Protein AF-J4X5I7-F1 (afdb_monomer_lite)

Structure (mmCIF, N/CA/C/O backbone):
data_AF-J4X5I7-F1
#
_entry.id   AF-J4X5I7-F1
#
loop_
_atom_site.group_PDB
_atom_site.id
_atom_site.type_symbol
_atom_site.label_atom_id
_atom_site.label_alt_id
_atom_site.label_comp_id
_atom_site.label_asym_id
_atom_site.label_entity_id
_atom_site.label_seq_id
_atom_site.pdbx_PDB_ins_code
_atom_site.Cartn_x
_atom_site.Cartn_y
_atom_site.Cartn_z
_atom_site.occupancy
_atom_site.B_iso_or_equiv
_atom_site.auth_seq_id
_atom_site.auth_comp_id
_atom_site.auth_asym_id
_atom_site.auth_atom_id
_atom_site.pdbx_PDB_model_num
ATOM 1 N N . MET A 1 1 ? -41.092 -34.228 -27.270 1.00 35.38 1 MET A N 1
ATOM 2 C CA . MET A 1 1 ? -39.949 -35.134 -27.502 1.00 35.38 1 MET A CA 1
ATOM 3 C C . MET A 1 1 ? -38.871 -34.301 -28.178 1.00 35.38 1 MET A C 1
ATOM 5 O O . MET A 1 1 ? -39.162 -33.753 -29.222 1.00 35.38 1 MET A O 1
ATOM 9 N N . ASP A 1 2 ? -37.703 -34.023 -27.615 1.00 32.75 2 ASP A N 1
ATOM 10 C CA . ASP A 1 2 ? -37.102 -34.507 -26.379 1.00 32.75 2 ASP A CA 1
ATOM 11 C C . ASP A 1 2 ? -36.245 -33.379 -25.766 1.00 32.75 2 ASP A C 1
ATOM 13 O O . ASP A 1 2 ? -35.415 -32.766 -26.434 1.00 32.75 2 ASP A O 1
ATOM 17 N N . ARG A 1 3 ? -36.526 -33.059 -24.498 1.00 33.31 3 ARG A N 1
ATOM 18 C CA . ARG A 1 3 ? -35.842 -32.066 -23.657 1.00 33.31 3 ARG A CA 1
ATOM 19 C C . ARG A 1 3 ? -34.946 -32.849 -22.704 1.00 33.31 3 ARG A C 1
ATOM 21 O O . ARG A 1 3 ? -35.329 -33.052 -21.555 1.00 33.31 3 ARG A O 1
ATOM 28 N N . ARG A 1 4 ? -33.787 -33.313 -23.170 1.00 36.19 4 ARG A N 1
ATOM 29 C CA . ARG A 1 4 ? -32.731 -33.914 -22.336 1.00 36.19 4 ARG A CA 1
ATOM 30 C C . ARG A 1 4 ? -31.472 -34.086 -23.180 1.00 36.19 4 ARG A C 1
ATOM 32 O O . ARG A 1 4 ? -31.451 -34.950 -24.042 1.00 36.19 4 ARG A O 1
ATOM 39 N N . ASN A 1 5 ? -30.471 -33.238 -22.927 1.00 34.66 5 ASN A N 1
ATOM 40 C CA . ASN A 1 5 ? -29.017 -33.486 -23.052 1.00 34.66 5 ASN A CA 1
ATOM 41 C C . ASN A 1 5 ? -28.229 -32.226 -23.436 1.00 34.66 5 ASN A C 1
ATOM 43 O O . ASN A 1 5 ? -27.452 -32.220 -24.383 1.00 34.66 5 ASN A O 1
ATOM 47 N N . PHE A 1 6 ? -28.379 -31.162 -22.648 1.00 31.30 6 PHE A N 1
ATOM 48 C CA . PHE A 1 6 ? -27.407 -30.070 -22.650 1.00 31.30 6 PHE A CA 1
ATOM 49 C C . PHE A 1 6 ? -27.258 -29.520 -21.233 1.00 31.30 6 PHE A C 1
ATOM 51 O O . PHE A 1 6 ? -27.812 -28.480 -20.914 1.00 31.30 6 PHE A O 1
ATOM 58 N N . LEU A 1 7 ? -26.633 -30.306 -20.346 1.00 30.92 7 LEU A N 1
ATOM 59 C CA . LEU A 1 7 ? -26.176 -29.898 -19.006 1.00 30.92 7 LEU A CA 1
ATOM 60 C C . LEU A 1 7 ? -25.416 -31.062 -18.344 1.00 30.92 7 LEU A C 1
ATOM 62 O O . LEU A 1 7 ? -25.925 -31.741 -17.458 1.00 30.92 7 LEU A O 1
ATOM 66 N N . LYS A 1 8 ? -24.186 -31.313 -18.796 1.00 29.91 8 LYS A N 1
ATOM 67 C CA . LYS A 1 8 ? -23.156 -32.028 -18.028 1.00 29.91 8 LYS A CA 1
ATOM 68 C C . LYS A 1 8 ? -21.800 -31.486 -18.463 1.00 29.91 8 LYS A C 1
ATOM 70 O O . LYS A 1 8 ? -21.301 -31.917 -19.492 1.00 29.91 8 LYS A O 1
ATOM 75 N N . ASN A 1 9 ? -21.297 -30.486 -17.735 1.00 31.42 9 ASN A N 1
ATOM 76 C CA . ASN A 1 9 ? -19.874 -30.230 -17.447 1.00 31.42 9 ASN A CA 1
ATOM 77 C C . ASN A 1 9 ? -19.681 -28.797 -16.928 1.00 31.42 9 ASN A C 1
ATOM 79 O O . ASN A 1 9 ? -19.185 -27.939 -17.644 1.00 31.42 9 ASN A O 1
ATOM 83 N N . SER A 1 10 ? -20.067 -28.546 -15.676 1.00 31.59 10 SER A N 1
ATOM 84 C CA . SER A 1 10 ? -19.528 -27.436 -14.873 1.00 31.59 10 SER A CA 1
ATOM 85 C C . SER A 1 10 ? -20.090 -27.519 -13.454 1.00 31.59 10 SER A C 1
ATOM 87 O O . SER A 1 10 ? -21.097 -26.898 -13.116 1.00 31.59 10 SER A O 1
ATOM 89 N N . THR A 1 11 ? -19.488 -28.349 -12.609 1.00 28.78 11 THR A N 1
ATOM 90 C CA . THR A 1 11 ? -19.721 -28.289 -11.161 1.00 28.78 11 THR A CA 1
ATOM 91 C C . THR A 1 11 ? -18.525 -28.912 -10.468 1.00 28.78 11 THR A C 1
ATOM 93 O O . THR A 1 11 ? -18.386 -30.131 -10.479 1.00 28.78 11 THR A O 1
ATOM 96 N N . LYS A 1 12 ? -17.640 -28.053 -9.947 1.00 29.38 12 LYS A N 1
ATOM 97 C CA . LYS A 1 12 ? -16.777 -28.245 -8.765 1.00 29.38 12 LYS A CA 1
ATOM 98 C C . LYS A 1 12 ? -15.777 -27.083 -8.683 1.00 29.38 12 LYS A C 1
ATOM 100 O O . LYS A 1 12 ? -14.598 -27.237 -8.963 1.00 29.38 12 LYS A O 1
ATOM 105 N N . VAL A 1 13 ? -16.263 -25.916 -8.274 1.00 32.91 13 VAL A N 1
ATOM 106 C CA . VAL A 1 13 ? -15.444 -24.969 -7.507 1.00 32.91 13 VAL A CA 1
ATOM 107 C C . VAL A 1 13 ? -16.197 -24.789 -6.202 1.00 32.91 13 VAL A C 1
ATOM 109 O O . VAL A 1 13 ? -17.289 -24.228 -6.176 1.00 32.91 13 VAL A O 1
ATOM 112 N N . GLY A 1 14 ? -15.680 -25.416 -5.149 1.00 29.75 14 GLY A N 1
ATOM 113 C CA . GLY A 1 14 ? -16.240 -25.309 -3.813 1.00 29.75 14 GLY A CA 1
ATOM 114 C C . GLY A 1 14 ? -16.037 -23.891 -3.300 1.00 29.75 14 GLY A C 1
ATOM 115 O O . GLY A 1 14 ? -14.909 -23.456 -3.095 1.00 29.75 14 GLY A O 1
ATOM 116 N N . THR A 1 15 ? -17.134 -23.177 -3.085 1.00 34.19 15 THR A N 1
ATOM 117 C CA . THR A 1 15 ? -17.182 -21.989 -2.237 1.00 34.19 15 THR A CA 1
ATOM 118 C C . THR A 1 15 ? -16.820 -22.390 -0.810 1.00 34.19 15 THR A C 1
ATOM 120 O O . THR A 1 15 ? -17.644 -22.962 -0.096 1.00 34.19 15 THR A O 1
ATOM 123 N N . ALA A 1 16 ? -15.592 -22.100 -0.385 1.00 31.97 16 ALA A N 1
ATOM 124 C CA . ALA A 1 16 ? -15.234 -22.116 1.025 1.00 31.97 16 ALA A CA 1
ATOM 125 C C . ALA A 1 16 ? -15.834 -20.863 1.685 1.00 31.97 16 ALA A C 1
ATOM 127 O O . ALA A 1 16 ? -15.251 -19.783 1.652 1.00 31.97 16 ALA A O 1
ATOM 128 N N . LEU A 1 17 ? -17.042 -20.999 2.239 1.00 39.03 17 LEU A N 1
ATOM 129 C CA . LEU A 1 17 ? -17.588 -20.036 3.191 1.00 39.03 17 LEU A CA 1
ATOM 130 C C . LEU A 1 17 ? -16.916 -20.261 4.549 1.00 39.03 17 LEU A C 1
ATOM 132 O O . LEU A 1 17 ? -17.149 -21.284 5.188 1.00 39.03 17 LEU A O 1
ATOM 136 N N . MET A 1 18 ? -16.158 -19.280 5.027 1.00 35.56 18 MET A N 1
ATOM 137 C CA . MET A 1 18 ? -15.961 -19.077 6.460 1.00 35.56 18 MET A CA 1
ATOM 138 C C . MET A 1 18 ? -16.393 -17.655 6.797 1.00 35.56 18 MET A C 1
ATOM 140 O O . MET A 1 18 ? -15.742 -16.683 6.430 1.00 35.56 18 MET A O 1
ATOM 144 N N . ALA A 1 19 ? -17.543 -17.549 7.458 1.00 36.16 19 ALA A N 1
ATOM 145 C CA . ALA A 1 19 ? -17.923 -16.352 8.185 1.00 36.16 19 ALA A CA 1
ATOM 146 C C . ALA A 1 19 ? -17.086 -16.298 9.474 1.00 36.16 19 ALA A C 1
ATOM 148 O O . ALA A 1 19 ? -17.009 -17.296 10.194 1.00 36.16 19 ALA A O 1
ATOM 149 N N . LEU A 1 20 ? -16.459 -15.154 9.758 1.00 42.16 20 LEU A N 1
ATOM 150 C CA . LEU A 1 20 ? -15.773 -14.915 11.027 1.00 42.16 20 LEU A CA 1
ATOM 151 C C . LEU A 1 20 ? -16.803 -14.902 12.165 1.00 42.16 20 LEU A C 1
ATOM 153 O O . LEU A 1 20 ? -17.608 -13.979 12.282 1.00 42.16 20 LEU A O 1
ATOM 157 N N . SER A 1 21 ? -16.784 -15.924 13.018 1.00 37.06 21 SER A N 1
ATOM 158 C CA . SER A 1 21 ? -17.515 -15.907 14.284 1.00 37.06 21 SER A CA 1
ATOM 159 C C . SER A 1 21 ? -16.760 -15.058 15.307 1.00 37.06 21 SER A C 1
ATOM 161 O O . SER A 1 21 ? -15.585 -15.304 15.578 1.00 37.06 21 SER A O 1
ATOM 163 N N . LEU A 1 22 ? -17.456 -14.081 15.887 1.00 40.69 22 LEU A N 1
ATOM 164 C CA . LEU A 1 22 ? -16.996 -13.218 16.973 1.00 40.69 22 LEU A CA 1
ATOM 165 C C . LEU A 1 22 ? -16.687 -14.051 18.230 1.00 40.69 22 LEU A C 1
ATOM 167 O O . LEU A 1 22 ? -17.602 -14.496 18.920 1.00 40.69 22 LEU A O 1
ATOM 171 N N . THR A 1 23 ? -15.409 -14.227 18.559 1.00 36.03 23 THR A N 1
ATOM 172 C CA . THR A 1 23 ? -14.971 -14.693 19.885 1.00 36.03 23 THR A CA 1
ATOM 173 C C . THR A 1 23 ? -13.931 -13.727 20.448 1.00 36.03 23 THR A C 1
ATOM 175 O O . THR A 1 23 ? -12.997 -13.385 19.722 1.00 36.03 23 THR A O 1
ATOM 178 N N . PRO A 1 24 ? -14.055 -13.286 21.713 1.00 37.75 24 PRO A N 1
ATOM 179 C CA . PRO A 1 24 ? -13.090 -12.380 22.321 1.00 37.75 24 PRO A CA 1
ATOM 180 C C . PRO A 1 24 ? -11.731 -13.071 22.496 1.00 37.75 24 PRO A C 1
ATOM 182 O O . PRO A 1 24 ? -11.647 -14.214 22.951 1.00 37.75 24 PRO A O 1
ATOM 185 N N . LEU A 1 25 ? -10.669 -12.355 22.127 1.00 44.50 25 LEU A N 1
ATOM 186 C CA . LEU A 1 25 ? -9.280 -12.796 22.208 1.00 44.50 25 LEU A CA 1
ATOM 187 C C . LEU A 1 25 ? -8.842 -12.915 23.673 1.00 44.50 25 LEU A C 1
ATOM 189 O O . LEU A 1 25 ? -8.832 -11.936 24.417 1.00 44.50 25 LEU A O 1
ATOM 193 N N . ARG A 1 26 ? -8.448 -14.121 24.091 1.00 37.72 26 ARG A N 1
ATOM 194 C CA . ARG A 1 26 ? -7.741 -14.347 25.356 1.00 37.72 26 ARG A CA 1
ATOM 195 C C . ARG A 1 26 ? -6.259 -14.486 25.026 1.00 37.72 26 ARG A C 1
ATOM 197 O O . ARG A 1 26 ? -5.859 -15.496 24.453 1.00 37.72 26 ARG A O 1
ATOM 204 N N . ALA A 1 27 ? -5.470 -13.465 25.357 1.00 38.81 27 ALA A N 1
ATOM 205 C CA . ALA A 1 27 ? -4.025 -13.468 25.150 1.00 38.81 27 ALA A CA 1
ATOM 206 C C . ALA A 1 27 ? -3.395 -14.678 25.857 1.00 38.81 27 ALA A C 1
ATOM 208 O O . ALA A 1 27 ? -3.546 -14.850 27.070 1.00 38.81 27 ALA A O 1
ATOM 209 N N . LYS A 1 28 ? -2.720 -15.539 25.091 1.00 37.97 28 LYS A N 1
ATOM 210 C CA . LYS A 1 28 ? -1.928 -16.652 25.611 1.00 37.97 28 LYS A CA 1
ATOM 211 C C . LYS A 1 28 ? -0.463 -16.336 25.323 1.00 37.97 28 LYS A C 1
ATOM 213 O O . LYS A 1 28 ? -0.035 -16.363 24.176 1.00 37.97 28 LYS A O 1
ATOM 218 N N . GLU A 1 29 ? 0.290 -16.004 26.366 1.00 42.59 29 GLU A N 1
ATOM 219 C CA . GLU A 1 29 ? 1.738 -15.808 26.285 1.00 42.59 29 GLU A CA 1
ATOM 220 C C . GLU A 1 29 ? 2.440 -17.132 25.945 1.00 42.59 29 GLU A C 1
ATOM 222 O O . GLU A 1 29 ? 2.465 -18.059 26.759 1.00 42.59 29 GLU A O 1
ATOM 227 N N . LYS A 1 30 ? 2.973 -17.211 24.718 1.00 38.75 30 LYS A N 1
ATOM 228 C CA . LYS A 1 30 ? 4.264 -17.803 24.300 1.00 38.75 30 LYS A CA 1
ATOM 229 C C . LYS A 1 30 ? 4.258 -17.962 22.773 1.00 38.75 30 LYS A C 1
ATOM 231 O O . LYS A 1 30 ? 3.889 -19.013 22.255 1.00 38.75 30 LYS A O 1
ATOM 236 N N . SER A 1 31 ? 4.696 -16.927 22.057 1.00 41.94 31 SER A N 1
ATOM 237 C CA . SER A 1 31 ? 4.972 -16.995 20.618 1.00 41.94 31 SER A CA 1
ATOM 238 C C . SER A 1 31 ? 6.345 -17.640 20.383 1.00 41.94 31 SER A C 1
ATOM 240 O O . SER A 1 31 ? 7.342 -16.963 20.141 1.00 41.94 31 SER A O 1
ATOM 242 N N . ASN A 1 32 ? 6.423 -18.969 20.471 1.00 48.09 32 ASN A N 1
ATOM 243 C CA . ASN A 1 32 ? 7.472 -19.680 19.741 1.00 48.09 32 ASN A CA 1
ATOM 244 C C . ASN A 1 32 ? 6.993 -19.773 18.293 1.00 48.09 32 ASN A C 1
ATOM 246 O O . ASN A 1 32 ? 5.994 -20.445 18.041 1.00 48.09 32 ASN A O 1
ATOM 250 N N . SER A 1 33 ? 7.679 -19.109 17.355 1.00 55.53 33 SER A N 1
ATOM 251 C CA . SER A 1 33 ? 7.409 -19.293 15.924 1.00 55.53 33 SER A CA 1
ATOM 252 C C . SER A 1 33 ? 7.459 -20.787 15.609 1.00 55.53 33 SER A C 1
ATOM 254 O O . SER A 1 33 ? 8.517 -21.410 15.689 1.00 55.53 33 SER A O 1
ATOM 256 N N . LEU A 1 34 ? 6.306 -21.366 15.267 1.00 66.12 34 LEU A N 1
ATOM 257 C CA . LEU A 1 34 ? 6.162 -22.785 14.915 1.00 66.12 34 LEU A CA 1
ATOM 258 C C . LEU A 1 34 ? 6.894 -23.126 13.605 1.00 66.12 34 LEU A C 1
ATOM 260 O O . LEU A 1 34 ? 7.089 -24.293 13.272 1.00 66.12 34 LEU A O 1
ATOM 264 N N . ILE A 1 35 ? 7.321 -22.096 12.872 1.00 79.25 35 ILE A N 1
ATOM 265 C CA . ILE A 1 35 ? 8.016 -22.186 11.598 1.00 79.25 35 ILE A CA 1
ATOM 266 C C . ILE A 1 35 ? 9.495 -21.849 11.814 1.00 79.25 35 ILE A C 1
ATOM 268 O O . ILE A 1 35 ? 9.845 -20.757 12.270 1.00 79.25 35 ILE A O 1
ATOM 272 N N . SER A 1 36 ? 10.367 -22.797 11.465 1.00 87.44 36 SER A N 1
ATOM 273 C CA . SER A 1 36 ? 11.819 -22.612 11.456 1.00 87.44 36 SER A CA 1
ATOM 274 C C . SER A 1 36 ? 12.280 -22.098 10.091 1.00 87.44 36 SER A C 1
ATOM 276 O O . SER A 1 36 ? 11.978 -22.709 9.063 1.00 87.44 36 SER A O 1
ATOM 278 N N . LEU A 1 37 ? 13.025 -20.989 10.086 1.00 93.44 37 LEU A N 1
ATOM 279 C CA . LEU A 1 37 ? 13.606 -20.410 8.876 1.00 93.44 37 LEU A CA 1
ATOM 280 C C . LEU A 1 37 ? 14.993 -21.001 8.610 1.00 93.44 37 LEU A C 1
ATOM 282 O O . LEU A 1 37 ? 15.870 -21.009 9.477 1.00 93.44 37 LEU A O 1
ATOM 286 N N . LYS A 1 38 ? 15.208 -21.476 7.384 1.00 94.44 38 LYS A N 1
ATOM 287 C CA . LYS A 1 38 ? 16.510 -21.937 6.909 1.00 94.44 38 LYS A CA 1
ATOM 288 C C . LYS A 1 38 ? 17.349 -20.731 6.492 1.00 94.44 38 LYS A C 1
ATOM 290 O O . LYS A 1 38 ? 16.860 -19.836 5.808 1.00 94.44 38 LYS A O 1
ATOM 295 N N . LYS A 1 39 ? 18.639 -20.765 6.839 1.00 94.81 39 LYS A N 1
ATOM 296 C CA . LYS A 1 39 ? 19.626 -19.809 6.326 1.00 94.81 39 LYS A CA 1
ATOM 297 C C . LYS A 1 39 ? 19.737 -19.909 4.804 1.00 94.81 39 LYS A C 1
ATOM 299 O O . LYS A 1 39 ? 20.032 -20.985 4.277 1.00 94.81 39 LYS A O 1
ATOM 304 N N . ASP A 1 40 ? 19.537 -18.789 4.127 1.00 95.94 40 ASP A N 1
ATOM 305 C CA . ASP A 1 40 ? 19.694 -18.676 2.682 1.00 95.94 40 ASP A CA 1
ATOM 306 C C . ASP A 1 40 ? 21.184 -18.648 2.293 1.00 95.94 40 ASP A C 1
ATOM 308 O O . ASP A 1 40 ? 21.908 -17.741 2.717 1.00 95.94 40 ASP A O 1
ATOM 312 N N . PRO A 1 41 ? 21.677 -19.602 1.480 1.00 92.94 41 PRO A N 1
ATOM 313 C CA . PRO A 1 41 ? 23.057 -19.579 0.999 1.00 92.94 41 PRO A CA 1
ATOM 314 C C . PRO A 1 41 ? 23.381 -18.341 0.148 1.00 92.94 41 PRO A C 1
ATOM 316 O O . PRO A 1 41 ? 24.531 -17.905 0.144 1.00 92.94 41 PRO A O 1
ATOM 319 N N . ASN A 1 42 ? 22.387 -17.748 -0.523 1.00 92.94 42 ASN A N 1
ATOM 320 C CA . ASN A 1 42 ? 22.560 -16.526 -1.314 1.00 92.94 42 ASN A CA 1
ATOM 321 C C . ASN A 1 42 ? 22.495 -15.248 -0.464 1.00 92.94 42 ASN A C 1
ATOM 323 O O . ASN A 1 42 ? 22.692 -14.158 -0.999 1.00 92.94 42 ASN A O 1
ATOM 327 N N . LYS A 1 43 ? 22.241 -15.380 0.848 1.00 94.62 43 LYS A N 1
ATOM 328 C CA . LYS A 1 43 ? 22.152 -14.281 1.819 1.00 94.62 43 LYS A CA 1
ATOM 329 C C . LYS A 1 43 ? 21.191 -13.164 1.395 1.00 94.62 43 LYS A C 1
ATOM 331 O O . LYS A 1 43 ? 21.497 -11.993 1.591 1.00 94.62 43 LYS A O 1
ATOM 336 N N . LEU A 1 44 ? 20.047 -13.516 0.811 1.00 96.56 44 LEU A N 1
ATOM 337 C CA . LEU A 1 44 ? 19.008 -12.552 0.463 1.00 96.56 44 LEU A CA 1
ATOM 338 C C . LEU A 1 44 ? 17.809 -12.686 1.399 1.00 96.56 44 LEU A C 1
ATOM 340 O O . LEU A 1 44 ? 17.460 -11.730 2.089 1.00 96.56 44 LEU A O 1
ATOM 344 N N . PHE A 1 45 ? 17.192 -13.869 1.438 1.00 98.00 45 PHE A N 1
ATOM 345 C CA . PHE A 1 45 ? 15.924 -14.058 2.137 1.00 98.00 45 PHE A CA 1
ATOM 346 C C . PHE A 1 45 ? 15.785 -15.471 2.710 1.00 98.00 45 PHE A C 1
ATOM 348 O O . PHE A 1 45 ? 15.712 -16.457 1.976 1.00 98.00 45 PHE A O 1
ATOM 355 N N . ASN A 1 46 ? 15.742 -15.572 4.037 1.00 97.88 46 ASN A N 1
ATOM 356 C CA . ASN A 1 46 ? 15.518 -16.828 4.743 1.00 97.88 46 ASN A CA 1
ATOM 357 C C . ASN A 1 46 ? 14.057 -17.262 4.598 1.00 97.88 46 ASN A C 1
ATOM 359 O O . ASN A 1 46 ? 13.146 -16.467 4.825 1.00 97.88 46 ASN A O 1
ATOM 363 N N . LEU A 1 47 ? 13.846 -18.543 4.298 1.00 97.56 47 LEU A N 1
ATOM 364 C CA . LEU A 1 47 ? 12.528 -19.165 4.156 1.00 97.56 47 LEU A CA 1
ATOM 365 C C . LEU A 1 47 ? 12.475 -20.527 4.870 1.00 97.56 47 LEU A C 1
ATOM 367 O O . LEU A 1 47 ? 13.520 -21.125 5.144 1.00 97.56 47 LEU A O 1
ATOM 371 N N . PRO A 1 48 ? 11.279 -21.059 5.167 1.00 95.94 48 PRO A N 1
ATOM 372 C CA . PRO A 1 48 ? 11.089 -22.423 5.633 1.00 95.94 48 PRO A CA 1
ATOM 373 C C . PRO A 1 48 ? 11.531 -23.424 4.566 1.00 95.94 48 PRO A C 1
ATOM 375 O O . PRO A 1 48 ? 11.501 -23.136 3.376 1.00 95.94 48 PRO A O 1
ATOM 378 N N . ASN A 1 49 ? 11.874 -24.645 4.971 1.00 95.00 49 ASN A N 1
ATOM 379 C CA . ASN A 1 49 ? 12.383 -25.677 4.056 1.00 95.00 49 ASN A CA 1
ATOM 380 C C . ASN A 1 49 ? 11.392 -26.152 2.971 1.00 95.00 49 ASN A C 1
ATOM 382 O O . ASN A 1 49 ? 11.789 -26.905 2.086 1.00 95.00 49 ASN A O 1
ATOM 386 N N . PHE A 1 50 ? 10.120 -25.766 3.065 1.00 95.25 50 PHE A N 1
ATOM 387 C CA . PHE A 1 50 ? 9.065 -26.103 2.112 1.00 95.25 50 PHE A CA 1
ATOM 388 C C . PHE A 1 50 ? 8.707 -24.954 1.160 1.00 95.25 50 PHE A C 1
ATOM 390 O O . PHE A 1 50 ? 7.800 -25.118 0.344 1.00 95.25 50 PHE A O 1
ATOM 397 N N . LEU A 1 51 ? 9.399 -23.817 1.277 1.00 97.06 51 LEU A N 1
ATOM 398 C CA . LEU A 1 51 ? 9.319 -22.692 0.355 1.00 97.06 51 LEU A CA 1
ATOM 399 C C . LEU A 1 51 ? 10.701 -22.412 -0.232 1.00 97.06 51 LEU A C 1
ATOM 401 O O . LEU A 1 51 ? 11.736 -22.632 0.399 1.00 97.06 51 LEU A O 1
ATOM 405 N N . GLU A 1 52 ? 10.703 -21.873 -1.436 1.00 97.31 52 GLU A N 1
ATOM 406 C CA . GLU A 1 52 ? 11.885 -21.370 -2.118 1.00 97.31 52 GLU A CA 1
ATOM 407 C C . GLU A 1 52 ? 11.533 -20.081 -2.860 1.00 97.31 52 GLU A C 1
ATOM 409 O O . GLU A 1 52 ? 10.360 -19.711 -2.955 1.00 97.31 52 GLU A O 1
ATOM 414 N N . TYR A 1 53 ? 12.544 -19.370 -3.359 1.00 98.25 53 TYR A N 1
ATOM 415 C CA . TYR A 1 53 ? 12.326 -18.148 -4.121 1.00 98.25 53 TYR A CA 1
ATOM 416 C C . TYR A 1 53 ? 13.166 -18.095 -5.395 1.00 98.25 53 TYR A C 1
ATOM 418 O O . TYR A 1 53 ? 14.238 -18.692 -5.497 1.00 98.25 53 TYR A O 1
ATOM 426 N N . LYS A 1 54 ? 12.699 -17.282 -6.343 1.00 98.12 54 LYS A N 1
ATOM 427 C CA . LYS A 1 54 ? 13.424 -16.874 -7.548 1.00 98.12 54 LYS A CA 1
ATOM 428 C C . LYS A 1 54 ? 13.445 -15.352 -7.646 1.00 98.12 54 LYS A C 1
ATOM 430 O O . LYS A 1 54 ? 12.407 -14.713 -7.502 1.00 98.12 54 LYS A O 1
ATOM 435 N N . VAL A 1 55 ? 14.604 -14.761 -7.935 1.00 98.44 55 VAL A N 1
ATOM 436 C CA . VAL A 1 55 ? 14.690 -13.333 -8.292 1.00 98.44 55 VAL A CA 1
ATOM 437 C C . VAL A 1 55 ? 14.136 -13.156 -9.708 1.00 98.44 55 VAL A C 1
ATOM 439 O O . VAL A 1 55 ? 14.642 -13.772 -10.646 1.00 98.44 55 VAL A O 1
ATOM 442 N N . VAL A 1 56 ? 13.088 -12.343 -9.866 1.00 98.50 56 VAL A N 1
ATOM 443 C CA . VAL A 1 56 ? 12.393 -12.136 -11.155 1.00 98.50 56 VAL A CA 1
ATOM 444 C C . VAL A 1 56 ? 12.676 -10.771 -11.788 1.00 98.50 56 VAL A C 1
ATOM 446 O O . VAL A 1 56 ? 12.506 -10.608 -12.998 1.00 98.50 56 VAL A O 1
ATOM 449 N N . ALA A 1 57 ? 13.158 -9.808 -11.000 1.00 97.88 57 ALA A N 1
ATOM 450 C CA . ALA A 1 57 ? 13.674 -8.535 -11.492 1.00 97.88 57 ALA A CA 1
ATOM 451 C C . ALA A 1 57 ? 14.731 -7.962 -10.547 1.00 97.88 57 ALA A C 1
ATOM 453 O O . ALA A 1 57 ? 14.653 -8.149 -9.329 1.00 97.88 57 ALA A O 1
ATOM 454 N N . LYS A 1 58 ? 15.683 -7.225 -11.124 1.00 97.25 58 LYS A N 1
ATOM 455 C CA . LYS A 1 58 ? 16.715 -6.486 -10.399 1.00 97.25 58 LYS A CA 1
ATOM 456 C C . LYS A 1 58 ? 16.877 -5.085 -10.993 1.00 97.25 58 LYS A C 1
ATOM 458 O O . LYS A 1 58 ? 16.786 -4.913 -12.206 1.00 97.25 58 LYS A O 1
ATOM 463 N N . ASN A 1 59 ? 17.124 -4.090 -10.149 1.00 94.94 59 ASN A N 1
ATOM 464 C CA . ASN A 1 59 ? 17.483 -2.743 -10.585 1.00 94.94 59 ASN A CA 1
ATOM 465 C C . ASN A 1 59 ? 18.709 -2.740 -11.523 1.00 94.94 59 ASN A C 1
ATOM 467 O O . ASN A 1 59 ? 19.575 -3.615 -11.470 1.00 94.94 59 ASN A O 1
ATOM 471 N N . GLY A 1 60 ? 18.766 -1.762 -12.425 1.00 93.00 60 GLY A N 1
ATOM 472 C CA . GLY A 1 60 ? 19.832 -1.614 -13.419 1.00 93.00 60 GLY A CA 1
ATOM 473 C C . GLY A 1 60 ? 19.777 -2.589 -14.602 1.00 93.00 60 GLY A C 1
ATOM 474 O O . GLY A 1 60 ? 20.476 -2.363 -15.589 1.00 93.00 60 GLY A O 1
ATOM 475 N N . GLU A 1 61 ? 18.946 -3.639 -14.560 1.00 94.56 61 GLU A N 1
ATOM 476 C CA . GLU A 1 61 ? 18.712 -4.500 -15.726 1.00 94.56 61 GLU A CA 1
ATOM 477 C C . GLU A 1 61 ? 18.060 -3.707 -16.861 1.00 94.56 61 GLU A C 1
ATOM 479 O O . GLU A 1 61 ? 17.108 -2.959 -16.622 1.00 94.56 61 GLU A O 1
ATOM 484 N N . ILE A 1 62 ? 18.531 -3.917 -18.093 1.00 93.81 62 ILE A N 1
ATOM 485 C CA . ILE A 1 62 ? 17.902 -3.339 -19.283 1.00 93.81 62 ILE A CA 1
ATOM 486 C C . ILE A 1 62 ? 16.531 -3.987 -19.491 1.00 93.81 62 ILE A C 1
ATOM 488 O O . ILE A 1 62 ? 16.401 -5.210 -19.587 1.00 93.81 62 ILE A O 1
ATOM 492 N N . MET A 1 63 ? 15.511 -3.142 -19.522 1.00 94.00 63 MET A N 1
ATOM 493 C CA . MET A 1 63 ? 14.125 -3.465 -19.809 1.00 94.00 63 MET A CA 1
ATOM 494 C C . MET A 1 63 ? 13.901 -3.599 -21.320 1.00 94.00 63 MET A C 1
ATOM 496 O O . MET A 1 63 ? 14.736 -3.221 -22.141 1.00 94.00 63 MET A O 1
ATOM 500 N N . SER A 1 64 ? 12.763 -4.164 -21.707 1.00 94.38 64 SER A N 1
ATOM 501 C CA . SER A 1 64 ? 12.406 -4.411 -23.108 1.00 94.38 64 SER A CA 1
ATOM 502 C C . SER A 1 64 ? 12.171 -3.127 -23.912 1.00 94.38 64 SER A C 1
ATOM 504 O O . SER A 1 64 ? 12.243 -3.160 -25.136 1.00 94.38 64 SER A O 1
ATOM 506 N N . ASP A 1 65 ? 11.922 -2.004 -23.240 1.00 90.81 65 ASP A N 1
ATOM 507 C CA . ASP A 1 65 ? 11.842 -0.662 -23.829 1.00 90.81 65 ASP A CA 1
ATOM 508 C C . ASP A 1 65 ? 13.212 0.042 -23.940 1.00 90.81 65 ASP A C 1
ATOM 510 O O . ASP A 1 65 ? 13.286 1.180 -24.400 1.00 90.81 65 ASP A O 1
ATOM 514 N N . GLY A 1 66 ? 14.303 -0.628 -23.546 1.00 90.81 66 GLY A N 1
ATOM 515 C CA . GLY A 1 66 ? 15.669 -0.102 -23.586 1.00 90.81 66 GLY A CA 1
ATOM 516 C C . GLY A 1 66 ? 16.062 0.760 -22.383 1.00 90.81 66 GLY A C 1
ATOM 517 O O . GLY A 1 66 ? 17.220 1.169 -22.293 1.00 90.81 66 GLY A O 1
ATOM 518 N N . LEU A 1 67 ? 15.142 1.017 -21.448 1.00 89.00 67 LEU A N 1
ATOM 519 C CA . LEU A 1 67 ? 15.430 1.735 -20.206 1.00 89.00 67 LEU A CA 1
ATOM 520 C C . LEU A 1 67 ? 16.028 0.798 -19.155 1.00 89.00 67 LEU A C 1
ATOM 522 O O . LEU A 1 67 ? 15.983 -0.425 -19.277 1.00 89.00 67 LEU A O 1
ATOM 526 N N . GLN A 1 68 ? 16.597 1.359 -18.094 1.00 91.12 68 GLN A N 1
ATOM 527 C CA . GLN A 1 68 ? 17.065 0.564 -16.962 1.00 91.12 68 GLN A CA 1
ATOM 528 C C . GLN A 1 68 ? 15.944 0.379 -15.939 1.00 91.12 68 GLN A C 1
ATOM 530 O O . GLN A 1 68 ? 15.174 1.296 -15.670 1.00 91.12 68 GLN A O 1
ATOM 535 N N . THR A 1 69 ? 15.886 -0.798 -15.318 1.00 93.00 69 THR A N 1
ATOM 536 C CA . THR A 1 69 ? 14.971 -1.055 -14.201 1.00 93.00 69 THR A CA 1
ATOM 537 C C . THR A 1 69 ? 15.318 -0.107 -13.043 1.00 93.00 69 THR A C 1
ATOM 539 O O . THR A 1 69 ? 16.455 -0.164 -12.559 1.00 93.00 69 THR A O 1
ATOM 542 N N . PRO A 1 70 ? 14.389 0.731 -12.558 1.00 92.62 70 PRO A N 1
ATOM 543 C CA . PRO A 1 70 ? 14.702 1.693 -11.507 1.00 92.62 70 PRO A CA 1
ATOM 544 C C . PRO A 1 70 ? 14.966 1.003 -10.153 1.00 92.62 70 PRO A C 1
ATOM 546 O O . PRO A 1 70 ? 14.529 -0.133 -9.927 1.00 92.62 70 PRO A O 1
ATOM 549 N N . PRO A 1 71 ? 15.708 1.649 -9.236 1.00 93.56 71 PRO A N 1
ATOM 550 C CA . PRO A 1 71 ? 15.933 1.151 -7.880 1.00 93.56 71 PRO A CA 1
ATOM 551 C C . PRO A 1 71 ? 14.680 1.304 -7.002 1.00 93.56 71 PRO A C 1
ATOM 553 O O . PRO A 1 71 ? 13.645 1.767 -7.474 1.00 93.56 71 PRO A O 1
ATOM 556 N N . ARG A 1 72 ? 14.792 0.898 -5.730 1.00 95.19 72 ARG A N 1
ATOM 557 C CA . ARG A 1 72 ? 13.744 1.011 -4.697 1.00 95.19 72 ARG A CA 1
ATOM 558 C C . ARG A 1 72 ? 12.364 0.497 -5.138 1.00 95.19 72 ARG A C 1
ATOM 560 O O . ARG A 1 72 ? 11.401 1.253 -5.121 1.00 95.19 72 ARG A O 1
ATOM 567 N N . PRO A 1 73 ? 12.272 -0.753 -5.630 1.00 97.94 73 PRO A N 1
ATOM 568 C CA . PRO A 1 73 ? 10.983 -1.366 -5.906 1.00 97.94 73 PRO A CA 1
ATOM 569 C C . PRO A 1 73 ? 10.140 -1.471 -4.632 1.00 97.94 73 PRO A C 1
ATOM 571 O O . PRO A 1 73 ? 10.620 -2.026 -3.649 1.00 97.94 73 PRO A O 1
ATOM 574 N N . ASP A 1 74 ? 8.890 -1.031 -4.704 1.00 98.44 74 ASP A N 1
ATOM 575 C CA . ASP A 1 74 ? 8.014 -0.869 -3.538 1.00 98.44 74 ASP A CA 1
ATOM 576 C C . ASP A 1 74 ? 6.632 -1.517 -3.774 1.00 98.44 74 ASP A C 1
ATOM 578 O O . ASP A 1 74 ? 6.571 -2.613 -4.336 1.00 98.44 74 ASP A O 1
ATOM 582 N N . GLY A 1 75 ? 5.520 -0.882 -3.399 1.00 98.44 75 GLY A N 1
ATOM 583 C CA . GLY A 1 75 ? 4.157 -1.364 -3.578 1.00 98.44 75 GLY A CA 1
ATOM 584 C C . GLY A 1 75 ? 3.902 -1.988 -4.943 1.00 98.44 75 GLY A C 1
ATOM 585 O O . GLY A 1 75 ? 4.291 -1.457 -5.988 1.00 98.44 75 GLY A O 1
ATOM 586 N N . MET A 1 76 ? 3.231 -3.137 -4.949 1.00 98.62 76 MET A N 1
ATOM 587 C CA . MET A 1 76 ? 3.041 -3.916 -6.164 1.00 98.62 76 MET A CA 1
ATOM 588 C C . MET A 1 76 ? 1.759 -4.740 -6.119 1.00 98.62 76 MET A C 1
ATOM 590 O O . MET A 1 76 ? 1.321 -5.203 -5.068 1.00 98.62 76 MET A O 1
ATOM 594 N N . ALA A 1 77 ? 1.194 -4.994 -7.299 1.00 98.44 77 ALA A N 1
ATOM 595 C CA . ALA A 1 77 ? 0.111 -5.951 -7.479 1.00 98.44 77 ALA A CA 1
ATOM 596 C C . ALA A 1 77 ? 0.343 -6.858 -8.692 1.00 98.44 77 ALA A C 1
ATOM 598 O O . ALA A 1 77 ? 0.951 -6.461 -9.687 1.00 98.44 77 ALA A O 1
ATOM 599 N N . CYS A 1 78 ? -0.206 -8.074 -8.617 1.00 98.56 78 CYS A N 1
ATOM 600 C CA . CYS A 1 78 ? -0.203 -9.050 -9.702 1.00 98.56 78 CYS A CA 1
ATOM 601 C C . CYS A 1 78 ? -1.570 -9.118 -10.402 1.00 98.56 78 CYS A C 1
ATOM 603 O O . CYS A 1 78 ? -2.626 -9.179 -9.756 1.00 98.56 78 CYS A O 1
ATOM 605 N N . PHE A 1 79 ? -1.552 -9.141 -11.733 1.00 98.19 79 PHE A N 1
ATOM 606 C CA . PHE A 1 79 ? -2.728 -9.155 -12.598 1.00 98.19 79 PHE A CA 1
ATOM 607 C C . PHE A 1 79 ? -2.668 -10.330 -13.574 1.00 98.19 79 PHE A C 1
ATOM 609 O O . PHE A 1 79 ? -1.615 -10.618 -14.136 1.00 98.19 79 PHE A O 1
ATOM 616 N N . GLN A 1 80 ? -3.809 -10.988 -13.790 1.00 96.81 80 GLN A N 1
ATOM 617 C CA . GLN A 1 80 ? -3.962 -12.001 -14.833 1.00 96.81 80 GLN A CA 1
ATOM 618 C C . GLN A 1 80 ? -4.223 -11.316 -16.176 1.00 96.81 80 GLN A C 1
ATOM 620 O O . GLN A 1 80 ? -5.183 -10.552 -16.295 1.00 96.81 80 GLN A O 1
ATOM 625 N N . ASN A 1 81 ? -3.434 -11.645 -17.196 1.00 95.75 81 ASN A N 1
ATOM 626 C CA . ASN A 1 81 ? -3.674 -11.205 -18.567 1.00 95.75 81 ASN A CA 1
ATOM 627 C C . ASN A 1 81 ? -4.557 -12.207 -19.322 1.00 95.75 81 ASN A C 1
ATOM 629 O O . ASN A 1 81 ? -4.627 -13.394 -18.984 1.0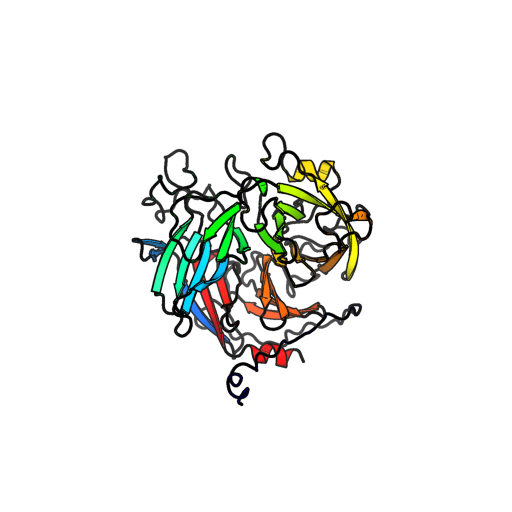0 95.75 81 ASN A O 1
ATOM 633 N N . LYS A 1 82 ? -5.223 -11.726 -20.380 1.00 94.31 82 LYS A N 1
ATOM 634 C CA . LYS A 1 82 ? -6.134 -12.528 -21.222 1.00 94.31 82 LYS A CA 1
ATOM 635 C C . LYS A 1 82 ? -5.434 -13.665 -21.968 1.00 94.31 82 LYS A C 1
ATOM 637 O O . LYS A 1 82 ? -6.078 -14.655 -22.291 1.00 94.31 82 LYS A O 1
ATOM 642 N N . ASP A 1 83 ? -4.145 -13.513 -22.249 1.00 94.62 83 ASP A N 1
ATOM 643 C CA . ASP A 1 83 ? -3.308 -14.504 -22.933 1.00 94.62 83 ASP A CA 1
ATOM 644 C C . ASP A 1 83 ? -2.740 -15.578 -21.986 1.00 94.62 83 ASP A C 1
ATOM 646 O O . ASP A 1 83 ? -1.982 -16.443 -22.416 1.00 94.62 83 ASP A O 1
ATOM 650 N N . GLY A 1 84 ? -3.107 -15.539 -20.701 1.00 95.50 84 GLY A N 1
ATOM 651 C CA . GLY A 1 84 ? -2.636 -16.477 -19.685 1.00 95.50 84 GLY A CA 1
ATOM 652 C C . GLY A 1 84 ? -1.370 -16.030 -18.954 1.00 95.50 84 GLY A C 1
ATOM 653 O O . GLY A 1 84 ? -1.054 -16.614 -17.921 1.00 95.50 84 GLY A O 1
ATOM 654 N N . THR A 1 85 ? -0.681 -14.981 -19.409 1.00 97.56 85 THR A N 1
ATOM 655 C CA . THR A 1 85 ? 0.476 -14.421 -18.690 1.00 97.56 85 THR A CA 1
ATOM 656 C C . THR A 1 85 ? 0.044 -13.651 -17.440 1.00 97.56 85 THR A C 1
ATOM 658 O O . THR A 1 85 ? -1.140 -13.356 -17.250 1.00 97.56 85 THR A O 1
ATOM 661 N N . ILE A 1 86 ? 0.999 -13.313 -16.573 1.00 98.25 86 ILE A N 1
ATOM 662 C CA . ILE A 1 86 ? 0.759 -12.420 -15.434 1.00 98.25 86 ILE A CA 1
ATOM 663 C C . ILE A 1 86 ? 1.594 -11.148 -15.563 1.00 98.25 86 ILE A C 1
ATOM 665 O O . ILE A 1 86 ? 2.736 -11.203 -16.015 1.00 98.25 86 ILE A O 1
ATOM 669 N N . THR A 1 87 ? 1.045 -10.014 -15.132 1.00 98.50 87 THR A N 1
ATOM 670 C CA . THR A 1 87 ? 1.762 -8.735 -15.038 1.00 98.50 87 THR A CA 1
ATOM 671 C C . THR A 1 87 ? 1.901 -8.334 -13.578 1.00 98.50 87 THR A C 1
ATOM 673 O O . THR A 1 87 ? 0.905 -8.268 -12.857 1.00 98.50 87 THR A O 1
ATOM 676 N N . LEU A 1 88 ? 3.122 -8.023 -13.149 1.00 98.69 88 LEU A N 1
ATOM 677 C CA . LEU A 1 88 ? 3.381 -7.279 -11.921 1.00 98.69 88 LEU A CA 1
ATOM 678 C C . LEU A 1 88 ? 3.493 -5.793 -12.263 1.00 98.69 88 LEU A C 1
ATOM 680 O O . LEU A 1 88 ? 4.339 -5.439 -13.081 1.00 98.69 88 LEU A O 1
ATOM 684 N N . ILE A 1 89 ? 2.663 -4.943 -11.656 1.00 98.50 89 ILE A N 1
ATOM 685 C CA . ILE A 1 89 ? 2.837 -3.481 -11.704 1.00 98.50 89 ILE A CA 1
ATOM 686 C C . ILE A 1 89 ? 3.455 -3.058 -10.387 1.00 98.50 89 ILE A C 1
ATOM 688 O O . ILE A 1 89 ? 2.859 -3.309 -9.341 1.00 98.50 89 ILE A O 1
ATOM 692 N N . LYS A 1 90 ? 4.631 -2.442 -10.446 1.00 97.62 90 LYS A N 1
ATOM 693 C CA . LYS A 1 90 ? 5.487 -2.205 -9.288 1.00 97.62 90 LYS A CA 1
ATOM 694 C C . LYS A 1 90 ? 5.904 -0.749 -9.206 1.00 97.62 90 LYS A C 1
ATOM 696 O O . LYS A 1 90 ? 6.401 -0.209 -10.194 1.00 97.62 90 LYS A O 1
ATOM 701 N N . ASN A 1 91 ? 5.725 -0.146 -8.042 1.00 98.44 91 ASN A N 1
ATOM 702 C CA . ASN A 1 91 ? 6.188 1.196 -7.736 1.00 98.44 91 ASN A CA 1
ATOM 703 C C . ASN A 1 91 ? 7.709 1.263 -7.573 1.00 98.44 91 ASN A C 1
ATOM 705 O O . ASN A 1 91 ? 8.372 0.259 -7.308 1.00 98.44 91 ASN A O 1
ATOM 709 N N . HIS A 1 92 ? 8.240 2.472 -7.729 1.00 96.81 92 HIS A N 1
ATOM 710 C CA . HIS A 1 92 ? 9.622 2.814 -7.439 1.00 96.81 92 HIS A CA 1
ATOM 711 C C . HIS A 1 92 ? 9.671 4.047 -6.532 1.00 96.81 92 HIS A C 1
ATOM 713 O O . HIS A 1 92 ? 9.415 5.171 -6.982 1.00 96.81 92 HIS A O 1
ATOM 719 N N . GLU A 1 93 ? 10.021 3.833 -5.266 1.00 95.38 93 GLU A N 1
ATOM 720 C CA . GLU A 1 93 ? 9.956 4.839 -4.207 1.00 95.38 93 GLU A CA 1
ATOM 721 C C . GLU A 1 93 ? 11.214 5.718 -4.207 1.00 95.38 93 GLU A C 1
ATOM 723 O O . GLU A 1 93 ? 12.129 5.616 -3.388 1.00 95.38 93 GLU A O 1
ATOM 728 N N . ILE A 1 94 ? 11.323 6.555 -5.235 1.00 91.44 94 ILE A N 1
ATOM 729 C CA . ILE A 1 94 ? 12.490 7.407 -5.449 1.00 91.44 94 ILE A CA 1
ATOM 730 C C . ILE A 1 94 ? 12.098 8.859 -5.177 1.00 91.44 94 ILE A C 1
ATOM 732 O O . ILE A 1 94 ? 11.366 9.484 -5.947 1.00 91.44 94 ILE A O 1
ATOM 736 N N . GLY A 1 95 ? 12.585 9.395 -4.057 1.00 80.31 95 GLY A N 1
ATOM 737 C CA . GLY A 1 95 ? 12.329 10.775 -3.650 1.00 80.31 95 GLY A CA 1
ATOM 738 C C . GLY A 1 95 ? 13.021 11.833 -4.523 1.00 80.31 95 GLY A C 1
ATOM 739 O O . GLY A 1 95 ? 14.055 11.589 -5.148 1.00 80.31 95 GLY A O 1
ATOM 740 N N . SER A 1 96 ? 12.496 13.062 -4.487 1.00 63.44 96 SER A N 1
ATOM 741 C CA . SER A 1 96 ? 12.903 14.191 -5.348 1.00 63.44 96 SER A CA 1
ATOM 742 C C . SER A 1 96 ? 14.345 14.688 -5.162 1.00 63.44 96 SER A C 1
ATOM 744 O O . SER A 1 96 ? 14.897 15.336 -6.051 1.00 63.44 96 SER A O 1
ATOM 746 N N . ARG A 1 97 ? 14.977 14.397 -4.014 1.00 54.06 97 ARG A N 1
ATOM 747 C CA . ARG A 1 97 ? 16.363 14.807 -3.703 1.00 54.06 97 ARG A CA 1
ATOM 748 C C . ARG A 1 97 ? 17.427 13.898 -4.307 1.00 54.06 97 ARG A C 1
ATOM 750 O O . ARG A 1 97 ? 18.592 14.293 -4.370 1.00 54.06 97 ARG A O 1
ATOM 757 N N . ARG A 1 98 ? 17.065 12.686 -4.734 1.00 54.41 98 ARG A N 1
ATOM 758 C CA . ARG A 1 98 ? 17.975 11.856 -5.521 1.00 54.41 98 ARG A CA 1
ATOM 759 C C . ARG A 1 98 ? 17.978 12.478 -6.919 1.00 54.41 98 ARG A C 1
ATOM 761 O O . ARG A 1 98 ? 17.031 12.279 -7.671 1.00 54.41 98 ARG A O 1
ATOM 768 N N . LEU A 1 99 ? 18.996 13.305 -7.211 1.00 51.00 99 LEU A N 1
ATOM 769 C CA . LEU A 1 99 ? 19.277 13.848 -8.553 1.00 51.00 99 LEU A CA 1
ATOM 770 C C . LEU A 1 99 ? 18.986 12.767 -9.596 1.00 51.00 99 LEU A C 1
ATOM 772 O O . LEU A 1 99 ? 19.302 11.613 -9.292 1.00 51.00 99 LEU A O 1
ATOM 776 N N . PRO A 1 100 ? 18.407 13.104 -10.768 1.00 52.38 100 PRO A N 1
ATOM 777 C CA . PRO A 1 100 ? 17.929 12.110 -11.715 1.00 52.38 100 PRO A CA 1
ATOM 778 C C . PRO A 1 100 ? 19.021 11.079 -11.924 1.00 52.38 100 PRO A C 1
ATOM 780 O O . PRO A 1 100 ? 20.101 11.357 -12.447 1.00 52.38 100 PRO A O 1
ATOM 783 N N . SER A 1 101 ? 18.765 9.897 -11.381 1.00 53.84 101 SER A N 1
ATOM 784 C CA . SER A 1 101 ? 19.658 8.774 -11.527 1.00 53.84 101 SER A CA 1
ATOM 785 C C . SER A 1 101 ? 19.793 8.488 -13.017 1.00 53.84 101 SER A C 1
ATOM 787 O O . SER A 1 101 ? 18.836 8.685 -13.768 1.00 53.84 101 SER A O 1
ATOM 789 N N . SER A 1 102 ? 20.943 7.970 -13.446 1.00 57.06 102 SER A N 1
ATOM 790 C CA . SER A 1 102 ? 21.190 7.572 -14.842 1.00 57.06 102 SER A CA 1
ATOM 791 C C . SER A 1 102 ? 20.109 6.660 -15.441 1.00 57.06 102 SER A C 1
ATOM 793 O O . SER A 1 102 ? 20.049 6.512 -16.654 1.00 57.06 102 SER A O 1
ATOM 795 N N . TYR A 1 103 ? 19.260 6.061 -14.600 1.00 61.12 103 TYR A N 1
ATOM 796 C CA . TYR A 1 103 ? 18.146 5.202 -14.984 1.00 61.12 103 TYR A CA 1
ATOM 797 C C . TYR A 1 103 ? 17.132 5.876 -15.926 1.00 61.12 103 TYR A C 1
ATOM 799 O O . TYR A 1 103 ? 16.528 5.179 -16.736 1.00 61.12 103 TYR A O 1
ATOM 807 N N . ASP A 1 104 ? 16.995 7.208 -15.876 1.00 66.12 104 ASP A N 1
ATOM 808 C CA . ASP A 1 104 ? 15.858 7.919 -16.482 1.00 66.12 104 ASP A CA 1
ATOM 809 C C . ASP A 1 104 ? 16.215 9.135 -17.333 1.00 66.12 104 ASP A C 1
ATOM 811 O O . ASP A 1 104 ? 15.332 9.843 -17.814 1.00 66.12 104 ASP A O 1
ATOM 815 N N . SER A 1 105 ? 17.503 9.356 -17.599 1.00 66.75 105 SER A N 1
ATOM 816 C CA . SER A 1 105 ? 17.956 10.446 -18.475 1.00 66.75 105 SER A CA 1
ATOM 817 C C . SER A 1 105 ? 17.398 10.359 -19.901 1.00 66.75 105 SER A C 1
ATOM 819 O O . SER A 1 105 ? 17.418 11.349 -20.624 1.00 66.75 105 SER A O 1
ATOM 821 N N . ASN A 1 106 ? 16.906 9.183 -20.303 1.00 74.81 106 ASN A N 1
ATOM 822 C CA . ASN A 1 106 ? 16.333 8.915 -21.621 1.00 74.81 106 ASN A CA 1
ATOM 823 C C . ASN A 1 106 ? 14.793 8.858 -21.614 1.00 74.81 106 ASN A C 1
ATOM 825 O O . ASN A 1 106 ? 14.200 8.515 -22.638 1.00 74.81 106 ASN A O 1
ATOM 829 N N . LEU A 1 107 ? 14.131 9.156 -20.487 1.00 79.62 107 LEU A N 1
ATOM 830 C CA . LEU A 1 107 ? 12.670 9.191 -20.437 1.00 79.62 107 LEU A CA 1
ATOM 831 C C . LEU A 1 107 ? 12.124 10.356 -21.277 1.00 79.62 107 LEU A C 1
ATOM 833 O O . LEU A 1 107 ? 12.535 11.501 -21.072 1.00 79.62 107 LEU A O 1
ATOM 837 N N . PRO A 1 108 ? 11.163 10.116 -22.190 1.00 79.75 108 PRO A N 1
ATOM 838 C CA . PRO A 1 108 ? 10.540 11.202 -22.927 1.00 79.75 108 PRO A CA 1
ATOM 839 C C . PRO A 1 108 ? 9.717 12.089 -21.986 1.00 79.75 108 PRO A C 1
ATOM 841 O O . PRO A 1 108 ? 8.813 11.624 -21.285 1.00 79.75 108 PRO A O 1
ATOM 844 N N . GLN A 1 109 ? 9.979 13.395 -22.026 1.00 83.56 109 GLN A N 1
ATOM 845 C CA . GLN A 1 109 ? 9.217 14.379 -21.255 1.00 83.56 109 GLN A CA 1
ATOM 846 C C . GLN A 1 109 ? 7.721 14.359 -21.610 1.00 83.56 109 GLN A C 1
ATOM 848 O O . GLN A 1 109 ? 6.881 14.546 -20.739 1.00 83.56 109 GLN A O 1
ATOM 853 N N . SER A 1 110 ? 7.373 14.062 -22.866 1.00 82.62 110 SER A N 1
ATOM 854 C CA . SER A 1 110 ? 5.988 14.059 -23.363 1.00 82.62 110 SER A CA 1
ATOM 855 C C . SER A 1 110 ? 5.061 13.042 -22.691 1.00 82.62 110 SER A C 1
ATOM 857 O O . SER A 1 110 ? 3.844 13.196 -22.771 1.00 82.62 110 SER A O 1
ATOM 859 N N . ILE A 1 111 ? 5.614 12.009 -22.051 1.00 82.31 111 ILE A N 1
ATOM 860 C CA . ILE A 1 111 ? 4.851 10.971 -21.339 1.00 82.31 111 ILE A CA 1
ATOM 861 C C . ILE A 1 111 ? 5.102 10.985 -19.827 1.00 82.31 111 ILE A C 1
ATOM 863 O O . ILE A 1 111 ? 4.590 10.125 -19.113 1.00 82.31 111 ILE A O 1
ATOM 867 N N . SER A 1 112 ? 5.893 11.945 -19.345 1.00 90.44 112 SER A N 1
ATOM 868 C CA . SER A 1 112 ? 6.235 12.102 -17.932 1.00 90.44 112 SER A CA 1
ATOM 869 C C . SER A 1 112 ? 5.274 13.081 -17.263 1.00 90.44 112 SER A C 1
ATOM 871 O O . SER A 1 112 ? 4.842 14.049 -17.884 1.00 90.44 112 SER A O 1
ATOM 873 N N . TYR A 1 113 ? 4.924 12.824 -16.003 1.00 94.12 113 TYR A N 1
ATOM 874 C CA . TYR A 1 113 ? 4.027 13.694 -15.242 1.00 94.12 113 TYR A CA 1
ATOM 875 C C . TYR A 1 113 ? 4.633 15.079 -14.991 1.00 94.12 113 TYR A C 1
ATOM 877 O O . TYR A 1 113 ? 4.000 16.084 -15.307 1.00 94.12 113 TYR A O 1
ATOM 885 N N . ASP A 1 114 ? 5.851 15.113 -14.452 1.00 92.50 114 ASP A N 1
ATOM 886 C CA . ASP A 1 114 ? 6.584 16.340 -14.167 1.00 92.50 114 ASP A CA 1
ATOM 887 C C . ASP A 1 114 ? 8.104 16.142 -14.320 1.00 92.50 114 ASP A C 1
ATOM 889 O O . ASP A 1 114 ? 8.617 15.018 -14.437 1.00 92.50 114 ASP A O 1
ATOM 893 N N . THR A 1 115 ? 8.830 17.256 -14.334 1.00 89.56 115 THR A N 1
ATOM 894 C CA . THR A 1 115 ? 10.287 17.336 -14.441 1.00 89.56 115 THR A CA 1
ATOM 895 C C . THR A 1 115 ? 10.873 18.198 -13.333 1.00 89.56 115 THR A C 1
ATOM 897 O O . THR A 1 115 ? 10.244 19.133 -12.850 1.00 89.56 115 THR A O 1
ATOM 900 N N . ASN A 1 116 ? 12.130 17.950 -12.978 1.00 84.06 116 ASN A N 1
ATOM 901 C CA . ASN A 1 116 ? 12.872 18.865 -12.116 1.00 84.06 116 ASN A CA 1
ATOM 902 C C . ASN A 1 116 ? 13.221 20.186 -12.838 1.00 84.06 116 ASN A C 1
ATOM 904 O O . ASN A 1 116 ? 12.979 20.361 -14.032 1.00 84.06 116 ASN A O 1
ATOM 908 N N . PHE A 1 117 ? 13.877 21.107 -12.125 1.00 82.88 117 PHE A N 1
ATOM 909 C CA . PHE A 1 117 ? 14.286 22.418 -12.655 1.00 82.88 117 PHE A CA 1
ATOM 910 C C . PHE A 1 117 ? 15.210 22.360 -13.890 1.00 82.88 117 PHE A C 1
ATOM 912 O O . PHE A 1 117 ? 15.352 23.360 -14.588 1.00 82.88 117 PHE A O 1
ATOM 919 N N . ALA A 1 118 ? 15.855 21.219 -14.152 1.00 82.19 118 ALA A N 1
ATOM 920 C CA . ALA A 1 118 ? 16.710 20.994 -15.315 1.00 82.19 118 ALA A CA 1
ATOM 921 C C . ALA A 1 118 ? 15.955 20.352 -16.499 1.00 82.19 118 ALA A C 1
ATOM 923 O O . ALA A 1 118 ? 16.582 19.972 -17.485 1.00 82.19 118 ALA A O 1
ATOM 924 N N . GLY A 1 119 ? 14.628 20.206 -16.407 1.00 83.31 119 GLY A N 1
ATOM 925 C CA . GLY A 1 119 ? 13.797 19.580 -17.438 1.00 83.31 119 GLY A CA 1
ATOM 926 C C . GLY A 1 119 ? 13.929 18.057 -17.503 1.00 83.31 119 GLY A C 1
ATOM 927 O O . GLY A 1 119 ? 13.494 17.449 -18.478 1.00 83.31 119 GLY A O 1
ATOM 928 N N . VAL A 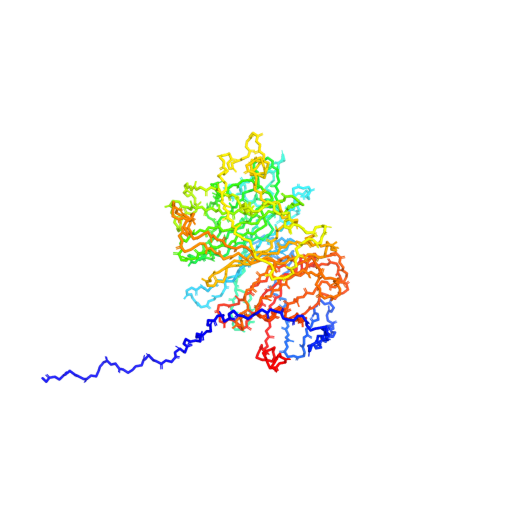1 120 ? 14.524 17.426 -16.484 1.00 84.06 120 VAL A N 1
ATOM 929 C CA . VAL A 1 120 ? 14.671 15.966 -16.427 1.00 84.06 120 VAL A CA 1
ATOM 930 C C . VAL A 1 120 ? 13.483 15.363 -15.676 1.00 84.06 120 VAL A C 1
ATOM 932 O O . VAL A 1 120 ? 13.203 15.819 -14.562 1.00 84.06 120 VAL A O 1
ATOM 935 N N . PRO A 1 121 ? 12.791 14.350 -16.234 1.00 87.75 121 PRO A N 1
ATOM 936 C CA . PRO A 1 121 ? 11.705 13.665 -15.543 1.00 87.75 121 PRO A CA 1
ATOM 937 C C . PRO A 1 121 ? 12.110 13.144 -14.167 1.00 87.75 121 PRO A C 1
ATOM 939 O O . PRO A 1 121 ? 13.211 12.616 -13.986 1.00 87.75 121 PRO A O 1
ATOM 942 N N . TYR A 1 122 ? 11.203 13.262 -13.198 1.00 89.00 122 TYR A N 1
ATOM 943 C CA . TYR A 1 122 ? 11.370 12.560 -11.930 1.00 89.00 122 TYR A CA 1
ATOM 944 C C . TYR A 1 122 ? 11.354 11.039 -12.134 1.00 89.00 122 TYR A C 1
ATOM 946 O O . TYR A 1 122 ? 10.672 10.510 -13.016 1.00 89.00 122 TYR A O 1
ATOM 954 N N . THR A 1 123 ? 12.132 10.345 -11.306 1.00 85.88 123 THR A N 1
ATOM 955 C CA . THR A 1 123 ? 12.563 8.960 -11.543 1.00 85.88 123 THR A CA 1
ATOM 956 C C . THR A 1 123 ? 11.732 7.901 -10.826 1.00 85.88 123 THR A C 1
ATOM 958 O O . THR A 1 123 ? 11.979 6.705 -11.007 1.00 85.88 123 THR A O 1
ATOM 961 N N . GLY A 1 124 ? 10.737 8.318 -10.038 1.00 91.81 124 GLY A N 1
ATOM 962 C CA . GLY A 1 124 ? 9.779 7.413 -9.416 1.00 91.81 124 GLY A CA 1
ATOM 963 C C . GLY A 1 124 ? 8.866 6.739 -10.448 1.00 91.81 124 GLY A C 1
ATOM 964 O O . GLY A 1 124 ? 9.241 6.447 -11.587 1.00 91.81 124 GLY A O 1
ATOM 965 N N . GLY A 1 125 ? 7.632 6.475 -10.053 1.00 94.50 125 GLY A N 1
ATOM 966 C CA . GLY A 1 125 ? 6.604 5.897 -10.911 1.00 94.50 125 GLY A CA 1
ATOM 967 C C . GLY A 1 125 ? 6.574 4.380 -10.845 1.00 94.50 125 GLY A C 1
ATOM 968 O O . GLY A 1 125 ? 6.743 3.805 -9.774 1.00 94.50 125 GLY A O 1
ATOM 969 N N . THR A 1 126 ? 6.300 3.721 -11.974 1.00 96.81 126 THR A N 1
ATOM 970 C CA . THR A 1 126 ? 6.070 2.269 -12.011 1.00 96.81 126 THR A CA 1
ATOM 971 C C . THR A 1 126 ? 6.759 1.572 -13.174 1.00 96.81 126 THR A C 1
ATOM 973 O O . THR A 1 126 ? 7.045 2.187 -14.209 1.00 96.81 126 THR A O 1
ATOM 976 N N . THR A 1 127 ? 6.988 0.271 -13.004 1.00 96.25 127 THR A N 1
ATOM 977 C CA . THR A 1 127 ? 7.312 -0.674 -14.077 1.00 96.25 127 THR A CA 1
ATOM 978 C C . THR A 1 127 ? 6.276 -1.796 -14.150 1.00 96.25 127 THR A C 1
ATOM 980 O O . THR A 1 127 ? 5.743 -2.231 -13.127 1.00 96.25 127 THR A O 1
ATOM 983 N N . ASN A 1 128 ? 6.025 -2.295 -15.364 1.00 97.69 128 ASN A N 1
ATOM 984 C CA . ASN A 1 128 ? 5.220 -3.487 -15.622 1.00 97.69 128 ASN A CA 1
ATOM 985 C C . ASN A 1 128 ? 6.142 -4.643 -16.024 1.00 97.69 128 ASN A C 1
ATOM 987 O O . ASN A 1 128 ? 6.811 -4.575 -17.056 1.00 97.69 128 ASN A O 1
ATOM 991 N N . LEU A 1 129 ? 6.149 -5.723 -15.243 1.00 98.12 129 LEU A N 1
ATOM 992 C CA . LEU A 1 129 ? 6.895 -6.953 -15.507 1.00 98.12 129 LEU A CA 1
ATOM 993 C C . LEU A 1 129 ? 5.931 -8.078 -15.893 1.00 98.12 129 LEU A C 1
ATOM 995 O O . LEU A 1 129 ? 5.163 -8.554 -15.058 1.00 98.12 129 LEU A O 1
ATOM 999 N N . VAL A 1 130 ? 5.998 -8.530 -17.144 1.00 98.25 130 VAL A N 1
ATOM 1000 C CA . VAL A 1 130 ? 5.180 -9.632 -17.665 1.00 98.25 130 VAL A CA 1
ATOM 1001 C C . VAL A 1 130 ? 5.946 -10.943 -17.538 1.00 98.25 130 VAL A C 1
ATOM 1003 O O . VAL A 1 130 ? 7.066 -11.069 -18.047 1.00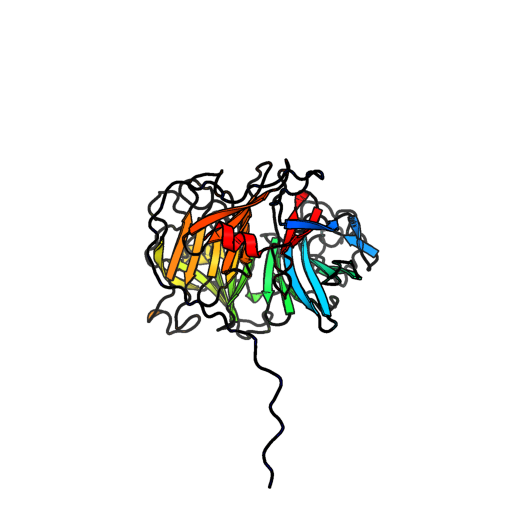 98.25 130 VAL A O 1
ATOM 1006 N N . LEU A 1 131 ? 5.337 -11.929 -16.885 1.00 98.50 131 LEU A N 1
ATOM 1007 C CA . LEU A 1 131 ? 5.915 -13.244 -16.631 1.00 98.50 131 LEU A CA 1
ATOM 1008 C C . LEU A 1 131 ? 5.030 -14.359 -17.194 1.00 98.50 131 LEU A C 1
ATOM 1010 O O . LEU A 1 131 ? 3.800 -14.283 -17.186 1.00 98.50 131 LEU A O 1
ATOM 1014 N N . ASP A 1 132 ? 5.680 -15.439 -17.613 1.00 97.94 132 ASP A N 1
ATOM 1015 C CA . ASP A 1 132 ? 5.026 -16.740 -17.724 1.00 97.94 132 ASP A CA 1
ATOM 1016 C C . ASP A 1 132 ? 4.707 -17.263 -16.307 1.00 97.94 132 ASP A C 1
ATOM 1018 O O . ASP A 1 132 ? 5.634 -17.369 -15.499 1.00 97.94 132 ASP A O 1
ATOM 1022 N N . PRO A 1 133 ? 3.446 -17.586 -15.966 1.00 96.50 133 PRO A N 1
ATOM 1023 C CA . PRO A 1 133 ? 3.067 -17.904 -14.588 1.00 96.50 133 PRO A CA 1
ATOM 1024 C C . PRO A 1 133 ? 3.630 -19.238 -14.085 1.00 96.50 133 PRO A C 1
ATOM 1026 O O . PRO A 1 133 ? 3.754 -19.416 -12.879 1.00 96.50 133 PRO A O 1
ATOM 1029 N N . GLN A 1 134 ? 3.978 -20.173 -14.978 1.00 93.75 134 GLN A N 1
ATOM 1030 C CA . GLN A 1 134 ? 4.483 -21.495 -14.588 1.00 93.75 134 GLN A CA 1
ATOM 1031 C C . GLN A 1 134 ? 5.999 -21.488 -14.379 1.00 93.75 134 GLN A C 1
ATOM 1033 O O . GLN A 1 134 ? 6.503 -21.937 -13.356 1.00 93.75 134 GLN A O 1
ATOM 1038 N N . SER A 1 135 ? 6.745 -20.977 -15.358 1.00 96.69 135 SER A N 1
ATOM 1039 C CA . SER A 1 135 ? 8.212 -20.950 -15.340 1.00 96.69 135 SER A CA 1
ATOM 1040 C C . SER A 1 135 ? 8.791 -19.703 -14.667 1.00 96.69 135 SER A C 1
ATOM 1042 O O . SER A 1 135 ? 10.006 -19.625 -14.427 1.00 96.69 135 SER A O 1
ATOM 1044 N N . LEU A 1 136 ? 7.950 -18.694 -14.406 1.00 97.75 136 LEU A N 1
ATOM 1045 C CA . LEU A 1 136 ? 8.349 -17.365 -13.940 1.00 97.75 136 LEU A CA 1
ATOM 1046 C C . LEU A 1 136 ? 9.406 -16.740 -14.862 1.00 97.75 136 LEU A C 1
ATOM 1048 O O . LEU A 1 136 ? 10.346 -16.078 -14.409 1.00 97.75 136 LEU A O 1
ATOM 1052 N N . ARG A 1 137 ? 9.347 -17.047 -16.163 1.00 97.38 137 ARG A N 1
ATOM 1053 C CA . ARG A 1 137 ? 10.243 -16.476 -17.171 1.00 97.38 137 ARG A CA 1
ATOM 1054 C C . ARG A 1 137 ? 9.755 -15.078 -17.529 1.00 97.38 137 ARG A C 1
ATOM 1056 O O . ARG A 1 137 ? 8.583 -14.900 -17.846 1.00 97.38 137 ARG A O 1
ATOM 1063 N N . LYS A 1 138 ? 10.675 -14.110 -17.540 1.00 97.81 138 LYS A N 1
ATOM 1064 C CA . LYS A 1 138 ? 10.427 -12.744 -18.016 1.00 97.81 138 LYS A CA 1
ATOM 1065 C C . LYS A 1 138 ? 10.077 -12.766 -19.507 1.00 97.81 138 LYS A C 1
ATOM 1067 O O . LYS A 1 138 ? 10.858 -13.261 -20.319 1.00 97.81 138 LYS A O 1
ATOM 1072 N N . ILE A 1 139 ? 8.886 -12.276 -19.841 1.00 97.56 139 ILE A N 1
ATOM 1073 C CA . ILE A 1 139 ? 8.383 -12.131 -21.214 1.00 97.56 139 ILE A CA 1
ATOM 1074 C C . ILE A 1 139 ? 8.582 -10.692 -21.683 1.00 97.56 139 ILE A C 1
ATOM 1076 O O . ILE A 1 139 ? 9.047 -10.474 -22.797 1.00 97.56 139 ILE A O 1
ATOM 1080 N N . ASN A 1 140 ? 8.249 -9.723 -20.830 1.00 96.75 140 ASN A N 1
ATOM 1081 C CA . ASN A 1 140 ? 8.363 -8.298 -21.119 1.00 96.75 140 ASN A CA 1
ATOM 1082 C C . ASN A 1 140 ? 8.629 -7.531 -19.815 1.00 96.75 140 ASN A C 1
ATOM 1084 O O . ASN A 1 140 ? 8.243 -7.991 -18.740 1.00 96.75 140 ASN A O 1
ATOM 1088 N N . HIS A 1 141 ? 9.290 -6.383 -19.891 1.00 96.12 141 HIS A N 1
ATOM 1089 C CA . HIS A 1 141 ? 9.502 -5.487 -18.755 1.00 96.12 141 HIS A CA 1
ATOM 1090 C C . HIS A 1 141 ? 9.638 -4.068 -19.290 1.00 96.12 141 HIS A C 1
ATOM 1092 O O . HIS A 1 141 ? 10.441 -3.865 -20.195 1.00 96.12 141 HIS A O 1
ATOM 1098 N N . TYR A 1 142 ? 8.853 -3.117 -18.798 1.00 94.00 142 TYR A N 1
ATOM 1099 C CA . TYR A 1 142 ? 8.857 -1.755 -19.335 1.00 94.00 142 TYR A CA 1
ATOM 1100 C C . TYR A 1 142 ? 8.378 -0.728 -18.308 1.00 94.00 142 TYR A C 1
ATOM 1102 O O . TYR A 1 142 ? 7.683 -1.061 -17.344 1.00 94.00 142 TYR A O 1
ATOM 1110 N N . ARG A 1 143 ? 8.726 0.538 -18.538 1.00 92.12 143 ARG A N 1
ATOM 1111 C CA . ARG A 1 143 ? 8.281 1.694 -17.760 1.00 92.12 143 ARG A CA 1
ATOM 1112 C C . ARG A 1 143 ? 6.798 1.974 -18.014 1.00 92.12 143 ARG A C 1
ATOM 1114 O O . ARG A 1 143 ? 6.367 2.131 -19.156 1.00 92.12 143 ARG A O 1
ATOM 1121 N N . SER A 1 144 ? 6.015 2.068 -16.943 1.00 93.62 144 SER A N 1
ATOM 1122 C CA . SER A 1 144 ? 4.554 2.199 -17.005 1.00 93.62 144 SER A CA 1
ATOM 1123 C C . SER A 1 144 ? 4.002 3.450 -16.331 1.00 93.62 144 SER A C 1
ATOM 1125 O O . SER A 1 144 ? 2.848 3.761 -16.577 1.00 93.62 144 SER A O 1
ATOM 1127 N N . LEU A 1 145 ? 4.789 4.169 -15.525 1.00 94.31 145 LEU A N 1
ATOM 1128 C CA . LEU A 1 145 ? 4.515 5.525 -15.024 1.00 94.31 145 LEU A CA 1
ATOM 1129 C C . LEU A 1 145 ? 5.847 6.234 -14.795 1.00 94.31 145 LEU A C 1
ATOM 1131 O O . LEU A 1 145 ? 6.757 5.619 -14.244 1.00 94.31 145 LEU A O 1
ATOM 1135 N N . ALA A 1 146 ? 5.941 7.498 -15.199 1.00 91.00 146 ALA A N 1
ATOM 1136 C CA . ALA A 1 146 ? 7.152 8.311 -15.144 1.00 91.00 146 ALA A CA 1
ATOM 1137 C C . ALA A 1 146 ? 6.842 9.758 -14.729 1.00 91.00 146 ALA A C 1
ATOM 1139 O O . ALA A 1 146 ? 5.717 10.233 -14.903 1.00 91.00 146 ALA A O 1
ATOM 1140 N N . GLY A 1 147 ? 7.852 10.477 -14.230 1.00 91.50 147 GLY A N 1
ATOM 1141 C CA . GLY A 1 147 ? 7.732 11.884 -13.836 1.00 91.50 147 GLY A CA 1
ATOM 1142 C C . GLY A 1 147 ? 7.017 12.113 -12.503 1.00 91.50 147 GLY A C 1
ATOM 1143 O O . GLY A 1 147 ? 6.691 13.251 -12.189 1.00 91.50 147 GLY A O 1
ATOM 1144 N N . THR A 1 148 ? 6.761 11.056 -11.733 1.00 94.75 148 THR A N 1
ATOM 1145 C CA . THR A 1 148 ? 6.229 11.114 -10.363 1.00 94.75 148 THR A CA 1
ATOM 1146 C C . THR A 1 148 ? 7.353 10.888 -9.350 1.00 94.75 148 THR A C 1
ATOM 1148 O O . THR A 1 148 ? 8.447 10.443 -9.717 1.00 94.75 148 THR A O 1
ATOM 1151 N N . VAL A 1 149 ? 7.109 11.200 -8.078 1.00 93.88 149 VAL A N 1
ATOM 1152 C CA . VAL A 1 149 ? 8.101 11.057 -6.999 1.00 93.88 149 VAL A CA 1
ATOM 1153 C C . VAL A 1 149 ? 7.586 10.245 -5.827 1.00 93.88 149 VAL A C 1
ATOM 1155 O O . VAL A 1 149 ? 6.405 10.292 -5.506 1.00 93.88 149 VAL A O 1
ATOM 1158 N N . ASN A 1 150 ? 8.509 9.565 -5.146 1.00 95.19 150 ASN A N 1
ATOM 1159 C CA . ASN A 1 150 ? 8.237 8.820 -3.916 1.00 95.19 150 ASN A CA 1
ATOM 1160 C C . ASN A 1 150 ? 6.991 7.930 -4.027 1.00 95.19 150 ASN A C 1
ATOM 1162 O O . ASN A 1 150 ? 6.090 7.986 -3.198 1.00 95.19 150 ASN A O 1
ATOM 1166 N N . ASN A 1 151 ? 6.895 7.175 -5.126 1.00 97.94 151 ASN A N 1
ATOM 1167 C CA . ASN A 1 151 ? 5.805 6.231 -5.304 1.00 97.94 151 ASN A CA 1
ATOM 1168 C C . ASN A 1 151 ? 6.015 5.079 -4.320 1.00 97.94 151 ASN A C 1
ATOM 1170 O O . ASN A 1 151 ? 6.837 4.215 -4.613 1.00 97.94 151 ASN A O 1
ATOM 1174 N N . CYS A 1 152 ? 5.318 5.108 -3.187 1.00 97.25 152 CYS A N 1
ATOM 1175 C CA . CYS A 1 152 ? 5.504 4.160 -2.092 1.00 97.25 152 CYS A CA 1
ATOM 1176 C C . CYS A 1 152 ? 4.644 2.915 -2.325 1.00 97.25 152 CYS A C 1
ATOM 1178 O O . CYS A 1 152 ? 4.912 2.149 -3.259 1.00 97.25 152 CYS A O 1
ATOM 1180 N N . ALA A 1 153 ? 3.521 2.778 -1.623 1.00 98.12 153 ALA A N 1
ATOM 1181 C CA . ALA A 1 153 ? 2.534 1.739 -1.867 1.00 98.12 153 ALA A CA 1
ATOM 1182 C C . ALA A 1 153 ? 1.380 2.162 -2.807 1.00 98.12 153 ALA A C 1
ATOM 1184 O O . ALA A 1 153 ? 1.503 2.984 -3.728 1.00 98.12 153 ALA A O 1
ATOM 1185 N N . GLY A 1 154 ? 0.245 1.476 -2.689 1.00 98.19 154 GLY A N 1
ATOM 1186 C CA . GLY A 1 154 ? -0.864 1.648 -3.610 1.00 98.19 154 GLY A CA 1
ATOM 1187 C C . GLY A 1 154 ? -2.007 0.678 -3.386 1.00 98.19 154 GLY A C 1
ATOM 1188 O O . GLY A 1 154 ? -2.137 0.090 -2.316 1.00 98.19 154 GLY A O 1
ATOM 1189 N N . GLY A 1 155 ? -2.852 0.528 -4.405 1.00 98.12 155 GLY A N 1
ATOM 1190 C CA . GLY A 1 155 ? -4.022 -0.341 -4.341 1.00 98.12 155 GLY A CA 1
ATOM 1191 C C . GLY A 1 155 ? -4.417 -0.938 -5.681 1.00 98.12 155 GLY A C 1
ATOM 1192 O O . GLY A 1 155 ? -4.407 -0.275 -6.718 1.00 98.12 155 GLY A O 1
ATOM 1193 N N . LYS A 1 156 ? -4.807 -2.213 -5.663 1.00 97.25 156 LYS A N 1
ATOM 1194 C CA . LYS A 1 156 ? -5.328 -2.919 -6.836 1.00 97.25 156 LYS A CA 1
ATOM 1195 C C . LYS A 1 156 ? -6.798 -2.566 -7.065 1.00 97.25 156 LYS A C 1
ATOM 1197 O O . LYS A 1 156 ? -7.590 -2.587 -6.128 1.00 97.25 156 LYS A O 1
ATOM 1202 N N . THR A 1 157 ? -7.179 -2.323 -8.317 1.00 96.88 157 THR A N 1
ATOM 1203 C CA . THR A 1 157 ? -8.581 -2.138 -8.713 1.00 96.88 157 THR A CA 1
ATOM 1204 C C . THR A 1 157 ? -9.186 -3.428 -9.266 1.00 96.88 157 THR A C 1
ATOM 1206 O O . THR A 1 157 ? -8.493 -4.265 -9.860 1.00 96.88 157 THR A O 1
ATOM 1209 N N . SER A 1 158 ? -10.508 -3.586 -9.144 1.00 93.06 158 SER A N 1
ATOM 1210 C CA . SER A 1 158 ? -11.231 -4.714 -9.749 1.00 93.06 158 SER A CA 1
ATOM 1211 C C . SER A 1 158 ? -11.329 -4.651 -11.275 1.00 93.06 158 SER A C 1
ATOM 1213 O O . SER A 1 158 ? -11.679 -5.648 -11.909 1.00 93.06 158 SER A O 1
ATOM 1215 N N . TRP A 1 159 ? -10.994 -3.514 -11.890 1.00 94.44 159 TRP A N 1
ATOM 1216 C CA . TRP A 1 1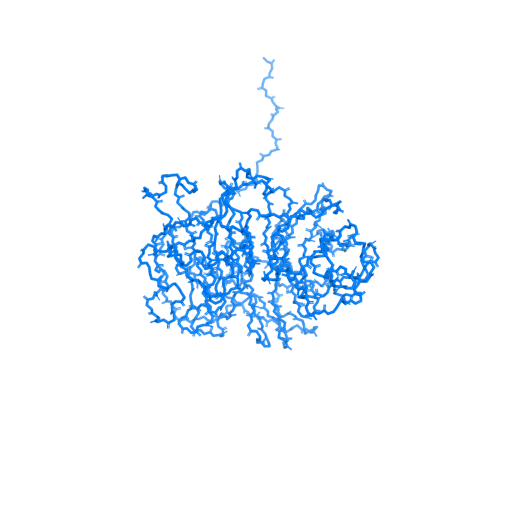59 ? -11.004 -3.326 -13.345 1.00 94.44 159 TRP A CA 1
ATOM 1217 C C . TRP A 1 159 ? -9.621 -3.438 -14.000 1.00 94.44 159 TRP A C 1
ATOM 1219 O O . TRP A 1 159 ? -9.478 -3.112 -15.179 1.00 94.44 159 TRP A O 1
ATOM 1229 N N . GLY A 1 160 ? -8.622 -3.959 -13.281 1.00 94.75 160 GLY A N 1
ATOM 1230 C CA . GLY A 1 160 ? -7.336 -4.348 -13.871 1.00 94.75 160 GLY A CA 1
ATOM 1231 C C . GLY A 1 160 ? -6.294 -3.231 -13.931 1.00 94.75 160 GLY A C 1
ATOM 1232 O O . GLY A 1 160 ? -5.449 -3.224 -14.828 1.00 94.75 160 GLY A O 1
ATOM 1233 N N . SER A 1 161 ? -6.348 -2.295 -12.985 1.00 96.75 161 SER A N 1
ATOM 1234 C CA . SER A 1 161 ? -5.334 -1.258 -12.792 1.00 96.75 161 SER A CA 1
ATOM 1235 C C . SER A 1 161 ? -4.742 -1.284 -11.379 1.00 96.75 161 SER A C 1
ATOM 1237 O O . SER A 1 161 ? -5.294 -1.868 -10.444 1.00 96.75 161 SER A O 1
ATOM 1239 N N . TRP A 1 162 ? -3.579 -0.661 -11.247 1.00 98.25 162 TRP A N 1
ATOM 1240 C CA . TRP A 1 162 ? -2.906 -0.324 -10.003 1.00 98.25 162 TRP A CA 1
ATOM 1241 C C . TRP A 1 162 ? -3.021 1.180 -9.766 1.00 98.25 162 TRP A C 1
ATOM 1243 O O . TRP A 1 162 ? -2.825 1.974 -10.689 1.00 98.25 162 TRP A O 1
ATOM 1253 N N . ILE A 1 163 ? -3.336 1.565 -8.535 1.00 98.62 163 ILE A N 1
ATOM 1254 C CA . ILE A 1 163 ? -3.286 2.945 -8.065 1.00 98.62 163 ILE A CA 1
ATOM 1255 C C . ILE A 1 163 ? -1.954 3.119 -7.344 1.00 98.62 163 ILE A C 1
ATOM 1257 O O . ILE A 1 163 ? -1.786 2.588 -6.256 1.00 98.62 163 ILE A O 1
ATOM 1261 N N . SER A 1 164 ? -1.021 3.837 -7.960 1.00 98.75 164 SER A N 1
ATOM 1262 C CA . SER A 1 164 ? 0.277 4.196 -7.385 1.00 98.75 164 SER A CA 1
ATOM 1263 C C . SER A 1 164 ? 0.153 5.485 -6.571 1.00 98.75 164 SER A C 1
ATOM 1265 O O . SER A 1 164 ? -0.455 6.441 -7.057 1.00 98.75 164 SER A O 1
ATOM 1267 N N . CYS A 1 165 ? 0.713 5.534 -5.364 1.00 98.75 165 CYS A N 1
ATOM 1268 C CA . CYS A 1 165 ? 0.583 6.671 -4.451 1.00 98.75 165 CYS A CA 1
ATOM 1269 C C . CYS A 1 165 ? 1.912 7.406 -4.287 1.00 98.75 165 CYS A C 1
ATOM 1271 O O . CYS A 1 165 ? 2.912 6.773 -3.978 1.00 98.75 165 CYS A O 1
ATOM 1273 N N . GLU A 1 166 ? 1.928 8.728 -4.474 1.00 98.44 166 GLU A N 1
ATOM 1274 C CA . GLU A 1 166 ? 3.072 9.544 -4.058 1.00 98.44 166 GLU A CA 1
ATOM 1275 C C . GLU A 1 166 ? 2.992 9.867 -2.561 1.00 98.44 166 GLU A C 1
ATOM 1277 O O . GLU A 1 166 ? 2.048 10.517 -2.098 1.00 98.44 166 GLU A O 1
ATOM 1282 N N . GLU A 1 167 ? 4.031 9.484 -1.833 1.00 96.69 167 GLU A N 1
ATOM 1283 C CA . GLU A 1 167 ? 4.193 9.692 -0.398 1.00 96.69 167 GLU A CA 1
ATOM 1284 C C . GLU A 1 167 ? 5.021 10.976 -0.189 1.00 96.69 167 GLU A C 1
ATOM 1286 O O . GLU A 1 167 ? 6.224 10.974 0.060 1.00 96.69 167 GLU A O 1
ATOM 1291 N N . THR A 1 168 ? 4.414 12.134 -0.490 1.00 95.38 168 THR A N 1
ATOM 1292 C CA . THR A 1 168 ? 5.105 13.432 -0.416 1.00 95.38 168 THR A CA 1
ATOM 1293 C C . THR A 1 168 ? 4.165 14.628 -0.250 1.00 95.38 168 THR A C 1
ATOM 1295 O O . THR A 1 168 ? 3.007 14.617 -0.664 1.00 95.38 168 THR A O 1
ATOM 1298 N N . ARG A 1 169 ? 4.712 15.736 0.270 1.00 92.19 169 ARG A N 1
ATOM 1299 C CA . ARG A 1 169 ? 4.072 17.068 0.316 1.00 92.19 169 ARG A CA 1
ATOM 1300 C C . ARG A 1 169 ? 4.709 18.081 -0.623 1.00 92.19 169 ARG A C 1
ATOM 1302 O O . ARG A 1 169 ? 4.438 19.277 -0.504 1.00 92.19 169 ARG A O 1
ATOM 1309 N N . MET A 1 170 ? 5.563 17.635 -1.540 1.00 92.88 170 MET A N 1
ATOM 1310 C CA . MET A 1 170 ? 6.136 18.514 -2.553 1.00 92.88 170 MET A CA 1
ATOM 1311 C C . MET A 1 170 ? 5.021 19.214 -3.345 1.00 92.88 170 MET A C 1
ATOM 1313 O O . MET A 1 170 ? 3.967 18.632 -3.619 1.00 92.88 170 MET A O 1
ATOM 1317 N N . GLU A 1 171 ? 5.197 20.501 -3.634 1.00 90.75 171 GLU A N 1
ATOM 1318 C CA . GLU A 1 171 ? 4.236 21.264 -4.433 1.00 90.75 171 GLU A CA 1
ATOM 1319 C C . GLU A 1 171 ? 4.057 20.602 -5.807 1.00 90.75 171 GLU A C 1
ATOM 1321 O O . GLU A 1 171 ? 5.016 20.092 -6.376 1.00 90.75 171 GLU A O 1
ATOM 1326 N N . GLY A 1 172 ? 2.818 20.521 -6.300 1.00 93.00 172 GLY A N 1
ATOM 1327 C CA . GLY A 1 172 ? 2.502 19.785 -7.532 1.00 93.00 172 GLY A CA 1
ATOM 1328 C C . GLY A 1 172 ? 2.444 18.255 -7.395 1.00 93.00 172 GLY A C 1
ATOM 1329 O O . GLY A 1 172 ? 1.968 17.600 -8.317 1.00 93.00 172 GLY A O 1
ATOM 1330 N N . HIS A 1 173 ? 2.818 17.679 -6.250 1.00 96.25 173 HIS A N 1
ATOM 1331 C CA . HIS A 1 173 ? 2.857 16.228 -5.997 1.00 96.25 173 HIS A CA 1
ATOM 1332 C C . HIS A 1 173 ? 2.090 15.827 -4.726 1.00 96.25 173 HIS A C 1
ATOM 1334 O O . HIS A 1 173 ? 1.525 16.689 -4.052 1.00 96.25 173 HIS A O 1
ATOM 1340 N N . GLY A 1 174 ? 2.051 14.528 -4.412 1.00 97.19 174 GLY A N 1
ATOM 1341 C CA . GLY A 1 174 ? 1.286 13.943 -3.295 1.00 97.19 174 GLY A CA 1
ATOM 1342 C C . GLY A 1 174 ? -0.052 13.340 -3.739 1.00 97.19 174 GLY A C 1
ATOM 1343 O O . GLY A 1 174 ? -0.999 13.217 -2.955 1.00 97.19 174 GLY A O 1
ATOM 1344 N N . TYR A 1 175 ? -0.171 13.022 -5.030 1.00 98.31 175 TYR A N 1
ATOM 1345 C CA . TYR A 1 175 ? -1.386 12.482 -5.638 1.00 98.31 175 TYR A CA 1
ATOM 1346 C C . TYR A 1 175 ? -1.285 10.970 -5.863 1.00 98.31 175 TYR A C 1
ATOM 1348 O O . TYR A 1 175 ? -0.218 10.366 -5.775 1.00 98.31 175 TYR A O 1
ATOM 1356 N N . ALA A 1 176 ? -2.423 10.356 -6.178 1.00 98.56 176 ALA A N 1
ATOM 1357 C CA . ALA A 1 176 ? -2.486 8.985 -6.661 1.00 98.56 176 ALA A CA 1
ATOM 1358 C C . ALA A 1 176 ? -2.577 8.949 -8.198 1.00 98.56 176 ALA A C 1
ATOM 1360 O O . ALA A 1 176 ? -3.104 9.876 -8.820 1.00 98.56 176 ALA A O 1
ATOM 1361 N N . PHE A 1 177 ? -2.088 7.874 -8.814 1.00 98.31 177 PHE A N 1
ATOM 1362 C CA . PHE A 1 177 ? -1.994 7.708 -10.265 1.00 98.31 177 PHE A CA 1
ATOM 1363 C C . PHE A 1 177 ? -2.461 6.320 -10.690 1.00 98.31 177 PHE A C 1
ATOM 1365 O O . PHE A 1 177 ? -2.051 5.319 -10.114 1.00 98.31 177 PHE A O 1
ATOM 1372 N N . GLU A 1 178 ? -3.293 6.244 -11.725 1.00 97.50 178 GLU A N 1
ATOM 1373 C CA . GLU A 1 178 ? -3.816 4.973 -12.227 1.00 97.50 178 GLU A CA 1
ATOM 1374 C C . GLU A 1 178 ? -2.976 4.416 -13.388 1.00 97.50 178 GLU A C 1
ATOM 1376 O O . GLU A 1 178 ? -2.806 5.070 -14.421 1.00 97.50 178 GLU A O 1
ATOM 1381 N N . VAL A 1 179 ? -2.522 3.169 -13.249 1.00 96.94 179 VAL A N 1
ATOM 1382 C CA . VAL A 1 179 ? -1.706 2.441 -14.232 1.00 96.94 179 VAL A CA 1
ATOM 1383 C C . VAL A 1 179 ? -2.377 1.110 -14.572 1.00 96.94 179 VAL A C 1
ATOM 1385 O O . VAL A 1 179 ? -2.695 0.328 -13.683 1.00 96.94 179 VAL A O 1
ATOM 1388 N N . TYR A 1 180 ? -2.609 0.826 -15.853 1.00 94.94 180 TYR A N 1
ATOM 1389 C CA . TYR A 1 180 ? -3.266 -0.414 -16.290 1.00 94.94 180 TYR A CA 1
ATOM 1390 C C . TYR A 1 180 ? -2.260 -1.547 -16.517 1.00 94.94 180 TYR A C 1
ATOM 1392 O O . TYR A 1 180 ? -1.149 -1.321 -16.998 1.00 94.94 180 TYR A O 1
ATOM 1400 N N . ALA A 1 181 ? -2.669 -2.781 -16.218 1.00 94.00 181 ALA A N 1
ATOM 1401 C CA . ALA A 1 181 ? -1.816 -3.959 -16.396 1.00 94.00 181 ALA A CA 1
ATOM 1402 C C . ALA A 1 181 ? -1.610 -4.344 -17.868 1.00 94.00 181 ALA A C 1
ATOM 1404 O O . ALA A 1 181 ? -0.556 -4.865 -18.227 1.00 94.00 181 ALA A O 1
ATOM 1405 N N . ASP A 1 182 ? -2.614 -4.083 -18.708 1.00 85.75 182 ASP A N 1
ATOM 1406 C CA . ASP A 1 182 ? -2.706 -4.559 -20.091 1.00 85.75 182 ASP A CA 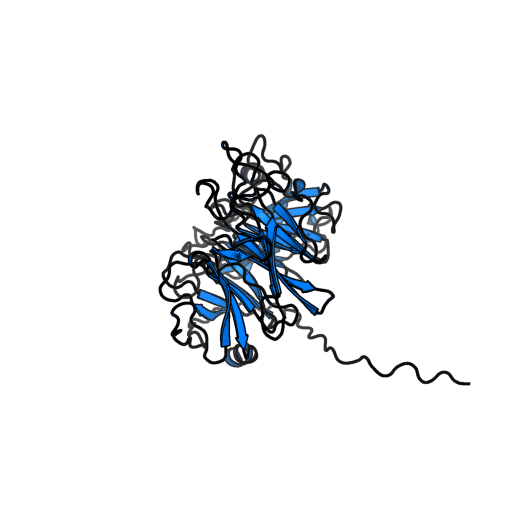1
ATOM 1407 C C . ASP A 1 182 ? -2.491 -3.460 -21.143 1.00 85.75 182 ASP A C 1
ATOM 1409 O O . ASP A 1 182 ? -2.650 -3.702 -22.340 1.00 85.75 182 ASP A O 1
ATOM 1413 N N . LYS A 1 183 ? -2.139 -2.241 -20.717 1.00 77.19 183 LYS A N 1
ATOM 1414 C CA . LYS A 1 183 ? -1.926 -1.097 -21.609 1.00 77.19 183 LYS A CA 1
ATOM 1415 C C . LYS A 1 183 ? -0.580 -0.463 -21.333 1.00 77.19 183 LYS A C 1
ATOM 1417 O O . LYS A 1 183 ? -0.244 -0.160 -20.191 1.00 77.19 183 LYS A O 1
ATOM 1422 N N . GLN A 1 184 ? 0.165 -0.203 -22.400 1.00 74.75 184 GLN A N 1
ATOM 1423 C CA . GLN A 1 184 ? 1.290 0.714 -22.317 1.00 74.75 184 GLN A CA 1
ATOM 1424 C C . GLN A 1 184 ? 0.754 2.132 -22.087 1.00 74.75 184 GLN A C 1
ATOM 1426 O O . GLN A 1 184 ? -0.304 2.500 -22.607 1.00 74.75 184 GLN A O 1
ATOM 1431 N N . MET A 1 185 ? 1.453 2.913 -21.268 1.00 69.44 185 MET A N 1
ATOM 1432 C CA . MET A 1 185 ? 1.011 4.256 -20.913 1.00 69.44 185 MET A CA 1
ATOM 1433 C C . MET A 1 185 ? 0.975 5.155 -22.152 1.00 69.44 185 MET A C 1
ATOM 1435 O O . MET A 1 185 ? 1.998 5.395 -22.784 1.00 69.44 185 MET A O 1
ATOM 1439 N N . SER A 1 186 ? -0.206 5.681 -22.474 1.00 70.12 186 SER A N 1
ATOM 1440 C CA . SER A 1 186 ? -0.376 6.730 -23.488 1.00 70.12 186 SER A CA 1
ATOM 1441 C C . SER A 1 186 ? -0.398 8.137 -22.883 1.00 70.12 186 SER A C 1
ATOM 1443 O O . SER A 1 186 ? -0.196 9.114 -23.594 1.00 70.12 186 SER A O 1
ATOM 1445 N N . SER A 1 187 ? -0.701 8.246 -21.586 1.00 80.31 187 SER A N 1
ATOM 1446 C CA . SER A 1 187 ? -0.791 9.501 -20.833 1.00 80.31 187 SER A CA 1
ATOM 1447 C C . SER A 1 187 ? -0.869 9.219 -19.331 1.00 80.31 187 SER A C 1
ATOM 1449 O O . SER A 1 187 ? -1.481 8.225 -18.927 1.00 80.31 187 SER A O 1
ATOM 1451 N N . VAL A 1 188 ? -0.351 10.128 -18.508 1.00 90.81 188 VAL A N 1
ATOM 1452 C CA . VAL A 1 188 ? -0.459 10.063 -17.043 1.00 90.81 188 VAL A CA 1
ATOM 1453 C C . VAL A 1 188 ? -1.912 10.259 -16.591 1.00 90.81 188 VAL A C 1
ATOM 1455 O O . VAL A 1 188 ? -2.588 11.192 -17.023 1.00 90.81 188 VAL A O 1
ATOM 1458 N N . ARG A 1 189 ? -2.402 9.392 -15.695 1.00 94.81 189 ARG A N 1
ATOM 1459 C CA . ARG A 1 189 ? -3.768 9.440 -15.142 1.00 94.81 189 ARG A CA 1
ATOM 1460 C C . ARG A 1 189 ? -3.750 9.777 -13.649 1.00 94.81 189 ARG A C 1
ATOM 1462 O O . ARG A 1 189 ? -3.867 8.887 -12.812 1.00 94.81 189 ARG A O 1
ATOM 1469 N N . ARG A 1 190 ? -3.596 11.062 -13.319 1.00 96.81 190 ARG A N 1
ATOM 1470 C CA . ARG A 1 190 ? -3.625 11.565 -11.932 1.00 96.81 190 ARG A CA 1
ATOM 1471 C C . ARG A 1 190 ? -5.054 11.573 -11.367 1.00 96.81 190 ARG A C 1
ATOM 1473 O O . ARG A 1 190 ? -5.984 12.023 -12.037 1.00 96.81 190 ARG A O 1
ATOM 1480 N N . LEU A 1 191 ? -5.230 11.113 -10.130 1.00 98.00 191 LEU A N 1
ATOM 1481 C CA . LEU A 1 191 ? -6.515 10.971 -9.432 1.00 98.00 191 LEU A CA 1
ATOM 1482 C C . LEU A 1 191 ? -6.737 12.132 -8.445 1.00 98.00 191 LEU A C 1
ATOM 1484 O O . LEU A 1 191 ? -6.639 11.968 -7.232 1.00 98.00 191 LEU A O 1
ATOM 1488 N N . ASN A 1 192 ? -7.019 13.326 -8.977 1.00 96.06 192 ASN A N 1
ATOM 1489 C CA . ASN A 1 192 ? -7.046 14.590 -8.214 1.00 96.06 192 ASN A CA 1
ATOM 1490 C C . ASN A 1 192 ? -7.937 14.548 -6.961 1.00 96.06 192 ASN A C 1
ATOM 1492 O O . ASN A 1 192 ? -7.523 14.926 -5.871 1.00 96.06 192 ASN A O 1
ATOM 1496 N N . TYR A 1 193 ? -9.171 14.061 -7.113 1.00 98.12 193 TYR A N 1
ATOM 1497 C CA . TYR A 1 193 ? -10.206 14.160 -6.080 1.00 98.12 193 TYR A CA 1
ATOM 1498 C C . TYR A 1 193 ? -9.981 13.234 -4.876 1.00 98.12 193 TYR A C 1
ATOM 1500 O O . TYR A 1 193 ? -10.685 13.355 -3.876 1.00 98.12 193 TYR A O 1
ATOM 1508 N N . MET A 1 194 ? -8.998 12.330 -4.950 1.00 98.38 194 MET A N 1
ATOM 1509 C CA . MET A 1 194 ? -8.593 11.480 -3.827 1.00 98.38 194 MET A CA 1
ATOM 1510 C C . MET A 1 194 ? -7.724 12.221 -2.799 1.00 98.38 194 MET A C 1
ATOM 1512 O O . MET A 1 194 ? -7.438 11.669 -1.736 1.00 98.38 194 MET A O 1
ATOM 1516 N N . GLY A 1 195 ? -7.336 13.464 -3.098 1.00 97.94 195 GLY A N 1
ATOM 1517 C CA . GLY A 1 195 ? -6.625 14.377 -2.211 1.00 97.94 195 GLY A CA 1
ATOM 1518 C C . GLY A 1 195 ? -5.123 14.469 -2.460 1.00 97.94 195 GLY A C 1
ATOM 1519 O O . GLY A 1 195 ? -4.559 13.704 -3.246 1.00 97.94 195 GLY A O 1
ATOM 1520 N N . ARG A 1 196 ? -4.473 15.398 -1.759 1.00 97.94 196 ARG A N 1
ATOM 1521 C CA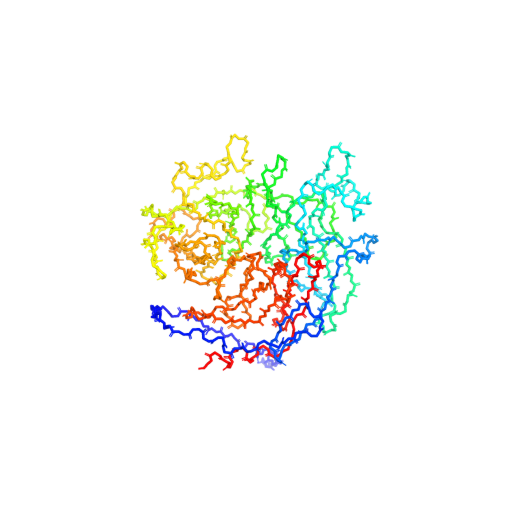 . ARG A 1 196 ? -3.030 15.632 -1.807 1.00 97.94 196 ARG A CA 1
ATOM 1522 C C . ARG A 1 196 ? -2.407 15.576 -0.407 1.00 97.94 196 ARG A C 1
ATOM 1524 O O . ARG A 1 196 ? -2.639 16.470 0.404 1.00 97.94 196 ARG A O 1
ATOM 1531 N N . PHE A 1 197 ? -1.617 14.539 -0.134 1.00 97.81 197 PHE A N 1
ATOM 1532 C CA . PHE A 1 197 ? -0.947 14.289 1.153 1.00 97.81 197 PHE A CA 1
ATOM 1533 C C . PHE A 1 197 ? 0.138 13.204 1.005 1.00 97.81 197 PHE A C 1
ATOM 1535 O O . PHE A 1 197 ? 0.310 12.674 -0.090 1.00 97.81 197 PHE A O 1
ATOM 1542 N N . ASN A 1 198 ? 0.846 12.870 2.095 1.00 97.00 198 ASN A N 1
ATOM 1543 C CA . ASN A 1 198 ? 1.762 11.720 2.166 1.00 97.00 198 ASN A CA 1
ATOM 1544 C C . ASN A 1 198 ? 0.966 10.410 2.098 1.00 97.00 198 ASN A C 1
ATOM 1546 O O . ASN A 1 198 ? 0.724 9.773 3.116 1.00 97.00 198 ASN A O 1
ATOM 1550 N N . ARG A 1 199 ? 0.436 10.060 0.928 1.00 98.19 199 ARG A N 1
ATOM 1551 C CA . ARG A 1 199 ? -0.414 8.881 0.790 1.00 98.19 199 ARG A CA 1
ATOM 1552 C C . ARG A 1 199 ? 0.456 7.645 0.692 1.00 98.19 199 ARG A C 1
ATOM 1554 O O . ARG A 1 199 ? 1.194 7.525 -0.280 1.00 98.19 199 ARG A O 1
ATOM 1561 N N . GLU A 1 200 ? 0.244 6.710 1.605 1.00 98.38 200 GLU A N 1
ATOM 1562 C CA . GLU A 1 200 ? 0.924 5.426 1.532 1.00 98.38 200 GLU A CA 1
ATOM 1563 C C . GLU A 1 200 ? 0.200 4.493 0.560 1.00 98.38 200 GLU A C 1
ATOM 1565 O O . GLU A 1 200 ? 0.661 4.207 -0.545 1.00 98.38 200 GLU A O 1
ATOM 1570 N N . ALA A 1 201 ? -1.010 4.071 0.918 1.00 98.62 201 ALA A N 1
ATOM 1571 C CA . ALA A 1 201 ? -1.722 3.044 0.180 1.00 98.62 201 ALA A CA 1
ATOM 1572 C C . ALA A 1 201 ? -3.214 3.353 0.064 1.00 98.62 201 ALA A C 1
ATOM 1574 O O . ALA A 1 201 ? -3.767 4.236 0.730 1.00 98.62 201 ALA A O 1
ATOM 1575 N N . VAL A 1 202 ? -3.882 2.610 -0.819 1.00 98.81 202 VAL A N 1
ATOM 1576 C CA . VAL A 1 202 ? -5.337 2.666 -0.956 1.00 98.81 202 VAL A CA 1
ATOM 1577 C C . VAL A 1 202 ? -5.919 1.269 -1.049 1.00 98.81 202 VAL A C 1
ATOM 1579 O O . VAL A 1 202 ? -5.305 0.365 -1.606 1.00 98.81 202 VAL A O 1
ATOM 1582 N N . SER A 1 203 ? -7.144 1.095 -0.567 1.00 98.44 203 SER A N 1
ATOM 1583 C CA . SER A 1 203 ? -7.899 -0.130 -0.809 1.00 98.44 203 SER A CA 1
ATOM 1584 C C . SER A 1 203 ? -9.336 0.183 -1.189 1.00 98.44 203 SER A C 1
ATOM 1586 O O . SER A 1 203 ? -9.994 1.023 -0.571 1.00 98.44 203 SER A O 1
ATOM 1588 N N . ILE A 1 204 ? -9.831 -0.501 -2.220 1.00 97.88 204 ILE A N 1
ATOM 1589 C CA . ILE A 1 204 ? -11.198 -0.338 -2.708 1.00 97.88 204 ILE A CA 1
ATOM 1590 C C . ILE A 1 204 ? -12.095 -1.348 -2.003 1.00 97.88 204 ILE A C 1
ATOM 1592 O O . ILE A 1 204 ? -11.854 -2.558 -2.019 1.00 97.88 204 ILE A O 1
ATOM 1596 N N . TYR A 1 205 ? -13.162 -0.849 -1.388 1.00 95.94 205 TYR A N 1
ATOM 1597 C CA . TYR A 1 205 ? -14.214 -1.687 -0.841 1.00 95.94 205 TYR A CA 1
ATOM 1598 C C . TYR A 1 205 ? -15.268 -1.943 -1.915 1.00 95.94 205 TYR A C 1
ATOM 1600 O O . TYR A 1 205 ? -16.197 -1.163 -2.131 1.00 95.94 205 TYR A O 1
ATOM 1608 N N . GLU A 1 206 ? -15.094 -3.059 -2.621 1.00 91.69 206 GLU A N 1
ATOM 1609 C CA . GLU A 1 206 ? -15.887 -3.446 -3.793 1.00 91.69 206 GLU A CA 1
ATOM 1610 C C . GLU A 1 206 ? -17.417 -3.341 -3.628 1.00 91.69 206 GLU A C 1
ATOM 1612 O O . GLU A 1 206 ? -18.068 -2.906 -4.583 1.00 91.69 206 GLU A O 1
ATOM 1617 N N . PRO A 1 207 ? -18.036 -3.660 -2.465 1.00 89.31 207 PRO A N 1
ATOM 1618 C CA . PRO A 1 207 ? -19.492 -3.580 -2.324 1.00 89.31 207 PRO A CA 1
ATOM 1619 C C . PRO A 1 207 ? -20.086 -2.207 -2.665 1.00 89.31 207 PRO A C 1
ATOM 1621 O O . PRO A 1 207 ? -21.187 -2.123 -3.217 1.00 89.31 207 PRO A O 1
ATOM 1624 N N . ASN A 1 208 ? -19.370 -1.119 -2.372 1.00 91.50 208 ASN A N 1
ATOM 1625 C CA . ASN A 1 208 ? -19.850 0.238 -2.625 1.00 91.50 208 ASN A CA 1
ATOM 1626 C C . ASN A 1 208 ? -18.873 1.121 -3.419 1.00 91.50 208 ASN A C 1
ATOM 1628 O O . ASN A 1 208 ? -19.292 2.196 -3.844 1.00 91.50 208 ASN A O 1
ATOM 1632 N N . GLY A 1 209 ? -17.661 0.651 -3.722 1.00 95.69 209 GLY A N 1
ATOM 1633 C CA . GLY A 1 209 ? -16.653 1.371 -4.504 1.00 95.69 209 GLY A CA 1
ATOM 1634 C C . GLY A 1 209 ? -15.961 2.500 -3.740 1.00 95.69 209 GLY A C 1
ATOM 1635 O O . GLY A 1 209 ? -15.328 3.343 -4.368 1.00 95.69 209 GLY A O 1
ATOM 1636 N N . ILE A 1 210 ? -16.104 2.552 -2.415 1.00 98.25 210 ILE A N 1
ATOM 1637 C CA . ILE A 1 210 ? -15.394 3.515 -1.570 1.00 98.25 210 ILE A CA 1
ATOM 1638 C C . ILE A 1 210 ? -13.914 3.157 -1.544 1.00 98.25 210 ILE A C 1
ATOM 1640 O O . ILE A 1 210 ? -13.553 1.982 -1.466 1.00 98.25 210 ILE A O 1
ATOM 1644 N N . VAL A 1 211 ? -13.063 4.179 -1.603 1.00 98.81 211 VAL A N 1
ATOM 1645 C CA . VAL A 1 211 ? -11.610 4.012 -1.576 1.00 98.81 211 VAL A CA 1
ATOM 1646 C C . VAL A 1 211 ? -11.084 4.486 -0.230 1.00 98.81 211 VAL A C 1
ATOM 1648 O O . VAL A 1 211 ? -11.107 5.682 0.050 1.00 98.81 211 VAL A O 1
ATOM 1651 N N . TYR A 1 212 ? -10.627 3.564 0.608 1.00 98.94 212 TYR A N 1
ATOM 1652 C CA . TYR A 1 212 ? -9.957 3.891 1.866 1.00 98.94 212 TYR A CA 1
ATOM 1653 C C . TYR A 1 212 ? -8.486 4.200 1.608 1.00 98.94 212 TYR A C 1
ATOM 1655 O O . TYR A 1 212 ? -7.896 3.613 0.701 1.00 98.94 212 TYR A O 1
ATOM 1663 N N . GLN A 1 213 ? -7.915 5.139 2.360 1.00 98.88 213 GLN A N 1
ATOM 1664 C CA . GLN A 1 213 ? -6.560 5.641 2.130 1.00 98.88 213 GLN A CA 1
ATOM 1665 C C . GLN A 1 213 ? -5.848 5.897 3.458 1.00 98.88 213 GLN A C 1
ATOM 1667 O O . GLN A 1 213 ? -6.459 6.399 4.406 1.00 98.88 213 GLN A O 1
ATOM 1672 N N . THR A 1 214 ? -4.560 5.592 3.494 1.00 98.88 214 THR A N 1
ATOM 1673 C CA . THR A 1 214 ? -3.664 5.840 4.627 1.00 98.88 214 THR A CA 1
ATOM 1674 C C . THR A 1 214 ? -2.753 7.035 4.352 1.00 98.88 214 THR A C 1
ATOM 1676 O O . THR A 1 214 ? -2.510 7.400 3.197 1.00 98.88 214 THR A O 1
ATOM 1679 N N . GLU A 1 215 ? -2.291 7.680 5.421 1.00 98.62 215 GLU A N 1
ATOM 1680 C CA . GLU A 1 215 ? -1.294 8.751 5.372 1.00 98.62 215 GLU A CA 1
ATOM 1681 C C . GLU A 1 215 ? -0.119 8.413 6.293 1.00 98.62 215 GLU A C 1
ATOM 1683 O O . GLU A 1 215 ? -0.316 8.279 7.509 1.00 98.62 215 GLU A O 1
ATOM 1688 N N . ASP A 1 216 ? 1.086 8.316 5.723 1.00 97.81 216 ASP A N 1
ATOM 1689 C CA . ASP A 1 216 ? 2.303 8.105 6.502 1.00 97.81 216 ASP A CA 1
ATOM 1690 C C . ASP A 1 216 ? 2.797 9.442 7.079 1.00 97.81 216 ASP A C 1
ATOM 1692 O O . ASP A 1 216 ? 3.432 10.297 6.446 1.00 97.81 216 ASP A O 1
ATOM 1696 N N . ASP A 1 217 ? 2.348 9.696 8.303 1.00 97.69 217 ASP A N 1
ATOM 1697 C CA . ASP A 1 217 ? 2.718 10.843 9.111 1.00 97.69 217 ASP A CA 1
ATOM 1698 C C . ASP A 1 217 ? 2.442 10.533 10.590 1.00 97.69 217 ASP A C 1
ATOM 1700 O O . ASP A 1 217 ? 1.428 9.899 10.900 1.00 97.69 217 ASP A O 1
ATOM 1704 N N . PRO A 1 218 ? 3.236 11.055 11.545 1.00 97.00 218 PRO A N 1
ATOM 1705 C CA . PRO A 1 218 ? 3.000 10.802 12.970 1.00 97.00 218 PRO A CA 1
ATOM 1706 C C . PRO A 1 218 ? 1.657 11.299 13.539 1.00 97.00 218 PRO A C 1
ATOM 1708 O O . PRO A 1 218 ? 1.248 10.985 14.663 1.00 97.00 218 PRO A O 1
ATOM 1711 N N . SER A 1 219 ? 0.978 12.142 12.770 1.00 97.12 219 SER A N 1
ATOM 1712 C CA . SER A 1 219 ? -0.357 12.677 13.023 1.00 97.12 219 SER A CA 1
ATOM 1713 C C . SER A 1 219 ? -1.304 12.456 11.838 1.00 97.12 219 SER A C 1
ATOM 1715 O O . SER A 1 219 ? -2.327 13.138 11.756 1.00 97.12 219 SER A O 1
ATOM 1717 N N . GLY A 1 220 ? -0.946 11.554 10.918 1.00 98.12 220 GLY A N 1
ATOM 1718 C CA . GLY A 1 220 ? -1.700 11.237 9.708 1.00 98.12 220 GLY A CA 1
ATOM 1719 C C . GLY A 1 220 ? -3.122 10.789 10.014 1.00 98.12 220 GLY A C 1
ATOM 1720 O O . GLY A 1 220 ? -3.431 10.338 11.119 1.00 98.12 220 GLY A O 1
ATOM 1721 N N . LEU A 1 221 ? -4.022 10.956 9.050 1.00 98.81 221 LEU A N 1
ATOM 1722 C CA . LEU A 1 221 ? -5.414 10.532 9.205 1.00 98.81 221 LEU A CA 1
ATOM 1723 C C . LEU A 1 221 ? -5.696 9.281 8.375 1.00 98.81 221 LEU A C 1
ATOM 1725 O O . LEU A 1 221 ? -5.064 9.027 7.354 1.00 98.81 221 LEU A O 1
ATOM 1729 N N . PHE A 1 222 ? -6.717 8.536 8.787 1.00 98.94 222 PHE A N 1
ATOM 1730 C CA . PHE A 1 222 ? -7.321 7.504 7.954 1.00 98.94 222 PHE A CA 1
ATOM 1731 C C . PHE A 1 222 ? -8.458 8.123 7.135 1.00 98.94 222 PHE A C 1
ATOM 1733 O O . PHE A 1 222 ? -9.410 8.668 7.703 1.00 98.94 222 PHE A O 1
ATOM 1740 N N . TYR A 1 223 ? -8.366 8.059 5.808 1.00 98.94 223 TYR A N 1
ATOM 1741 C CA . TYR A 1 223 ? -9.308 8.712 4.900 1.00 98.94 223 TYR A CA 1
ATOM 1742 C C . TYR A 1 223 ? -10.201 7.710 4.169 1.00 98.94 223 TYR A C 1
ATOM 1744 O O . TYR A 1 223 ? -9.858 6.543 3.977 1.00 98.94 223 TYR A O 1
ATOM 1752 N N . ARG A 1 224 ? -11.328 8.208 3.658 1.00 98.81 224 ARG A N 1
ATOM 1753 C CA . ARG A 1 224 ? -12.094 7.556 2.594 1.00 98.81 224 ARG A CA 1
ATOM 1754 C C . ARG A 1 224 ? -12.450 8.544 1.494 1.00 98.81 224 ARG A C 1
ATOM 1756 O O . ARG A 1 224 ? -12.727 9.712 1.757 1.00 98.81 224 ARG A O 1
ATOM 1763 N N . PHE A 1 225 ? -12.489 8.059 0.264 1.00 98.88 225 PHE A N 1
ATOM 1764 C CA . PHE A 1 225 ? -13.012 8.767 -0.892 1.00 98.88 225 PHE A CA 1
ATOM 1765 C C . PHE A 1 225 ? -14.306 8.097 -1.357 1.00 98.88 225 PHE A C 1
ATOM 1767 O O . PHE A 1 225 ? -14.336 6.893 -1.618 1.00 98.88 225 PHE A O 1
ATOM 1774 N N . LEU A 1 226 ? -15.375 8.887 -1.451 1.00 98.62 226 LEU A N 1
ATOM 1775 C CA . LEU A 1 226 ? -16.680 8.492 -1.972 1.00 98.62 226 LEU A CA 1
ATOM 1776 C C . LEU A 1 226 ? -16.771 8.930 -3.443 1.00 98.62 226 LEU A C 1
ATOM 1778 O O . LEU A 1 226 ? -17.124 10.089 -3.702 1.00 98.62 226 LEU A O 1
ATOM 1782 N N . PRO A 1 227 ? -16.434 8.069 -4.420 1.00 98.00 227 PRO A N 1
ATOM 1783 C CA . PRO A 1 227 ? -16.440 8.473 -5.818 1.00 98.00 227 PRO A CA 1
ATOM 1784 C C . PRO A 1 227 ? -17.867 8.657 -6.345 1.00 98.00 227 PRO A C 1
ATOM 1786 O O . PRO A 1 227 ? -18.755 7.845 -6.082 1.00 98.00 227 PRO A O 1
ATOM 1789 N N . SER A 1 228 ? -18.075 9.667 -7.194 1.00 97.56 228 SER A N 1
ATOM 1790 C CA . SER A 1 228 ? -19.306 9.768 -8.000 1.00 97.56 228 SER A CA 1
ATOM 1791 C C . SER A 1 228 ? -19.404 8.658 -9.054 1.00 97.56 228 SER A C 1
ATOM 1793 O O . SER A 1 228 ? -20.503 8.281 -9.462 1.00 97.56 228 SER A O 1
ATOM 1795 N N . ASN A 1 229 ? -18.261 8.104 -9.473 1.00 96.69 229 ASN A N 1
ATOM 1796 C CA . ASN A 1 229 ? -18.169 6.953 -10.362 1.00 96.69 229 ASN A CA 1
ATOM 1797 C C . ASN A 1 229 ? -17.210 5.899 -9.793 1.00 96.69 229 ASN A C 1
ATOM 1799 O O . ASN A 1 229 ? -15.997 6.084 -9.772 1.00 96.69 229 ASN A O 1
ATOM 1803 N N . LYS A 1 230 ? -17.764 4.750 -9.402 1.00 94.44 230 LYS A N 1
ATOM 1804 C CA . LYS A 1 230 ? -17.037 3.651 -8.746 1.00 94.44 230 LYS A CA 1
ATOM 1805 C C . LYS A 1 230 ? -15.948 2.991 -9.600 1.00 94.44 230 LYS A C 1
ATOM 1807 O O . LYS A 1 230 ? -15.151 2.245 -9.054 1.00 94.44 230 LYS A O 1
ATOM 1812 N N . LYS A 1 231 ? -15.945 3.203 -10.921 1.00 92.25 231 LYS A N 1
ATOM 1813 C CA . LYS A 1 231 ? -14.983 2.600 -11.866 1.00 92.25 231 LYS A CA 1
ATOM 1814 C C . LYS A 1 231 ? -14.122 3.629 -12.596 1.00 92.25 231 LYS A C 1
ATOM 1816 O O . LYS A 1 231 ? -13.345 3.263 -13.469 1.00 92.25 231 LYS A O 1
ATOM 1821 N N . ASP A 1 232 ? -14.296 4.911 -12.288 1.00 95.25 232 ASP A N 1
ATOM 1822 C CA . ASP A 1 232 ? -13.505 5.990 -12.868 1.00 95.25 232 ASP A CA 1
ATOM 1823 C C . ASP A 1 232 ? -13.193 7.021 -11.787 1.00 95.25 232 ASP A C 1
ATOM 1825 O O . ASP A 1 232 ? -13.915 8.000 -11.589 1.00 95.25 232 ASP A O 1
ATOM 1829 N N . LEU A 1 233 ? -12.090 6.777 -11.082 1.00 97.31 233 LEU A N 1
ATOM 1830 C CA . LEU A 1 233 ? -11.631 7.600 -9.963 1.00 97.31 233 LEU A CA 1
ATOM 1831 C C . LEU A 1 233 ? -11.054 8.953 -10.408 1.00 97.31 233 LEU A C 1
ATOM 1833 O O . LEU A 1 233 ? -10.686 9.773 -9.572 1.00 97.31 233 LEU A O 1
ATOM 1837 N N . THR A 1 234 ? -11.001 9.222 -11.720 1.00 96.19 234 THR A N 1
ATOM 1838 C CA . THR A 1 234 ? -10.704 10.570 -12.232 1.00 96.19 234 THR A CA 1
ATOM 1839 C C . THR A 1 234 ? -11.888 11.523 -12.053 1.00 96.19 234 THR A C 1
ATOM 1841 O O . THR A 1 234 ? -11.731 12.740 -12.170 1.00 96.19 234 THR A O 1
ATOM 1844 N N . LYS A 1 235 ? -13.088 10.989 -11.786 1.00 97.56 235 LYS A N 1
ATOM 1845 C CA . LYS A 1 235 ? -14.303 11.775 -11.566 1.00 97.56 235 LYS A CA 1
ATOM 1846 C C . LYS A 1 235 ? -14.368 12.341 -10.141 1.00 97.56 235 LYS A C 1
ATOM 1848 O O . LYS A 1 235 ? -13.755 11.783 -9.233 1.00 97.56 235 LYS A O 1
ATOM 1853 N N . PRO A 1 236 ? -15.142 13.424 -9.929 1.00 98.12 236 PRO A N 1
ATOM 1854 C CA . PRO A 1 236 ? -15.328 14.015 -8.607 1.00 98.12 236 PRO A CA 1
ATOM 1855 C C . PRO A 1 236 ? -15.874 13.034 -7.567 1.00 98.12 236 PRO A C 1
ATOM 1857 O O . PRO A 1 236 ? -16.471 12.006 -7.895 1.00 98.12 236 PRO A O 1
ATOM 1860 N N . GLY A 1 237 ? -15.742 13.398 -6.300 1.00 97.62 237 GLY A N 1
ATOM 1861 C CA . GLY A 1 237 ? -16.290 12.666 -5.166 1.00 97.62 237 GLY A CA 1
ATOM 1862 C C . GLY A 1 237 ? -16.120 13.468 -3.882 1.00 97.62 237 GLY A C 1
ATOM 1863 O O . GLY A 1 237 ? -15.831 14.663 -3.939 1.00 97.62 237 GLY A O 1
ATOM 1864 N N . LYS A 1 238 ? -16.296 12.816 -2.735 1.00 98.38 238 LYS A N 1
ATOM 1865 C CA . LYS A 1 238 ? -16.043 13.423 -1.421 1.00 98.38 238 LYS A CA 1
ATOM 1866 C C . LYS A 1 238 ? -14.861 12.751 -0.746 1.00 98.38 238 LYS A C 1
ATOM 1868 O O . LYS A 1 238 ? -14.871 11.530 -0.610 1.00 98.38 238 LYS A O 1
ATOM 1873 N N . LEU A 1 239 ? -13.888 13.537 -0.301 1.00 98.88 239 LEU A N 1
ATOM 1874 C CA . LEU A 1 239 ? -12.822 13.076 0.582 1.00 98.88 239 LEU A CA 1
ATOM 1875 C C . LEU A 1 239 ? -13.239 13.330 2.031 1.00 98.88 239 LEU A C 1
ATOM 1877 O O . LEU A 1 239 ? -13.682 14.428 2.363 1.00 98.88 239 LEU A O 1
ATOM 1881 N N . GLN A 1 240 ? -13.109 12.320 2.882 1.00 98.88 240 GLN A N 1
ATOM 1882 C CA . GLN A 1 240 ? -13.456 12.406 4.297 1.00 98.88 240 GLN A CA 1
ATOM 1883 C C . GLN A 1 240 ? -12.369 11.768 5.160 1.00 98.88 240 GLN A C 1
ATOM 1885 O O . GLN A 1 240 ? -11.695 10.843 4.709 1.00 98.88 240 GLN A O 1
ATOM 1890 N N . ALA A 1 241 ? -12.228 12.231 6.399 1.00 98.88 241 ALA A N 1
ATOM 1891 C CA . ALA A 1 241 ? -11.321 11.661 7.392 1.00 98.88 241 ALA A CA 1
ATOM 1892 C C . ALA A 1 241 ? -12.095 11.034 8.557 1.00 98.88 241 ALA A C 1
ATOM 1894 O O . ALA A 1 241 ? -13.146 11.539 8.963 1.00 98.88 241 ALA A O 1
ATOM 1895 N N . LEU A 1 242 ? -11.581 9.920 9.077 1.00 98.88 242 LEU A N 1
ATOM 1896 C CA . LEU A 1 242 ? -12.206 9.171 10.159 1.00 98.88 242 LEU A CA 1
ATOM 1897 C C . LEU A 1 242 ? -12.073 9.924 11.483 1.00 98.88 242 LEU A C 1
ATOM 1899 O O . LEU A 1 242 ? -11.000 10.400 11.855 1.00 98.88 242 LEU A O 1
ATOM 1903 N N . LYS A 1 243 ? -13.166 9.966 12.238 1.00 98.81 243 LYS A N 1
ATOM 1904 C CA . LYS A 1 243 ? -13.245 10.529 13.581 1.00 98.81 243 LYS A CA 1
ATOM 1905 C C . LYS A 1 243 ? -13.800 9.489 14.540 1.00 98.81 243 LYS A C 1
ATOM 1907 O O . LYS A 1 243 ? -14.931 9.037 14.394 1.00 98.81 243 LYS A O 1
ATOM 1912 N N . ILE A 1 244 ? -13.032 9.128 15.562 1.00 98.81 244 ILE A N 1
ATOM 1913 C CA . ILE A 1 244 ? -13.542 8.302 16.657 1.00 98.81 244 ILE A CA 1
ATOM 1914 C C . ILE A 1 244 ? -14.454 9.168 17.531 1.00 98.81 244 ILE A C 1
ATOM 1916 O O . ILE A 1 244 ? -14.030 10.201 18.059 1.00 98.81 244 ILE A O 1
ATOM 1920 N N . LYS A 1 245 ? -15.712 8.747 17.717 1.00 98.50 245 LYS A N 1
ATOM 1921 C CA . LYS A 1 245 ? -16.730 9.558 18.410 1.00 98.50 245 LYS A CA 1
ATOM 1922 C C . LYS A 1 245 ? -16.353 9.908 19.848 1.00 98.50 245 LYS A C 1
ATOM 1924 O O . LYS A 1 245 ? -16.608 11.018 20.299 1.00 98.50 245 LYS A O 1
ATOM 1929 N N . SER A 1 246 ? -15.718 8.976 20.560 1.00 98.00 246 SER A N 1
ATOM 1930 C CA . SER A 1 246 ? -15.260 9.190 21.939 1.00 98.00 246 SER A CA 1
ATOM 1931 C C . SER A 1 246 ? -14.057 10.129 22.050 1.00 98.00 246 SER A C 1
ATOM 1933 O O . SER A 1 246 ? -13.667 10.459 23.167 1.00 98.00 246 SER A O 1
ATOM 1935 N N . GLN A 1 247 ? -13.453 10.530 20.922 1.00 97.81 247 GLN A N 1
ATOM 1936 C CA . GLN A 1 247 ? -12.248 11.364 20.863 1.00 97.81 247 GLN A CA 1
ATOM 1937 C C . GLN A 1 247 ? -11.043 10.759 21.603 1.00 97.81 247 GLN A C 1
ATOM 1939 O O . GLN A 1 247 ? -10.112 11.466 21.986 1.00 97.81 247 GLN A O 1
ATOM 1944 N N . ILE A 1 248 ? -11.043 9.437 21.801 1.00 97.94 248 ILE A N 1
ATOM 1945 C CA . ILE A 1 248 ? -9.865 8.733 22.295 1.00 97.94 248 ILE A CA 1
ATOM 1946 C C . ILE A 1 248 ? -8.757 8.789 21.238 1.00 97.94 248 ILE A C 1
ATOM 1948 O O . ILE A 1 248 ? -9.020 8.639 20.047 1.00 97.94 248 ILE A O 1
ATOM 1952 N N . ASP A 1 249 ? -7.522 9.012 21.680 1.00 98.31 249 ASP A N 1
ATOM 1953 C CA . ASP A 1 249 ? -6.350 9.069 20.806 1.00 98.31 249 ASP A CA 1
ATOM 1954 C C . ASP A 1 249 ? -5.899 7.643 20.434 1.00 98.31 249 ASP A C 1
ATOM 1956 O O . ASP A 1 249 ? -5.390 6.927 21.310 1.00 98.31 249 ASP A O 1
ATOM 1960 N N . PRO A 1 250 ? -6.083 7.194 19.174 1.00 98.31 250 PRO A N 1
ATOM 1961 C CA . PRO A 1 250 ? -5.838 5.806 18.802 1.00 98.31 250 PRO A CA 1
ATOM 1962 C C . PRO A 1 250 ? -4.346 5.464 18.727 1.00 98.31 250 PRO A C 1
ATOM 1964 O O . PRO A 1 250 ? -3.998 4.288 18.811 1.00 98.31 250 PRO A O 1
ATOM 1967 N N . ARG A 1 251 ? -3.450 6.462 18.690 1.00 98.50 251 ARG A N 1
ATOM 1968 C CA . ARG A 1 251 ? -1.989 6.248 18.743 1.00 98.50 251 ARG A CA 1
ATOM 1969 C C . ARG A 1 251 ? -1.550 5.540 20.022 1.00 98.50 251 ARG A C 1
ATOM 1971 O O . ARG A 1 251 ? -0.466 4.978 20.075 1.00 98.50 251 ARG A O 1
ATOM 1978 N N . ASN A 1 252 ? -2.391 5.575 21.060 1.00 98.00 252 ASN A N 1
ATOM 1979 C CA . ASN A 1 252 ? -2.253 4.809 22.296 1.00 98.00 252 ASN A CA 1
ATOM 1980 C C . ASN A 1 252 ? -0.926 5.006 23.064 1.00 98.00 252 ASN A C 1
ATOM 1982 O O . ASN A 1 252 ? -0.554 4.179 23.894 1.00 98.00 252 ASN A O 1
ATOM 1986 N N . GLN A 1 253 ? -0.254 6.149 22.894 1.00 96.94 253 GLN A N 1
ATOM 1987 C CA . GLN A 1 253 ? 0.992 6.490 23.608 1.00 96.94 253 GLN A CA 1
ATOM 1988 C C . GLN A 1 253 ? 0.833 6.526 25.140 1.00 96.94 253 GLN A C 1
ATOM 1990 O O . GLN A 1 253 ? 1.802 6.433 25.887 1.00 96.94 253 GLN A O 1
ATOM 1995 N N . LYS A 1 254 ? -0.407 6.654 25.631 1.00 96.94 254 LYS A N 1
ATOM 1996 C CA . LYS A 1 254 ? -0.748 6.629 27.063 1.00 96.94 254 LYS A CA 1
ATOM 1997 C C . LYS A 1 254 ? -1.216 5.253 27.564 1.00 96.94 254 LYS A C 1
ATOM 1999 O O . LYS A 1 254 ? -1.565 5.145 28.733 1.00 96.94 254 LYS A O 1
ATOM 2004 N N . ASN A 1 255 ? -1.229 4.217 26.715 1.00 96.75 255 ASN A N 1
ATOM 2005 C CA . ASN A 1 255 ? -1.688 2.855 27.042 1.00 96.75 255 ASN A CA 1
ATOM 2006 C C . ASN A 1 255 ? -3.131 2.785 27.591 1.00 96.75 255 ASN A C 1
ATOM 2008 O O . ASN A 1 255 ? -3.447 1.994 28.488 1.00 96.75 255 ASN A O 1
ATOM 2012 N N . ASN A 1 256 ? -4.007 3.635 27.056 1.00 95.88 256 ASN A N 1
ATOM 2013 C CA . ASN A 1 256 ? -5.411 3.740 27.462 1.00 95.88 256 ASN A CA 1
ATOM 2014 C C . ASN A 1 256 ? -6.332 2.790 26.682 1.00 95.88 256 ASN A C 1
ATOM 2016 O O . ASN A 1 256 ? -7.470 2.568 27.089 1.00 95.88 256 ASN A O 1
ATOM 2020 N N . ILE A 1 257 ? -5.856 2.232 25.569 1.00 97.56 257 ILE A N 1
ATOM 2021 C CA . ILE A 1 257 ? -6.591 1.316 24.697 1.00 97.56 257 ILE A CA 1
ATOM 2022 C C . ILE A 1 257 ? -5.979 -0.077 24.843 1.00 97.56 257 ILE A C 1
ATOM 2024 O O . ILE A 1 257 ? -4.759 -0.233 24.887 1.00 97.56 257 ILE A O 1
ATOM 2028 N N . LYS A 1 258 ? -6.826 -1.104 24.942 1.00 97.31 258 LYS A N 1
ATOM 2029 C CA . LYS A 1 258 ? -6.396 -2.511 24.942 1.00 97.31 258 LYS A CA 1
ATOM 2030 C C . LYS A 1 258 ? -6.706 -3.151 23.596 1.00 97.31 258 LYS A C 1
ATOM 2032 O O . LYS A 1 258 ? -7.710 -2.800 22.979 1.00 97.31 258 LYS A O 1
ATOM 2037 N N . MET A 1 259 ? -5.886 -4.107 23.160 1.00 96.50 259 MET A N 1
ATOM 2038 C CA . MET A 1 259 ? -6.192 -4.917 21.973 1.00 96.50 259 MET A CA 1
ATOM 2039 C C . MET A 1 259 ? -7.614 -5.499 22.053 1.00 96.50 259 MET A C 1
ATOM 2041 O O . MET A 1 259 ? -8.060 -5.917 23.123 1.00 96.50 259 MET A O 1
ATOM 2045 N N . GLY A 1 260 ? -8.334 -5.477 20.932 1.00 96.94 260 GLY A N 1
ATOM 2046 C CA . GLY A 1 260 ? -9.747 -5.845 20.826 1.00 96.94 260 GLY A CA 1
ATOM 2047 C C . GLY A 1 260 ? -10.734 -4.748 21.255 1.00 96.94 260 GLY A C 1
ATOM 2048 O O . GLY A 1 260 ? -11.942 -4.942 21.131 1.00 96.94 260 GLY A O 1
ATOM 2049 N N . SER A 1 261 ? -10.262 -3.593 21.748 1.00 98.44 261 SER A N 1
ATOM 2050 C CA . SER A 1 261 ? -11.137 -2.444 22.039 1.00 98.44 261 SER A CA 1
ATOM 2051 C C . SER A 1 261 ? -11.729 -1.892 20.746 1.00 98.44 261 SER A C 1
ATOM 2053 O O . SER A 1 261 ? -11.026 -1.777 19.741 1.00 98.44 261 SER A O 1
ATOM 2055 N N . ARG A 1 262 ? -13.014 -1.531 20.792 1.00 98.62 262 ARG A N 1
ATOM 2056 C CA . ARG A 1 262 ? -13.799 -1.080 19.640 1.00 98.62 262 ARG A CA 1
ATOM 2057 C C . ARG A 1 262 ? -14.446 0.267 19.909 1.00 98.62 262 ARG A C 1
ATOM 2059 O O . ARG A 1 262 ? -14.961 0.489 21.003 1.00 98.62 262 ARG A O 1
ATOM 2066 N N . PHE A 1 263 ? -14.471 1.124 18.896 1.00 98.75 263 PHE A N 1
ATOM 2067 C CA . PHE A 1 263 ? -15.049 2.459 18.987 1.00 98.75 263 PHE A CA 1
ATOM 2068 C C . PHE A 1 263 ? -15.905 2.761 17.764 1.00 98.75 263 PHE A C 1
ATOM 2070 O O . PHE A 1 263 ? -15.505 2.476 16.637 1.00 98.75 263 PHE A O 1
ATOM 2077 N N . GLU A 1 264 ? -17.076 3.354 17.983 1.00 98.69 264 GLU A N 1
ATOM 2078 C CA . GLU A 1 264 ? -17.859 3.919 16.888 1.00 98.69 264 GLU A CA 1
ATOM 2079 C C . GLU A 1 264 ? -17.137 5.114 16.271 1.00 98.69 264 GLU A C 1
ATOM 2081 O O . GLU A 1 264 ? -16.494 5.910 16.969 1.00 98.69 264 GLU A O 1
ATOM 2086 N N . VAL A 1 265 ? -17.304 5.262 14.962 1.00 98.69 265 VAL A N 1
ATOM 2087 C CA . VAL A 1 265 ? -16.695 6.346 14.200 1.00 98.69 265 VAL A CA 1
ATOM 2088 C C . VAL A 1 265 ? -17.743 7.169 13.466 1.00 98.69 265 VAL A C 1
ATOM 2090 O O . VAL A 1 265 ? -18.864 6.727 13.217 1.00 98.69 265 VAL A O 1
ATOM 2093 N N . GLU A 1 266 ? -17.347 8.376 13.111 1.00 98.19 266 GLU A N 1
ATOM 2094 C CA . GLU A 1 266 ? -18.007 9.254 12.157 1.00 98.19 266 GLU A CA 1
ATOM 2095 C C . GLU A 1 266 ? -16.964 9.785 11.166 1.00 98.19 266 GLU A C 1
ATOM 2097 O O . GLU A 1 266 ? -15.770 9.500 11.293 1.00 98.19 266 GLU A O 1
ATOM 2102 N N . TRP A 1 267 ? -17.410 10.532 10.162 1.00 98.69 267 TRP A N 1
ATOM 2103 C CA . TRP A 1 267 ? -16.559 11.014 9.079 1.00 98.69 267 TRP A CA 1
ATOM 2104 C C . TRP A 1 267 ? -16.705 12.521 8.920 1.00 98.69 267 TRP A C 1
ATOM 2106 O O . TRP A 1 267 ? -17.821 13.036 8.899 1.00 98.69 267 TRP A O 1
ATOM 2116 N N . VAL A 1 268 ? -15.578 13.220 8.793 1.00 98.56 268 VAL A N 1
ATOM 2117 C CA . VAL A 1 268 ? -15.539 14.673 8.576 1.00 98.56 268 VAL A CA 1
ATOM 2118 C C . VAL A 1 268 ? -15.097 14.982 7.151 1.00 98.56 268 VAL A C 1
ATOM 2120 O O . VAL A 1 268 ? -14.186 14.334 6.636 1.00 98.56 268 VAL A O 1
ATOM 2123 N N . ASP A 1 269 ? -15.742 15.950 6.501 1.00 98.31 269 ASP A N 1
ATOM 2124 C CA . ASP A 1 269 ? -15.461 16.301 5.105 1.00 98.31 269 ASP A CA 1
ATOM 2125 C C . ASP A 1 269 ? -14.156 17.105 4.983 1.00 98.31 269 ASP A C 1
ATOM 2127 O O . ASP A 1 269 ? -13.942 18.086 5.694 1.00 98.31 269 ASP A O 1
ATOM 2131 N N . ILE A 1 270 ? -13.306 16.743 4.023 1.00 98.62 270 ILE A N 1
ATOM 2132 C CA . ILE A 1 270 ? -12.134 17.534 3.629 1.00 98.62 270 ILE A CA 1
ATOM 2133 C C . ILE A 1 270 ? -12.525 18.383 2.419 1.00 98.62 270 ILE A C 1
ATOM 2135 O O . ILE A 1 270 ? -12.748 17.855 1.329 1.00 98.62 270 ILE A O 1
ATOM 2139 N N . GLN A 1 271 ? -12.645 19.697 2.620 1.00 97.62 271 GLN A N 1
ATOM 2140 C CA . GLN A 1 271 ? -13.151 20.614 1.592 1.00 97.62 271 GLN A CA 1
ATOM 2141 C C . GLN A 1 271 ? -12.080 20.944 0.547 1.00 97.62 271 GLN A C 1
ATOM 2143 O O . GLN A 1 271 ? -12.336 20.847 -0.653 1.00 97.62 271 GLN A O 1
ATOM 2148 N N . ASP A 1 272 ? -10.869 21.290 0.990 1.00 97.56 272 ASP A N 1
ATOM 2149 C CA . ASP A 1 272 ? -9.726 21.558 0.116 1.00 97.56 272 ASP A CA 1
ATOM 2150 C C . ASP A 1 272 ? -8.872 20.292 -0.015 1.00 97.56 272 ASP A C 1
ATOM 2152 O O . ASP A 1 272 ? -7.827 20.140 0.618 1.00 97.56 272 ASP A O 1
ATOM 2156 N N . PHE A 1 273 ? -9.346 19.339 -0.819 1.00 96.69 273 PHE A N 1
ATOM 2157 C CA . PHE A 1 273 ? -8.627 18.086 -1.066 1.00 96.69 273 PHE A CA 1
ATOM 2158 C C . PHE A 1 273 ? -7.277 18.305 -1.775 1.00 96.69 273 PHE A C 1
ATOM 2160 O O . PHE A 1 273 ? -6.381 17.480 -1.616 1.00 96.69 273 PHE A O 1
ATOM 2167 N N . ASP A 1 274 ? -7.108 19.408 -2.513 1.00 95.94 274 ASP A N 1
ATOM 2168 C CA . ASP A 1 274 ? -5.849 19.770 -3.184 1.00 95.94 274 ASP A CA 1
ATOM 2169 C C . ASP A 1 274 ? -4.809 20.354 -2.207 1.00 95.94 274 ASP A C 1
ATOM 2171 O O . ASP A 1 274 ? -3.652 20.539 -2.589 1.00 95.94 274 ASP A O 1
ATOM 2175 N N . ALA A 1 275 ? -5.192 20.640 -0.957 1.00 96.62 275 ALA A N 1
ATOM 2176 C CA . ALA A 1 275 ? -4.331 21.239 0.060 1.00 96.62 275 ALA A CA 1
ATOM 2177 C C . ALA A 1 275 ? -3.612 22.513 -0.429 1.00 96.62 275 ALA A C 1
ATOM 2179 O O . ALA A 1 275 ? -2.389 22.632 -0.297 1.00 96.62 275 ALA A O 1
ATOM 2180 N N . LYS A 1 276 ? -4.372 23.439 -1.026 1.00 95.69 276 LYS A N 1
ATOM 2181 C CA . LYS A 1 276 ? -3.883 24.733 -1.529 1.00 95.69 276 LYS A CA 1
ATOM 2182 C C . LYS A 1 276 ? -3.615 25.709 -0.394 1.00 95.69 276 LYS A C 1
ATOM 2184 O O . LYS A 1 276 ? -2.569 26.345 -0.375 1.00 95.69 276 LYS A O 1
ATOM 2189 N N . GLU A 1 277 ? -4.543 25.789 0.554 1.00 94.50 277 GLU A N 1
ATOM 2190 C CA . GLU A 1 277 ? -4.452 26.724 1.682 1.00 94.50 277 GLU A CA 1
ATOM 2191 C C . GLU A 1 277 ? -3.949 26.026 2.948 1.00 94.50 277 GLU A C 1
ATOM 2193 O O . GLU A 1 277 ? -3.173 26.574 3.731 1.00 94.50 277 GLU A O 1
ATOM 2198 N N . GLN A 1 278 ? -4.404 24.791 3.164 1.00 95.31 278 GLN A N 1
ATOM 2199 C CA . GLN A 1 278 ? -4.126 24.027 4.371 1.00 95.31 278 GLN A CA 1
ATOM 2200 C C . GLN A 1 278 ? -4.020 22.539 4.047 1.00 95.31 278 GLN A C 1
ATOM 2202 O O . GLN A 1 278 ? -4.803 22.009 3.261 1.00 95.31 278 GLN A O 1
ATOM 2207 N N . THR A 1 279 ? -3.087 21.834 4.694 1.00 97.44 279 THR A N 1
ATOM 2208 C CA . THR A 1 279 ? -2.944 20.382 4.491 1.00 97.44 279 THR A CA 1
ATOM 2209 C C . THR A 1 279 ? -4.251 19.645 4.802 1.00 97.44 279 THR A C 1
ATOM 2211 O O . THR A 1 279 ? -4.976 20.023 5.728 1.00 97.44 279 THR A O 1
ATOM 2214 N N . THR A 1 280 ? -4.551 18.573 4.063 1.00 97.62 280 THR A N 1
ATOM 2215 C CA . THR A 1 280 ? -5.760 17.750 4.281 1.00 97.62 280 THR A CA 1
ATOM 2216 C C . THR A 1 280 ? -5.862 17.268 5.730 1.00 97.62 280 THR A C 1
ATOM 2218 O O . THR A 1 280 ? -6.923 17.353 6.348 1.00 97.62 280 THR A O 1
ATOM 2221 N N . LYS A 1 281 ? -4.727 16.861 6.308 1.00 97.62 281 LYS A N 1
ATOM 2222 C CA . LYS A 1 281 ? -4.587 16.477 7.713 1.00 97.62 281 LYS A CA 1
ATOM 2223 C C . LYS A 1 281 ? -5.020 17.585 8.672 1.00 97.62 281 LYS A C 1
ATOM 2225 O O . LYS A 1 281 ? -5.825 17.348 9.567 1.00 97.62 281 LYS A O 1
ATOM 2230 N N . GLN A 1 282 ? -4.514 18.809 8.501 1.00 98.38 282 GLN A N 1
ATOM 2231 C CA . GLN A 1 282 ? -4.883 19.935 9.368 1.00 98.38 282 GLN A CA 1
ATOM 2232 C C . GLN A 1 282 ? -6.387 20.240 9.295 1.00 98.38 282 GLN A C 1
ATOM 2234 O O . GLN A 1 282 ? -7.004 20.446 10.340 1.00 98.38 282 GLN A O 1
ATOM 2239 N N . GLN A 1 283 ? -6.987 20.190 8.100 1.00 98.44 283 GLN A N 1
ATOM 2240 C CA . GLN A 1 283 ? -8.434 20.373 7.930 1.00 98.44 283 GLN A CA 1
ATOM 2241 C C . GLN A 1 283 ? -9.238 19.317 8.702 1.00 98.44 283 GLN A C 1
ATOM 2243 O O . GLN A 1 283 ? -10.226 19.646 9.360 1.00 98.44 283 GLN A O 1
ATOM 2248 N N . GLY A 1 284 ? -8.822 18.048 8.634 1.00 98.62 284 GLY A N 1
ATOM 2249 C CA . GLY A 1 284 ? -9.470 16.958 9.363 1.00 98.62 284 GLY A CA 1
ATOM 2250 C C . GLY A 1 284 ? -9.306 17.089 10.878 1.00 98.62 284 GLY A C 1
ATOM 2251 O O . GLY A 1 284 ? -10.287 16.974 11.611 1.00 98.62 284 GLY A O 1
ATOM 2252 N N . LEU A 1 285 ? -8.095 17.396 11.358 1.00 98.62 285 LEU A N 1
ATOM 2253 C CA . LEU A 1 285 ? -7.809 17.571 12.788 1.00 98.62 285 LEU A CA 1
ATOM 2254 C C . LEU A 1 285 ? -8.623 18.713 13.412 1.00 98.62 285 LEU A C 1
ATOM 2256 O O . LEU A 1 285 ? -9.159 18.545 14.504 1.00 98.62 285 LEU A O 1
ATOM 2260 N N . ILE A 1 286 ? -8.782 19.845 12.715 1.00 98.38 286 ILE A N 1
ATOM 2261 C CA . ILE A 1 286 ? -9.632 20.966 13.169 1.00 98.38 286 ILE A CA 1
ATOM 2262 C C . ILE A 1 286 ? -11.094 20.527 13.341 1.00 98.38 286 ILE A C 1
ATOM 2264 O O . ILE A 1 286 ? -11.783 20.999 14.243 1.00 98.38 286 ILE A O 1
ATOM 2268 N N . GLN A 1 287 ? -11.560 19.592 12.512 1.00 98.38 287 GLN A N 1
ATOM 2269 C CA . GLN A 1 287 ? -12.908 19.021 12.587 1.00 98.38 287 GLN A CA 1
ATOM 2270 C C . GLN A 1 287 ? -13.015 17.834 13.569 1.00 98.38 287 GLN A C 1
ATOM 2272 O O . GLN A 1 287 ? -14.099 17.277 13.766 1.00 98.38 287 GLN A O 1
ATOM 2277 N N . GLY A 1 288 ? -11.911 17.462 14.223 1.00 98.56 288 GLY A N 1
ATOM 2278 C CA . GLY A 1 288 ? -11.850 16.405 15.232 1.00 98.56 288 GLY A CA 1
ATOM 2279 C C . GLY A 1 288 ? -11.568 15.004 14.687 1.00 98.56 288 GLY A C 1
ATOM 2280 O O . GLY A 1 288 ? -11.858 14.033 15.388 1.00 98.56 288 GLY A O 1
ATOM 2281 N N . ALA A 1 289 ? -11.047 14.874 13.460 1.00 98.81 289 ALA A N 1
ATOM 2282 C CA . ALA A 1 289 ? -10.553 13.596 12.942 1.00 98.81 289 ALA A CA 1
ATOM 2283 C C . ALA A 1 289 ? -9.473 13.004 13.861 1.00 98.81 289 ALA A C 1
ATOM 2285 O O . ALA A 1 289 ? -8.717 13.729 14.511 1.00 98.81 289 ALA A O 1
ATOM 2286 N N . SER A 1 290 ? -9.404 11.677 13.920 1.00 98.81 290 SER A N 1
ATOM 2287 C CA . SER A 1 290 ? -8.486 10.972 14.813 1.00 98.81 290 SER A CA 1
ATOM 2288 C C . SER A 1 290 ? -7.118 10.770 14.149 1.00 98.81 290 SER A C 1
ATOM 2290 O O . SER A 1 290 ? -7.075 10.218 13.049 1.00 98.81 290 SER A O 1
ATOM 2292 N N . PRO A 1 291 ? -6.008 11.173 14.797 1.00 98.62 291 PRO A N 1
ATOM 2293 C CA . PRO A 1 291 ? -4.667 10.945 14.272 1.00 98.62 291 PRO A CA 1
ATOM 2294 C C . PRO A 1 291 ? -4.226 9.499 14.501 1.00 98.62 291 PRO A C 1
ATOM 2296 O O . PRO A 1 291 ? -4.377 8.975 15.601 1.00 98.62 291 PRO A O 1
ATOM 2299 N N . PHE A 1 292 ? -3.611 8.892 13.496 1.00 98.69 292 PHE A N 1
ATOM 2300 C CA . PHE A 1 292 ? -2.928 7.603 13.546 1.00 98.69 292 PHE A CA 1
ATOM 2301 C C . PHE A 1 292 ? -1.428 7.841 13.310 1.00 98.69 292 PHE A C 1
ATOM 2303 O O . PHE A 1 292 ? -1.056 8.757 12.582 1.00 98.69 292 PHE A O 1
ATOM 2310 N N . ASN A 1 293 ? -0.560 7.084 13.986 1.00 98.06 293 ASN A N 1
ATOM 2311 C CA . ASN A 1 293 ? 0.887 7.326 13.949 1.00 98.06 293 ASN A CA 1
ATOM 2312 C C . ASN A 1 293 ? 1.538 6.476 12.849 1.00 98.06 293 ASN A C 1
ATOM 2314 O O . ASN A 1 293 ? 1.727 5.277 13.061 1.00 98.06 293 ASN A O 1
ATOM 2318 N N . GLY A 1 294 ? 1.825 7.093 11.699 1.00 97.12 294 GLY A N 1
ATOM 2319 C CA . GLY A 1 294 ? 2.461 6.444 10.549 1.00 97.12 294 GLY A CA 1
ATOM 2320 C C . GLY A 1 294 ? 1.575 5.361 9.946 1.00 97.12 294 GLY A C 1
ATOM 2321 O O . GLY A 1 294 ? 1.921 4.184 10.000 1.00 97.12 294 GLY A O 1
ATOM 2322 N N . SER A 1 295 ? 0.357 5.716 9.513 1.00 98.25 295 SER A N 1
ATOM 2323 C CA . SER A 1 295 ? -0.534 4.716 8.916 1.00 98.25 295 SER A CA 1
ATOM 2324 C C . SER A 1 295 ? -0.030 4.319 7.536 1.00 98.25 295 SER A C 1
ATOM 2326 O O . SER A 1 295 ? 0.095 5.196 6.684 1.00 98.25 295 SER A O 1
ATOM 2328 N N . GLU A 1 296 ? 0.209 3.025 7.319 1.00 98.31 296 GLU A N 1
ATOM 2329 C CA . GLU A 1 296 ? 0.919 2.558 6.129 1.00 98.31 296 GLU A CA 1
ATOM 2330 C C . GLU A 1 296 ? 0.080 1.614 5.246 1.00 98.31 296 GLU A C 1
ATOM 2332 O O . GLU A 1 296 ? -0.883 2.048 4.603 1.00 98.31 296 GLU A O 1
ATOM 2337 N N . GLY A 1 297 ? 0.407 0.320 5.188 1.00 98.31 297 GLY A N 1
ATOM 2338 C CA . GLY A 1 297 ? -0.286 -0.648 4.349 1.00 98.31 297 GLY A CA 1
ATOM 2339 C C . GLY A 1 297 ? -1.765 -0.784 4.708 1.00 98.31 297 GLY A C 1
ATOM 2340 O O . GLY A 1 297 ? -2.160 -0.728 5.872 1.00 98.31 297 GLY A O 1
ATOM 2341 N N . ILE A 1 298 ? -2.600 -1.010 3.691 1.00 98.88 298 ILE A N 1
ATOM 2342 C CA . ILE A 1 298 ? -4.057 -1.145 3.816 1.00 98.88 298 ILE A CA 1
ATOM 2343 C C . ILE A 1 298 ? -4.577 -2.279 2.931 1.00 98.88 298 ILE A C 1
ATOM 2345 O O . ILE A 1 298 ? -4.147 -2.443 1.791 1.00 98.88 298 ILE A O 1
ATOM 2349 N N . ILE A 1 299 ? -5.544 -3.052 3.426 1.00 98.50 299 ILE A N 1
ATOM 2350 C CA . ILE A 1 299 ? -6.215 -4.087 2.633 1.00 98.50 299 ILE A CA 1
ATOM 2351 C C . ILE A 1 299 ? -7.676 -4.244 3.051 1.00 98.50 299 ILE A C 1
ATOM 2353 O O . ILE A 1 299 ? -8.014 -4.220 4.234 1.00 98.50 299 ILE A O 1
ATOM 2357 N N . THR A 1 300 ? -8.564 -4.411 2.074 1.00 96.94 300 THR A N 1
ATOM 2358 C CA . THR A 1 300 ? -9.975 -4.734 2.320 1.00 96.94 300 THR A CA 1
ATOM 2359 C C . THR A 1 300 ? -10.139 -6.246 2.403 1.00 96.94 300 THR A C 1
ATOM 2361 O O . THR A 1 300 ? -9.665 -6.988 1.542 1.00 96.94 300 THR A O 1
ATOM 2364 N N . ASP A 1 301 ? -10.820 -6.713 3.447 1.00 91.62 301 ASP A N 1
ATOM 2365 C CA . ASP A 1 301 ? -11.433 -8.036 3.438 1.00 91.62 301 ASP A CA 1
ATOM 2366 C C . ASP A 1 301 ? -12.900 -7.914 2.982 1.00 91.62 301 ASP A C 1
ATOM 2368 O O . ASP A 1 301 ? -13.334 -6.886 2.456 1.00 91.62 301 ASP A O 1
ATOM 2372 N N . LYS A 1 302 ? -13.677 -8.989 3.134 1.00 89.44 302 LYS A N 1
ATOM 2373 C CA . LYS A 1 302 ? -15.079 -9.016 2.711 1.00 89.44 302 LYS A CA 1
ATOM 2374 C C . LYS A 1 302 ? -15.952 -7.965 3.414 1.00 89.44 302 LYS A C 1
ATOM 2376 O O . LYS A 1 302 ? -16.844 -7.419 2.772 1.00 89.44 302 LYS A O 1
ATOM 2381 N N . ASP A 1 303 ? -15.722 -7.734 4.705 1.00 93.00 303 ASP A N 1
ATOM 2382 C CA . ASP A 1 303 ? -16.640 -7.008 5.594 1.00 93.00 303 ASP A CA 1
ATOM 2383 C C . ASP A 1 303 ? -15.927 -5.901 6.409 1.00 93.00 303 ASP A C 1
ATOM 2385 O O . ASP A 1 303 ? -16.513 -5.306 7.314 1.00 93.00 303 ASP A O 1
ATOM 2389 N N . SER A 1 304 ? -14.643 -5.652 6.145 1.00 96.44 304 SER A N 1
ATOM 2390 C CA . SER A 1 304 ? -13.769 -4.778 6.923 1.00 96.44 304 SER A CA 1
ATOM 2391 C C . SER A 1 304 ? -12.510 -4.358 6.153 1.00 96.44 304 SER A C 1
ATOM 2393 O O . SER A 1 304 ? -12.229 -4.815 5.045 1.00 96.44 304 SER A O 1
ATOM 2395 N N . VAL A 1 305 ? -11.743 -3.459 6.757 1.00 98.50 305 VAL A N 1
ATOM 2396 C CA . VAL A 1 305 ? -10.508 -2.888 6.224 1.00 98.50 305 VAL A CA 1
ATOM 2397 C C . VAL A 1 305 ? -9.439 -2.990 7.296 1.00 98.50 305 VAL A C 1
ATOM 2399 O O . VAL A 1 305 ? -9.649 -2.513 8.408 1.00 98.50 305 VAL A O 1
ATOM 2402 N N . PHE A 1 306 ? -8.303 -3.593 6.980 1.00 98.75 306 PHE A N 1
ATOM 2403 C CA . PHE A 1 306 ? -7.129 -3.578 7.842 1.00 98.75 306 PHE A CA 1
ATOM 2404 C C . PHE A 1 306 ? -6.184 -2.479 7.393 1.00 98.75 306 PHE A C 1
ATOM 2406 O O . PHE A 1 306 ? -6.045 -2.259 6.190 1.00 98.75 306 PHE A O 1
ATOM 2413 N N . PHE A 1 307 ? -5.519 -1.835 8.344 1.00 98.88 307 PHE A N 1
ATOM 2414 C CA . PHE A 1 307 ? -4.370 -0.988 8.059 1.00 98.88 307 PHE A CA 1
ATOM 2415 C C . PHE A 1 307 ? -3.364 -1.016 9.205 1.00 98.88 307 PHE A C 1
ATOM 2417 O O . PHE A 1 307 ? -3.740 -1.239 10.363 1.00 98.88 307 PHE A O 1
ATOM 2424 N N . THR A 1 308 ? -2.092 -0.822 8.884 1.00 98.75 308 THR A N 1
ATOM 2425 C CA . THR A 1 308 ? -1.018 -0.738 9.874 1.00 98.75 308 THR A CA 1
ATOM 2426 C C . THR A 1 308 ? -0.794 0.700 10.325 1.00 98.75 308 THR A C 1
ATOM 2428 O O . THR A 1 308 ? -1.146 1.647 9.625 1.00 98.75 308 THR A O 1
ATOM 2431 N N . CYS A 1 309 ? -0.218 0.854 11.515 1.00 98.62 309 CYS A N 1
ATOM 2432 C CA . CYS A 1 309 ? 0.371 2.098 12.001 1.00 98.62 309 CYS A CA 1
ATOM 2433 C C . CYS A 1 309 ? 1.788 1.779 12.481 1.00 98.62 309 CYS A C 1
ATOM 2435 O O . CYS A 1 309 ? 1.926 1.153 13.538 1.00 98.62 309 CYS A O 1
ATOM 2437 N N . LYS A 1 310 ? 2.811 2.167 11.721 1.00 96.69 310 LYS A N 1
ATOM 2438 C CA . LYS A 1 310 ? 4.220 1.787 11.899 1.00 96.69 310 LYS A CA 1
ATOM 2439 C C . LYS A 1 310 ? 4.754 2.062 13.299 1.00 96.69 310 LYS A C 1
ATOM 2441 O O . LYS A 1 310 ? 5.289 1.171 13.959 1.00 96.69 310 LYS A O 1
ATOM 2446 N N . ASP A 1 311 ? 4.498 3.278 13.775 1.00 96.44 311 ASP A N 1
ATOM 2447 C CA . ASP A 1 311 ? 5.007 3.817 15.040 1.00 96.44 311 ASP A CA 1
ATOM 2448 C C . ASP A 1 311 ? 3.899 3.940 16.100 1.00 96.44 311 ASP A C 1
ATOM 2450 O O . ASP A 1 311 ? 4.035 4.604 17.130 1.00 96.44 311 ASP A O 1
ATOM 2454 N N . GLY A 1 312 ? 2.750 3.310 15.857 1.00 97.00 312 GLY A N 1
ATOM 2455 C CA . GLY A 1 312 ? 1.633 3.283 16.792 1.00 97.00 312 GLY A CA 1
ATOM 2456 C C . GLY A 1 312 ? 1.909 2.476 18.066 1.00 97.00 312 GLY A C 1
ATOM 2457 O O . GLY A 1 312 ? 2.747 1.571 18.112 1.00 97.00 312 GLY A O 1
ATOM 2458 N N . GLY A 1 313 ? 1.117 2.746 19.101 1.00 97.69 313 GLY A N 1
ATOM 2459 C CA . GLY A 1 313 ? 1.049 1.948 20.321 1.00 97.69 313 GLY A CA 1
ATOM 2460 C C . GLY A 1 313 ? 1.902 2.484 21.462 1.00 97.69 313 GLY A C 1
ATOM 2461 O O . GLY A 1 313 ? 2.746 3.358 21.290 1.00 97.69 313 GLY A O 1
ATOM 2462 N N . PHE A 1 314 ? 1.711 1.932 22.663 1.00 97.69 314 PHE A N 1
ATOM 2463 C CA . PHE A 1 314 ? 2.418 2.409 23.859 1.00 97.69 314 PHE A CA 1
ATOM 2464 C C . PHE A 1 314 ? 3.947 2.290 23.762 1.00 97.69 314 PHE A C 1
ATOM 2466 O O . PHE A 1 314 ? 4.681 3.065 24.375 1.00 97.69 314 PHE A O 1
ATOM 2473 N N . LYS A 1 315 ? 4.432 1.285 23.027 1.00 97.56 315 LYS A N 1
ATOM 2474 C CA . LYS A 1 315 ? 5.861 1.056 22.789 1.00 97.56 315 LYS A CA 1
ATOM 2475 C C . LYS A 1 315 ? 6.375 1.669 21.492 1.00 97.56 315 LYS A C 1
ATOM 2477 O O . LYS A 1 315 ? 7.583 1.623 21.287 1.00 97.56 315 LYS A O 1
ATOM 2482 N N . GLU A 1 316 ? 5.482 2.197 20.653 1.00 97.19 316 GLU A N 1
ATOM 2483 C CA . GLU A 1 316 ? 5.810 2.713 19.318 1.00 97.19 316 GLU A CA 1
ATOM 2484 C C . GLU A 1 316 ? 6.516 1.651 18.451 1.00 97.19 316 GLU A C 1
ATOM 2486 O O . GLU A 1 316 ? 7.466 1.921 17.727 1.00 97.19 316 GLU A O 1
ATOM 2491 N N . TYR A 1 317 ? 6.098 0.387 18.591 1.00 97.69 317 TYR A N 1
ATOM 2492 C CA . TYR A 1 317 ? 6.559 -0.728 17.744 1.00 97.69 317 TYR A CA 1
ATOM 2493 C C . TYR A 1 317 ? 5.548 -1.066 16.647 1.00 97.69 317 TYR A C 1
ATOM 2495 O O . TYR A 1 317 ? 5.815 -1.918 15.800 1.00 97.69 317 TYR A O 1
ATOM 2503 N N . GLY A 1 318 ? 4.392 -0.411 16.695 1.00 97.94 318 GLY A N 1
ATOM 2504 C CA . GLY A 1 318 ? 3.353 -0.434 15.696 1.00 97.94 318 GLY A CA 1
ATOM 2505 C C . GLY A 1 318 ? 2.083 -1.164 16.122 1.00 97.94 318 GLY A C 1
ATOM 2506 O O . GLY A 1 318 ? 2.043 -1.970 17.063 1.00 97.94 318 GLY A O 1
ATOM 2507 N N . GLN A 1 319 ? 1.020 -0.836 15.400 1.00 98.38 319 GLN A N 1
ATOM 2508 C CA . GLN A 1 319 ? -0.342 -1.316 15.600 1.00 98.38 319 GLN A CA 1
ATOM 2509 C C . GLN A 1 319 ? -0.927 -1.811 14.278 1.00 98.38 319 GLN A C 1
ATOM 2511 O O . GLN A 1 319 ? -0.471 -1.442 13.198 1.00 98.38 319 GLN A O 1
ATOM 2516 N N . ILE A 1 320 ? -1.989 -2.603 14.379 1.00 98.62 320 ILE A N 1
ATOM 2517 C CA . ILE A 1 320 ? -2.884 -2.922 13.270 1.00 98.62 320 ILE A CA 1
ATOM 2518 C C . ILE A 1 320 ? -4.290 -2.552 13.715 1.00 98.62 320 ILE A C 1
ATOM 2520 O O . ILE A 1 320 ? -4.758 -3.005 14.765 1.00 98.62 320 ILE A O 1
ATOM 2524 N N . PHE A 1 321 ? -4.972 -1.755 12.906 1.00 98.75 321 PHE A N 1
ATOM 2525 C CA . PHE A 1 321 ? -6.378 -1.443 13.088 1.00 98.75 321 PHE A CA 1
ATOM 2526 C C . PHE A 1 321 ? -7.231 -2.232 12.108 1.00 98.75 321 PHE A C 1
ATOM 2528 O O . PHE A 1 321 ? -6.816 -2.542 10.991 1.00 98.75 321 PHE A O 1
ATOM 2535 N N . ARG A 1 322 ? -8.455 -2.535 12.537 1.00 98.50 322 ARG A N 1
ATOM 2536 C CA . ARG A 1 322 ? -9.499 -3.089 11.682 1.00 98.50 322 ARG A CA 1
ATOM 2537 C C . ARG A 1 322 ? -10.722 -2.191 11.731 1.00 98.50 322 ARG A C 1
ATOM 2539 O O . ARG A 1 322 ? -11.313 -1.991 12.789 1.00 98.50 322 ARG A O 1
ATOM 2546 N N . TYR A 1 323 ? -11.109 -1.657 10.586 1.00 98.75 323 TYR A N 1
ATOM 2547 C CA . TYR A 1 323 ? -12.310 -0.860 10.414 1.00 98.75 323 TYR A CA 1
ATOM 2548 C C . TYR A 1 323 ? -13.432 -1.711 9.826 1.00 98.75 323 TYR A C 1
ATOM 2550 O O . TYR A 1 323 ? -13.257 -2.344 8.793 1.00 98.75 323 TYR A O 1
ATOM 2558 N N . TYR A 1 324 ? -14.592 -1.711 10.468 1.00 98.38 324 TYR A N 1
ATOM 2559 C CA . TYR A 1 324 ? -15.826 -2.314 9.984 1.00 98.38 324 TYR A CA 1
ATOM 2560 C C . TYR A 1 324 ? -16.724 -1.194 9.440 1.00 98.38 324 TYR A C 1
ATOM 2562 O O . TYR A 1 324 ? -17.247 -0.406 10.241 1.00 98.38 324 TYR A O 1
ATOM 2570 N N . PRO A 1 325 ? -16.903 -1.100 8.108 1.00 98.12 325 PRO A N 1
ATOM 2571 C CA . PRO A 1 325 ? -17.794 -0.128 7.492 1.00 98.12 325 PRO A CA 1
ATOM 2572 C C . PRO A 1 325 ? -19.224 -0.209 8.030 1.00 98.12 325 PRO A C 1
ATOM 2574 O O . PRO A 1 325 ? -19.712 -1.272 8.427 1.00 98.12 325 PRO A O 1
ATOM 2577 N N . SER A 1 326 ? -19.925 0.923 8.005 1.00 97.94 326 SER A N 1
ATOM 2578 C CA . SER A 1 326 ? -21.350 0.977 8.323 1.00 97.94 326 SER A CA 1
ATOM 2579 C C . SER A 1 326 ? -22.162 0.087 7.371 1.00 97.94 326 SER A C 1
ATOM 2581 O O . SER A 1 326 ? -21.857 -0.053 6.186 1.00 97.94 326 SER A O 1
ATOM 2583 N N . LYS A 1 327 ? -23.305 -0.434 7.836 1.00 95.94 327 LYS A N 1
ATOM 2584 C CA . LYS A 1 327 ? -24.313 -1.022 6.927 1.00 95.94 327 LYS A CA 1
ATOM 2585 C C . LYS A 1 327 ? -24.830 -0.020 5.888 1.00 95.94 327 LYS A C 1
ATOM 2587 O O . LYS A 1 327 ? -25.346 -0.429 4.851 1.00 95.94 327 LYS A O 1
ATOM 2592 N N . TYR A 1 328 ? -24.703 1.268 6.185 1.00 96.75 328 TYR A N 1
ATOM 2593 C CA . TYR A 1 328 ? -25.119 2.392 5.360 1.00 96.75 328 TYR A CA 1
ATOM 2594 C C . TYR A 1 328 ? -23.913 3.215 4.880 1.00 96.75 328 TYR A C 1
ATOM 2596 O O . TYR A 1 328 ? -24.063 4.409 4.622 1.00 96.75 328 TYR A O 1
ATOM 2604 N N . GLU A 1 329 ? -22.736 2.587 4.772 1.00 97.00 329 GLU A N 1
ATOM 2605 C CA . GLU A 1 329 ? -21.466 3.243 4.446 1.00 97.00 329 GLU A CA 1
ATOM 2606 C C . GLU A 1 329 ? -21.563 4.141 3.195 1.00 97.00 329 GLU A C 1
ATOM 2608 O O . GLU A 1 329 ? -22.038 3.723 2.136 1.00 97.00 329 GLU A O 1
ATOM 2613 N N . GLY A 1 330 ? -21.081 5.375 3.316 1.00 95.88 330 GLY A N 1
ATOM 2614 C CA . GLY A 1 330 ? -21.098 6.433 2.316 1.00 95.88 330 GLY A CA 1
ATOM 2615 C C . GLY A 1 330 ? -22.446 7.138 2.152 1.00 95.88 330 GLY A C 1
ATOM 2616 O O . GLY A 1 330 ? -22.602 7.911 1.206 1.00 95.88 330 GLY A O 1
ATOM 2617 N N . THR A 1 331 ? -23.438 6.883 3.014 1.00 95.62 331 THR A N 1
ATOM 2618 C CA . THR A 1 331 ? -24.790 7.456 2.886 1.00 95.62 331 THR A CA 1
ATOM 2619 C C . THR A 1 331 ? -25.184 8.326 4.080 1.00 95.62 331 THR A C 1
ATOM 2621 O O . THR A 1 331 ? -24.574 8.295 5.141 1.00 95.62 331 THR A O 1
ATOM 2624 N N . LYS A 1 332 ? -26.284 9.072 3.938 1.00 94.00 332 LYS A N 1
ATOM 2625 C CA . LYS A 1 332 ? -26.872 9.867 5.030 1.00 94.00 332 LYS A CA 1
ATOM 2626 C C . LYS A 1 332 ? -27.406 9.033 6.207 1.00 94.00 332 LYS A C 1
ATOM 2628 O O . LYS A 1 332 ? -27.787 9.601 7.220 1.00 94.00 332 LYS A O 1
ATOM 2633 N N . GLU A 1 333 ? -27.515 7.713 6.057 1.00 96.25 333 GLU A N 1
ATOM 2634 C CA . GLU A 1 333 ? -28.062 6.819 7.084 1.00 96.25 333 GLU A CA 1
ATOM 2635 C C . GLU A 1 333 ? -26.982 6.210 7.991 1.00 96.25 333 GLU A C 1
ATOM 2637 O O . GLU A 1 333 ? -27.317 5.447 8.896 1.00 96.25 333 GLU A O 1
ATOM 2642 N N . GLU A 1 334 ? -25.703 6.558 7.797 1.00 95.31 334 GLU A N 1
ATOM 2643 C CA . GLU A 1 334 ? -24.588 6.057 8.616 1.00 95.31 334 GLU A CA 1
ATOM 2644 C C . GLU A 1 334 ? -24.792 6.263 10.113 1.00 95.31 334 GLU A C 1
ATOM 2646 O O . GLU A 1 334 ? -24.487 5.365 10.894 1.00 95.31 334 GLU A O 1
ATOM 2651 N N . GLU A 1 335 ? -25.371 7.394 10.521 1.00 93.62 335 GLU A N 1
ATOM 2652 C CA . GLU A 1 335 ? -25.632 7.700 11.931 1.00 93.62 335 GLU A CA 1
ATOM 2653 C C . GLU A 1 335 ? -26.530 6.656 12.614 1.00 93.62 335 GLU A C 1
ATOM 2655 O O . GLU A 1 335 ? -26.430 6.452 13.823 1.00 93.62 335 GLU A O 1
ATOM 2660 N N . ARG A 1 336 ? -27.375 5.948 11.850 1.00 96.69 336 ARG A N 1
ATOM 2661 C CA . ARG A 1 336 ? -28.259 4.892 12.370 1.00 96.69 336 ARG A CA 1
ATOM 2662 C C . ARG A 1 336 ? -27.509 3.608 12.722 1.00 96.69 336 ARG A C 1
ATOM 2664 O O . ARG A 1 336 ? -28.011 2.816 13.516 1.00 96.69 336 ARG A O 1
ATOM 2671 N N . ALA A 1 337 ? -26.369 3.362 12.080 1.00 97.31 337 ALA A N 1
ATOM 2672 C CA . ALA A 1 337 ? -25.520 2.199 12.318 1.00 97.31 337 ALA A CA 1
ATOM 2673 C C . ALA A 1 337 ? -24.061 2.557 11.988 1.00 97.31 337 ALA A C 1
ATOM 2675 O O . ALA A 1 337 ? -23.575 2.162 10.925 1.00 97.31 337 ALA A O 1
ATOM 2676 N N . PRO A 1 338 ? -23.379 3.326 12.852 1.00 97.75 338 PRO A N 1
ATOM 2677 C CA . PRO A 1 338 ? -22.041 3.840 12.582 1.00 97.75 338 PRO A CA 1
ATOM 2678 C C . PRO A 1 338 ? -21.036 2.723 12.304 1.00 97.75 338 PRO A C 1
ATOM 2680 O O . PRO A 1 338 ? -21.173 1.606 12.809 1.00 97.75 338 PRO A O 1
ATOM 2683 N N . GLY A 1 339 ? -20.005 3.034 11.519 1.00 98.38 339 GLY A N 1
ATOM 2684 C CA . GLY A 1 339 ? -18.855 2.143 11.397 1.00 98.38 339 GLY A CA 1
ATOM 2685 C C . GLY A 1 339 ? -18.133 1.988 12.738 1.00 98.38 339 GLY A C 1
ATOM 2686 O O . GLY A 1 339 ? -18.267 2.822 13.639 1.00 98.38 339 GLY A O 1
ATOM 2687 N N . VAL A 1 340 ? -17.344 0.926 12.867 1.00 98.81 340 VAL A N 1
ATOM 2688 C CA . VAL A 1 340 ? -16.607 0.608 14.097 1.00 98.81 340 VAL A CA 1
ATOM 2689 C C . VAL A 1 340 ? -15.142 0.391 13.767 1.00 98.81 340 VAL A C 1
ATOM 2691 O O . VAL A 1 340 ? -14.831 -0.363 12.855 1.00 98.81 340 VAL A O 1
ATOM 2694 N N . ILE A 1 341 ? -14.237 0.998 14.526 1.00 98.81 341 ILE A N 1
ATOM 2695 C CA . ILE A 1 341 ? -12.803 0.718 14.441 1.00 98.81 341 ILE A CA 1
ATOM 2696 C C . ILE A 1 341 ? -12.338 -0.087 15.655 1.00 98.81 341 ILE A C 1
ATOM 2698 O O . ILE A 1 341 ? -12.760 0.167 16.782 1.00 98.81 341 ILE A O 1
ATOM 2702 N N . GLU A 1 342 ? -11.485 -1.076 15.418 1.00 98.56 342 GLU A N 1
ATOM 2703 C CA . GLU A 1 342 ? -10.924 -2.004 16.395 1.00 98.56 342 GLU A CA 1
ATOM 2704 C C . GLU A 1 342 ? -9.398 -1.880 16.414 1.00 98.56 342 GLU A C 1
ATOM 2706 O O . GLU A 1 342 ? -8.768 -1.957 15.358 1.00 98.56 342 GLU A O 1
ATOM 2711 N N . LEU A 1 343 ? -8.795 -1.747 17.602 1.00 98.56 343 LEU A N 1
ATOM 2712 C CA . LEU A 1 343 ? -7.357 -1.988 17.762 1.00 98.56 343 LEU A CA 1
ATOM 2713 C C . LEU A 1 343 ? -7.128 -3.501 17.684 1.00 98.56 343 LEU A C 1
ATOM 2715 O O . LEU A 1 343 ? -7.283 -4.205 18.682 1.00 98.56 343 LEU A O 1
ATOM 2719 N N . TYR A 1 344 ? -6.828 -4.005 16.489 1.00 97.62 344 TYR A N 1
ATOM 2720 C CA . TYR A 1 344 ? -6.733 -5.438 16.213 1.00 97.62 344 TYR A CA 1
ATOM 2721 C C . TYR A 1 344 ? -5.479 -6.050 16.841 1.00 97.62 344 TYR A C 1
ATOM 2723 O O . TYR A 1 344 ? -5.551 -7.101 17.476 1.00 97.62 344 TYR A O 1
ATOM 2731 N N . TYR A 1 345 ? -4.345 -5.363 16.707 1.00 97.81 345 TYR A N 1
ATOM 2732 C CA . TYR A 1 345 ? -3.068 -5.800 17.258 1.00 97.81 345 TYR A CA 1
ATOM 2733 C C . TYR A 1 345 ? -2.227 -4.595 17.695 1.00 97.81 345 TYR A C 1
ATOM 2735 O O . TYR A 1 345 ? -2.254 -3.551 17.048 1.00 97.81 345 TYR A O 1
ATOM 2743 N N . GLU A 1 346 ? -1.471 -4.736 18.781 1.00 97.62 346 GLU A N 1
ATOM 2744 C CA . GLU A 1 346 ? -0.465 -3.766 19.226 1.00 97.62 346 GLU A CA 1
ATOM 2745 C C . GLU A 1 346 ? 0.766 -4.521 19.722 1.00 97.62 346 GLU A C 1
ATOM 2747 O O . GLU A 1 346 ? 0.668 -5.371 20.614 1.00 97.62 346 GLU A O 1
ATOM 2752 N N . SER A 1 347 ? 1.928 -4.214 19.145 1.00 96.69 347 SER A N 1
ATOM 2753 C CA . SER A 1 347 ? 3.162 -4.907 19.503 1.00 96.69 347 SER A CA 1
ATOM 2754 C C . SER A 1 347 ? 3.710 -4.443 20.848 1.00 96.69 347 SER A C 1
ATOM 2756 O O . SER A 1 347 ? 3.857 -3.252 21.120 1.00 96.69 347 SER A O 1
ATOM 2758 N N . ASN A 1 348 ? 4.091 -5.414 21.679 1.00 95.19 348 ASN A N 1
ATOM 2759 C CA . ASN A 1 348 ? 4.816 -5.177 22.929 1.00 95.19 348 ASN A CA 1
ATOM 2760 C C . ASN A 1 348 ? 6.312 -5.509 22.818 1.00 95.19 348 ASN A C 1
ATOM 2762 O O . ASN A 1 348 ? 7.062 -5.296 23.774 1.00 95.19 348 ASN A O 1
ATOM 2766 N N . SER A 1 349 ? 6.760 -6.040 21.676 1.00 95.00 349 SER A N 1
ATOM 2767 C CA . SER A 1 349 ? 8.122 -6.530 21.487 1.00 95.00 349 SER A CA 1
ATOM 2768 C C . SER A 1 349 ? 8.547 -6.444 20.028 1.00 95.00 349 SER A C 1
ATOM 2770 O O . SER A 1 349 ? 7.943 -7.076 19.162 1.00 95.00 349 SER A O 1
ATOM 2772 N N . LYS A 1 350 ? 9.677 -5.772 19.778 1.00 94.69 350 LYS A N 1
ATOM 2773 C CA . LYS A 1 350 ? 10.294 -5.697 18.446 1.00 94.69 350 LYS A CA 1
ATOM 2774 C C . LYS A 1 350 ? 10.615 -7.071 17.846 1.00 94.69 350 LYS A C 1
ATOM 2776 O O . LYS A 1 350 ? 10.646 -7.239 16.632 1.00 94.69 350 LYS A O 1
ATOM 2781 N N . ASN A 1 351 ? 10.841 -8.074 18.698 1.00 91.94 351 ASN A N 1
ATOM 2782 C CA . ASN A 1 351 ? 11.117 -9.434 18.242 1.00 91.94 351 ASN A CA 1
ATOM 2783 C C . ASN A 1 351 ? 9.880 -10.105 17.627 1.00 91.94 351 ASN A C 1
ATOM 2785 O O . ASN A 1 351 ? 10.034 -10.942 16.740 1.00 91.94 351 ASN A O 1
ATOM 2789 N N . GLU A 1 352 ? 8.668 -9.750 18.062 1.00 90.00 352 GLU A N 1
ATOM 2790 C CA . GLU A 1 352 ? 7.418 -10.336 17.557 1.00 90.00 352 GLU A CA 1
ATOM 2791 C C . GLU A 1 352 ? 6.945 -9.609 16.298 1.00 90.00 352 GLU A C 1
ATOM 2793 O O . GLU A 1 352 ? 6.795 -10.234 15.249 1.00 90.00 352 GLU A O 1
ATOM 2798 N N . TYR A 1 353 ? 6.824 -8.286 16.386 1.00 94.88 353 TYR A N 1
ATOM 2799 C CA . TYR A 1 353 ? 6.377 -7.386 15.324 1.00 94.88 353 TYR A CA 1
ATOM 2800 C C . TYR A 1 353 ? 7.023 -6.020 15.543 1.00 94.88 353 TYR A C 1
ATOM 2802 O O . TYR A 1 353 ? 7.011 -5.512 16.671 1.00 94.88 353 TYR A O 1
ATOM 2810 N N . TRP A 1 354 ? 7.554 -5.411 14.488 1.00 96.94 354 TRP A N 1
ATOM 2811 C CA . TRP A 1 354 ? 8.079 -4.051 14.546 1.00 96.94 354 TRP A CA 1
ATOM 2812 C C . TRP A 1 354 ? 7.885 -3.332 13.213 1.00 96.94 354 TRP A C 1
ATOM 2814 O O . TRP A 1 354 ? 8.390 -3.813 12.204 1.00 96.94 354 TRP A O 1
ATOM 2824 N N . GLY A 1 355 ? 7.195 -2.188 13.220 1.00 97.19 355 GLY A N 1
ATOM 2825 C CA . GLY A 1 355 ? 7.069 -1.330 12.038 1.00 97.19 355 GLY A CA 1
ATOM 2826 C C . GLY A 1 355 ? 6.384 -2.056 10.886 1.00 97.19 355 GLY A C 1
ATOM 2827 O O . GLY A 1 355 ? 6.962 -2.226 9.822 1.00 97.19 355 GLY A O 1
ATOM 2828 N N . GLY A 1 356 ? 5.199 -2.615 11.140 1.00 97.62 356 GLY A N 1
ATOM 2829 C CA . GLY A 1 356 ? 4.435 -3.242 10.067 1.00 97.62 356 GLY A CA 1
ATOM 2830 C C . GLY A 1 356 ? 3.988 -2.189 9.062 1.00 97.62 356 GLY A C 1
ATOM 2831 O O . GLY A 1 356 ? 3.330 -1.226 9.447 1.00 97.62 356 GLY A O 1
ATOM 2832 N N . ASP A 1 357 ? 4.309 -2.440 7.806 1.00 96.75 357 ASP A N 1
ATOM 2833 C CA . ASP A 1 357 ? 4.063 -1.567 6.669 1.00 96.75 357 ASP A CA 1
ATOM 2834 C C . ASP A 1 357 ? 3.080 -2.275 5.715 1.00 96.75 357 ASP A C 1
ATOM 2836 O O . ASP A 1 357 ? 1.886 -2.381 6.010 1.00 96.75 357 ASP A O 1
ATOM 2840 N N . ASN A 1 358 ? 3.557 -2.825 4.596 1.00 97.88 358 ASN A N 1
ATOM 2841 C CA . ASN A 1 358 ? 2.713 -3.371 3.548 1.00 97.88 358 ASN A CA 1
ATOM 2842 C C . ASN A 1 358 ? 1.989 -4.643 4.026 1.00 97.88 358 ASN A C 1
ATOM 2844 O O . ASN A 1 358 ? 2.582 -5.532 4.644 1.00 97.88 358 ASN A O 1
ATOM 2848 N N . ILE A 1 359 ? 0.699 -4.774 3.697 1.00 98.62 359 ILE A N 1
ATOM 2849 C CA . ILE A 1 359 ? -0.128 -5.916 4.115 1.00 98.62 359 ILE A CA 1
ATOM 2850 C C . ILE A 1 359 ? -0.948 -6.512 2.971 1.00 98.62 359 ILE A C 1
ATOM 2852 O O . ILE A 1 359 ? -1.401 -5.815 2.066 1.00 98.62 359 ILE A O 1
ATOM 2856 N N . VAL A 1 360 ? -1.200 -7.821 3.041 1.00 98.50 360 VAL A N 1
ATOM 2857 C CA . VAL A 1 360 ? -2.091 -8.525 2.106 1.00 98.50 360 VAL A CA 1
ATOM 2858 C C . VAL A 1 360 ? -2.807 -9.679 2.796 1.00 98.50 360 VAL A C 1
ATOM 2860 O O . VAL A 1 360 ? -2.286 -10.287 3.726 1.00 98.50 360 VAL A O 1
ATOM 2863 N N . ILE A 1 361 ? -4.000 -10.035 2.325 1.00 97.44 361 ILE A N 1
ATOM 2864 C CA . ILE A 1 361 ? -4.684 -11.249 2.777 1.00 97.44 361 ILE A CA 1
ATOM 2865 C C . ILE A 1 361 ? -4.178 -12.432 1.954 1.00 97.44 361 ILE A C 1
ATOM 2867 O O . ILE A 1 361 ? -4.256 -12.444 0.726 1.00 97.44 361 ILE A O 1
ATOM 2871 N N . SER A 1 362 ? -3.662 -13.443 2.641 1.00 96.94 362 SER A N 1
ATOM 2872 C CA . SER A 1 362 ? -3.186 -14.673 2.012 1.00 96.94 362 SER A CA 1
ATOM 2873 C C . SER A 1 362 ? -4.326 -15.543 1.460 1.00 96.94 362 SER A C 1
ATOM 2875 O O . SER A 1 362 ? -5.443 -15.517 1.984 1.00 96.94 362 SER A O 1
ATOM 2877 N N . PRO A 1 363 ? -4.045 -16.443 0.496 1.00 95.19 363 PRO A N 1
ATOM 2878 C CA . PRO A 1 363 ? -4.996 -17.464 0.036 1.00 95.19 363 PRO A CA 1
ATOM 2879 C C . PRO A 1 363 ? -5.503 -18.404 1.142 1.00 95.19 363 PRO A C 1
ATOM 2881 O O . PRO A 1 363 ? -6.460 -19.154 0.947 1.00 95.19 363 PRO A O 1
ATOM 2884 N N . TRP A 1 364 ? -4.848 -18.413 2.307 1.00 93.25 364 TRP A N 1
ATOM 2885 C CA . TRP A 1 364 ? -5.269 -19.182 3.473 1.00 93.25 364 TRP A CA 1
ATOM 2886 C C . TRP A 1 364 ? -6.053 -18.388 4.518 1.00 93.25 364 TRP A C 1
ATOM 2888 O O . TRP A 1 364 ? -6.473 -18.996 5.500 1.00 93.25 364 TRP A O 1
ATOM 2898 N N . GLY A 1 365 ? -6.312 -17.100 4.279 1.00 93.31 365 GLY A N 1
ATOM 2899 C CA . GLY A 1 365 ? -7.190 -16.263 5.099 1.00 93.31 365 GLY A CA 1
ATOM 2900 C C . GLY A 1 365 ? -6.502 -15.523 6.244 1.00 93.31 365 GLY A C 1
ATOM 2901 O O . GLY A 1 365 ? -7.177 -14.829 6.997 1.00 93.31 365 GLY A O 1
ATOM 2902 N N . ASP A 1 366 ? -5.182 -15.644 6.371 1.00 95.75 366 ASP A N 1
ATOM 2903 C CA . ASP A 1 366 ? -4.402 -14.865 7.334 1.00 95.75 366 ASP A CA 1
ATOM 2904 C C . ASP A 1 366 ? -3.950 -13.545 6.711 1.00 95.75 366 ASP A C 1
ATOM 2906 O O . ASP A 1 366 ? -3.721 -13.477 5.496 1.00 95.75 366 ASP A O 1
ATOM 2910 N N . LEU A 1 367 ? -3.748 -12.535 7.554 1.00 97.81 367 LEU A N 1
ATOM 2911 C CA . LEU A 1 367 ? -3.136 -11.275 7.153 1.00 97.81 367 LEU A CA 1
ATOM 2912 C C . LEU A 1 367 ? -1.612 -11.441 7.151 1.00 97.81 367 LEU A C 1
ATOM 2914 O O . LEU A 1 367 ? -1.022 -11.865 8.143 1.00 97.81 367 LEU A O 1
ATOM 2918 N N . ILE A 1 368 ? -0.989 -11.133 6.022 1.00 98.44 368 ILE A N 1
ATOM 2919 C CA . ILE A 1 368 ? 0.459 -11.117 5.831 1.00 98.44 368 ILE A CA 1
ATOM 2920 C C . ILE A 1 368 ? 0.940 -9.687 5.995 1.00 98.44 368 ILE A C 1
ATOM 2922 O O . ILE A 1 368 ? 0.282 -8.767 5.513 1.00 98.44 368 ILE A O 1
ATOM 2926 N N . ILE A 1 369 ? 2.065 -9.527 6.680 1.00 98.56 369 ILE A N 1
ATOM 2927 C CA . ILE A 1 369 ? 2.622 -8.238 7.071 1.00 98.56 369 ILE A CA 1
ATOM 2928 C C . ILE A 1 369 ? 4.091 -8.208 6.673 1.00 98.56 369 ILE A C 1
ATOM 2930 O O . ILE A 1 369 ? 4.855 -9.123 6.997 1.00 98.56 369 ILE A O 1
ATOM 2934 N N . CYS A 1 370 ? 4.473 -7.143 5.992 1.00 98.56 370 CYS A N 1
ATOM 2935 C CA . CYS A 1 370 ? 5.848 -6.769 5.749 1.00 98.56 370 CYS A CA 1
ATOM 2936 C C . CYS A 1 370 ? 6.324 -5.830 6.856 1.00 98.56 370 CYS A C 1
ATOM 2938 O O . CYS A 1 370 ? 5.592 -4.933 7.260 1.00 98.56 370 CYS A O 1
ATOM 2940 N N . GLU A 1 371 ? 7.528 -6.053 7.369 1.00 98.25 371 GLU A N 1
ATOM 2941 C CA . GLU A 1 371 ? 8.165 -5.101 8.273 1.00 98.25 371 GLU A CA 1
ATOM 2942 C C . GLU A 1 371 ? 9.073 -4.121 7.513 1.00 98.25 371 GLU A C 1
ATOM 2944 O O . GLU A 1 371 ? 9.912 -4.550 6.710 1.00 98.25 371 GLU A O 1
ATOM 2949 N N . ASP A 1 372 ? 8.984 -2.847 7.892 1.00 96.56 372 ASP A N 1
ATOM 2950 C CA . ASP A 1 372 ? 10.010 -1.825 7.706 1.00 96.56 372 ASP A CA 1
ATOM 2951 C C . ASP A 1 372 ? 10.372 -1.211 9.065 1.00 96.56 372 ASP A C 1
ATOM 2953 O O . ASP A 1 372 ? 9.594 -0.501 9.705 1.00 96.56 372 ASP A O 1
ATOM 2957 N N . ASN A 1 373 ? 11.567 -1.531 9.561 1.00 91.81 373 ASN A N 1
ATOM 2958 C CA . ASN A 1 373 ? 11.977 -1.113 10.898 1.00 91.81 373 ASN A CA 1
ATOM 2959 C C . ASN A 1 373 ? 13.474 -0.809 11.056 1.00 91.81 373 ASN A C 1
ATOM 2961 O O . ASN A 1 373 ? 13.987 -0.764 12.179 1.00 91.81 373 ASN A O 1
ATOM 2965 N N . GLY A 1 374 ? 14.200 -0.614 9.950 1.00 88.81 374 GLY A N 1
ATOM 2966 C CA . GLY A 1 374 ? 15.640 -0.314 9.937 1.00 88.81 374 GLY A CA 1
ATOM 2967 C C . GLY A 1 374 ? 16.546 -1.375 10.587 1.00 88.81 374 GLY A C 1
ATOM 2968 O O . GLY A 1 374 ? 17.767 -1.197 10.651 1.00 88.81 374 GLY A O 1
ATOM 2969 N N . SER A 1 375 ? 15.989 -2.481 11.094 1.00 92.81 375 SER A N 1
ATOM 2970 C CA . SER A 1 375 ? 16.762 -3.585 11.651 1.00 92.81 375 SER A CA 1
ATOM 2971 C C . SER A 1 375 ? 17.454 -4.370 10.544 1.00 92.81 375 SER A C 1
ATOM 2973 O O . SER A 1 375 ? 17.003 -4.410 9.406 1.00 92.81 375 SER A O 1
ATOM 2975 N N . ARG A 1 376 ? 18.542 -5.069 10.882 1.00 94.38 376 ARG A N 1
ATOM 2976 C CA . ARG A 1 376 ? 19.245 -5.953 9.939 1.00 94.38 376 ARG A CA 1
ATOM 2977 C C . ARG A 1 376 ? 18.561 -7.317 9.804 1.00 94.38 376 ARG A C 1
ATOM 2979 O O . ARG A 1 376 ? 19.203 -8.353 9.984 1.00 94.38 376 ARG A O 1
ATOM 2986 N N . GLY A 1 377 ? 17.255 -7.318 9.559 1.00 94.50 377 GLY A N 1
ATOM 2987 C CA . GLY A 1 377 ? 16.478 -8.545 9.448 1.00 94.50 377 GLY A CA 1
ATOM 2988 C C . GLY A 1 377 ? 14.972 -8.360 9.545 1.00 94.50 377 GLY A C 1
ATOM 2989 O O . GLY A 1 377 ? 14.349 -9.112 10.302 1.00 94.50 377 GLY A O 1
ATOM 2990 N N . CYS A 1 378 ? 14.408 -7.414 8.783 1.00 97.12 378 CYS A N 1
ATOM 2991 C CA . CYS A 1 378 ? 12.960 -7.274 8.616 1.00 97.12 378 CYS A CA 1
ATOM 2992 C C . CYS A 1 378 ? 12.311 -8.631 8.305 1.00 97.12 378 CYS A C 1
ATOM 2994 O O . CYS A 1 378 ? 12.837 -9.431 7.515 1.00 97.12 378 CYS A O 1
ATOM 2996 N N . LYS A 1 379 ? 11.185 -8.911 8.965 1.00 97.62 379 LYS A N 1
ATOM 2997 C CA . LYS A 1 379 ? 10.450 -10.173 8.844 1.00 97.62 379 LYS A CA 1
ATOM 2998 C C . LYS A 1 379 ? 9.232 -10.018 7.942 1.00 97.62 379 LYS A C 1
ATOM 3000 O O . LYS A 1 379 ? 8.538 -9.009 7.958 1.00 97.62 379 LYS A O 1
ATOM 3005 N N . LEU A 1 380 ? 8.933 -11.085 7.212 1.00 98.25 380 LEU A N 1
ATOM 3006 C CA . LEU A 1 380 ? 7.615 -11.323 6.641 1.00 98.25 380 LEU A CA 1
ATOM 3007 C C . LEU A 1 380 ? 6.822 -12.140 7.658 1.00 98.25 380 LEU A C 1
ATOM 3009 O O . LEU A 1 380 ? 7.208 -13.269 7.982 1.00 98.25 380 LEU A O 1
ATOM 3013 N N . LEU A 1 381 ? 5.735 -11.578 8.165 1.00 97.69 381 LEU A N 1
ATOM 3014 C CA . LEU A 1 381 ? 4.914 -12.177 9.210 1.00 97.69 381 LEU A CA 1
ATOM 3015 C C . LEU A 1 381 ? 3.552 -12.591 8.657 1.00 97.69 381 LEU A C 1
ATOM 3017 O O . LEU A 1 381 ? 3.050 -12.009 7.700 1.00 97.69 381 LEU A O 1
ATOM 3021 N N . GLY A 1 382 ? 2.936 -13.581 9.289 1.00 96.75 382 GLY A N 1
ATOM 3022 C CA . GLY A 1 382 ? 1.505 -13.826 9.187 1.00 96.75 382 GLY A CA 1
ATOM 3023 C C . GLY A 1 382 ? 0.853 -13.677 10.555 1.00 96.75 382 GLY A C 1
ATOM 3024 O O . GLY A 1 382 ? 1.442 -14.071 11.562 1.00 96.75 382 GLY A O 1
ATOM 3025 N N . ILE A 1 383 ? -0.359 -13.128 10.591 1.00 94.81 383 ILE A N 1
ATOM 3026 C CA . ILE A 1 383 ? -1.233 -13.121 11.764 1.00 94.81 383 ILE A CA 1
ATOM 3027 C C . ILE A 1 383 ? -2.533 -13.851 11.429 1.00 94.81 383 ILE A C 1
ATOM 3029 O O . ILE A 1 383 ? -3.234 -13.520 10.468 1.00 94.81 383 ILE A O 1
ATOM 3033 N N . ASP A 1 384 ? -2.842 -14.885 12.209 1.00 91.94 384 ASP A N 1
ATOM 3034 C CA . ASP A 1 384 ? -4.086 -15.633 12.039 1.00 91.94 384 ASP A CA 1
ATOM 3035 C C . ASP A 1 384 ? -5.301 -14.847 12.590 1.00 91.94 384 ASP A C 1
ATOM 3037 O O . ASP A 1 384 ? -5.136 -13.864 13.323 1.00 91.94 384 ASP A O 1
ATOM 3041 N N . PRO A 1 385 ? -6.548 -15.268 12.298 1.00 87.56 385 PRO A N 1
ATOM 3042 C CA . PRO A 1 385 ? -7.746 -14.600 12.823 1.00 87.56 385 PRO A CA 1
ATOM 3043 C C . PRO A 1 385 ? -7.897 -14.631 14.354 1.00 87.56 385 PRO A C 1
ATOM 3045 O O . PRO A 1 385 ? -8.793 -13.988 14.900 1.00 87.56 385 PRO A O 1
ATOM 3048 N N . ARG A 1 386 ? -7.070 -15.417 15.055 1.00 85.56 386 ARG A N 1
ATOM 3049 C CA . ARG A 1 386 ? -7.000 -15.492 16.520 1.00 85.56 386 ARG A CA 1
ATOM 3050 C C . ARG A 1 386 ? -5.871 -14.613 17.076 1.00 85.56 386 ARG A C 1
ATOM 3052 O O . ARG A 1 386 ? -5.603 -14.687 18.272 1.00 85.56 386 ARG A O 1
ATOM 3059 N N . GLY A 1 387 ? -5.216 -13.803 16.245 1.00 87.12 387 GLY A N 1
ATOM 3060 C CA . GLY A 1 387 ? -4.146 -12.893 16.647 1.00 87.12 387 GLY A CA 1
ATOM 3061 C C . GLY A 1 387 ? -2.788 -13.563 16.882 1.00 87.12 387 GLY A C 1
ATOM 3062 O O . GLY A 1 387 ? -1.906 -12.932 17.461 1.00 87.12 387 GLY A O 1
ATOM 3063 N N . ASN A 1 388 ? -2.595 -14.821 16.469 1.00 89.62 388 ASN A N 1
ATOM 3064 C CA . ASN A 1 388 ? -1.306 -15.497 16.615 1.00 89.62 388 ASN A CA 1
ATOM 3065 C C . ASN A 1 388 ? -0.371 -15.103 15.469 1.00 89.62 388 ASN A C 1
ATOM 3067 O O . ASN A 1 388 ? -0.677 -15.362 14.303 1.00 89.62 388 ASN A O 1
ATOM 3071 N N . LEU A 1 389 ? 0.778 -14.520 15.815 1.00 92.62 389 LEU A N 1
ATOM 3072 C CA . LEU A 1 389 ? 1.839 -14.193 14.867 1.00 92.62 389 LEU A CA 1
ATOM 3073 C C . LEU A 1 389 ? 2.755 -15.388 14.591 1.00 92.62 389 LEU A C 1
ATOM 3075 O O . LEU A 1 389 ? 3.056 -16.190 15.476 1.00 92.62 389 LEU A O 1
ATOM 3079 N N . TYR A 1 390 ? 3.258 -15.460 13.364 1.00 93.25 390 TYR A N 1
ATOM 3080 C CA . TYR A 1 390 ? 4.300 -16.396 12.957 1.00 93.25 390 TYR A CA 1
ATOM 3081 C C . TYR A 1 390 ? 5.180 -15.786 11.864 1.00 93.25 390 TYR A C 1
ATOM 3083 O O . TYR A 1 390 ? 4.712 -15.014 11.029 1.00 93.25 390 TYR A O 1
ATOM 3091 N N . ALA A 1 391 ? 6.463 -16.149 11.851 1.00 94.38 391 ALA A N 1
ATOM 3092 C CA . ALA A 1 391 ? 7.387 -15.706 10.814 1.00 94.38 391 ALA A CA 1
ATOM 3093 C C . ALA A 1 391 ? 7.314 -16.629 9.590 1.00 94.38 391 ALA A C 1
ATOM 3095 O O . ALA A 1 391 ? 7.389 -17.853 9.713 1.00 94.38 391 ALA A O 1
ATOM 3096 N N . ILE A 1 392 ? 7.197 -16.032 8.407 1.00 96.44 392 ILE A N 1
ATOM 3097 C CA . ILE A 1 392 ? 7.204 -16.717 7.108 1.00 96.44 392 ILE A CA 1
ATOM 3098 C C . ILE A 1 392 ? 8.562 -16.561 6.438 1.00 96.44 392 ILE A C 1
ATOM 3100 O O . ILE A 1 392 ? 9.017 -17.483 5.777 1.00 96.44 392 ILE A O 1
ATOM 3104 N N . GLY A 1 393 ? 9.226 -15.422 6.607 1.00 96.94 393 GLY A N 1
ATOM 3105 C CA . GLY A 1 393 ? 10.533 -15.177 6.014 1.00 96.94 393 GLY A CA 1
ATOM 3106 C C . GLY A 1 393 ? 11.257 -14.016 6.672 1.00 96.94 393 GLY A C 1
ATOM 3107 O O . GLY A 1 393 ? 10.688 -13.322 7.515 1.00 96.94 393 GLY A O 1
ATOM 3108 N N . GLN A 1 394 ? 12.524 -13.831 6.316 1.00 97.31 394 GLN A N 1
ATOM 3109 C CA . GLN A 1 394 ? 13.353 -12.778 6.895 1.00 97.31 394 GLN A CA 1
ATOM 3110 C C . GLN A 1 394 ? 14.461 -12.341 5.938 1.00 97.31 394 GLN A C 1
ATOM 3112 O O . GLN A 1 394 ? 15.155 -13.187 5.370 1.00 97.31 394 GLN A O 1
ATOM 3117 N N . VAL A 1 395 ? 14.681 -11.033 5.825 1.00 97.25 395 VAL A N 1
ATOM 3118 C CA . VAL A 1 395 ? 15.846 -10.466 5.132 1.00 97.25 395 VAL A CA 1
ATOM 3119 C C . VAL A 1 395 ? 17.139 -10.881 5.843 1.00 97.25 395 VAL A C 1
ATOM 3121 O O . VAL A 1 395 ? 17.208 -10.910 7.072 1.00 97.25 395 VAL A O 1
ATOM 3124 N N . VAL A 1 396 ? 18.182 -11.229 5.087 1.00 95.38 396 VAL A N 1
ATOM 3125 C CA . VAL A 1 396 ? 19.452 -11.694 5.669 1.00 95.38 396 VAL A CA 1
ATOM 3126 C C . VAL A 1 396 ? 20.438 -10.545 5.839 1.00 95.38 396 VAL A C 1
ATOM 3128 O O . VAL A 1 396 ? 20.998 -10.075 4.857 1.00 95.38 396 VAL A O 1
ATOM 3131 N N . ASP A 1 397 ? 20.707 -10.158 7.091 1.00 89.31 397 ASP A N 1
ATOM 3132 C CA . ASP A 1 397 ? 21.798 -9.242 7.472 1.00 89.31 397 ASP A CA 1
ATOM 3133 C C . ASP A 1 397 ? 21.870 -7.967 6.602 1.00 89.31 397 ASP A C 1
ATOM 3135 O O . ASP A 1 397 ? 22.933 -7.512 6.177 1.00 89.31 397 ASP A O 1
ATOM 3139 N N . SER A 1 398 ? 20.706 -7.389 6.319 1.00 92.62 398 SER A N 1
ATOM 3140 C CA . SER A 1 398 ? 20.534 -6.147 5.566 1.00 92.62 398 SER A CA 1
ATOM 3141 C C . SER A 1 398 ? 19.416 -5.343 6.217 1.00 92.62 398 SER A C 1
ATOM 3143 O O . SER A 1 398 ? 18.478 -5.933 6.752 1.00 92.62 398 SER A O 1
ATOM 3145 N N . SER A 1 399 ? 19.546 -4.015 6.206 1.00 90.50 399 SER A N 1
ATOM 3146 C CA . SER A 1 399 ? 18.500 -3.096 6.671 1.00 90.50 399 SER A CA 1
ATOM 3147 C C . SER A 1 399 ? 17.404 -2.869 5.636 1.00 90.50 399 SER A C 1
ATOM 3149 O O . SER A 1 399 ? 16.525 -2.055 5.880 1.00 90.50 399 SER A O 1
ATOM 3151 N N . SER A 1 400 ? 17.481 -3.546 4.485 1.00 95.12 400 SER A N 1
ATOM 3152 C CA . SER A 1 400 ? 16.436 -3.472 3.475 1.00 95.12 400 SER A CA 1
ATOM 3153 C C . SER A 1 400 ? 15.112 -3.935 4.062 1.00 95.12 400 SER A C 1
ATOM 3155 O O . SER A 1 400 ? 15.009 -5.048 4.585 1.00 95.12 400 SER A O 1
ATOM 3157 N N . GLU A 1 401 ? 14.093 -3.112 3.880 1.00 95.81 401 GLU A N 1
ATOM 3158 C CA . GLU A 1 401 ? 12.714 -3.478 4.156 1.00 95.81 401 GLU A CA 1
ATOM 3159 C C . GLU A 1 401 ? 12.174 -4.510 3.158 1.00 95.81 401 GLU A C 1
ATOM 3161 O O . GLU A 1 401 ? 12.787 -4.817 2.118 1.00 95.81 401 GLU A O 1
ATOM 3166 N N . ILE A 1 402 ? 11.000 -5.032 3.506 1.00 98.38 402 ILE A N 1
ATOM 3167 C CA . ILE A 1 402 ? 10.169 -5.870 2.652 1.00 98.38 402 ILE A CA 1
ATOM 3168 C C . ILE A 1 402 ? 9.001 -5.003 2.189 1.00 98.38 402 ILE A C 1
ATOM 3170 O O . ILE A 1 402 ? 8.301 -4.456 3.025 1.00 98.38 402 ILE A O 1
ATOM 3174 N N . ALA A 1 403 ? 8.744 -4.947 0.887 1.00 97.88 403 ALA A N 1
ATOM 3175 C CA . ALA A 1 403 ? 7.661 -4.132 0.337 1.00 97.88 403 ALA A CA 1
ATOM 3176 C C . ALA A 1 403 ? 6.894 -4.871 -0.769 1.00 97.88 403 ALA A C 1
ATOM 3178 O O . ALA A 1 403 ? 7.333 -5.902 -1.289 1.00 97.88 403 ALA A O 1
ATOM 3179 N N . GLY A 1 404 ? 5.733 -4.350 -1.152 1.00 97.56 404 GLY A N 1
ATOM 3180 C CA . GLY A 1 404 ? 4.961 -4.770 -2.321 1.00 97.56 404 GLY A CA 1
ATOM 3181 C C . GLY A 1 404 ? 4.494 -6.223 -2.318 1.00 97.56 404 GLY A C 1
ATOM 3182 O O . GLY A 1 404 ? 4.484 -6.863 -3.375 1.00 97.56 404 GLY A O 1
ATOM 3183 N N . VAL A 1 405 ? 4.135 -6.774 -1.153 1.00 98.56 405 VAL A N 1
ATOM 3184 C CA . VAL A 1 405 ? 3.669 -8.162 -1.074 1.00 98.56 405 VAL A CA 1
ATOM 3185 C C . VAL A 1 405 ? 2.339 -8.354 -1.812 1.00 98.56 405 VAL A C 1
ATOM 3187 O O . VAL A 1 405 ? 1.344 -7.681 -1.555 1.00 98.56 405 VAL A O 1
ATOM 3190 N N . CYS A 1 406 ? 2.289 -9.316 -2.730 1.00 98.69 406 CYS A N 1
ATOM 3191 C CA . CYS A 1 406 ? 1.055 -9.729 -3.395 1.00 98.69 406 CYS A CA 1
ATOM 3192 C C . CYS A 1 406 ? 1.106 -11.206 -3.804 1.00 98.69 406 CYS A C 1
ATOM 3194 O O . CYS A 1 406 ? 2.157 -11.841 -3.763 1.00 98.69 406 CYS A O 1
ATOM 3196 N N . PHE A 1 407 ? -0.030 -11.772 -4.210 1.00 98.50 407 PHE A N 1
ATOM 3197 C CA . PHE A 1 407 ? -0.105 -13.147 -4.709 1.00 98.50 407 PHE A CA 1
ATOM 3198 C C . PHE A 1 407 ? -0.428 -13.189 -6.200 1.00 98.50 407 PHE A C 1
ATOM 3200 O O . PHE A 1 407 ? -1.157 -12.335 -6.715 1.00 98.50 407 PHE A O 1
ATOM 3207 N N . SER A 1 408 ? 0.069 -14.223 -6.881 1.00 98.19 408 SER A N 1
ATOM 3208 C CA . SER A 1 408 ? -0.423 -14.619 -8.196 1.00 98.19 408 SER A CA 1
ATOM 3209 C C . SER A 1 408 ? -1.941 -14.860 -8.150 1.00 98.19 408 SER A C 1
ATOM 3211 O O . SER A 1 408 ? -2.479 -15.215 -7.099 1.00 98.19 408 SER A O 1
ATOM 3213 N N . PRO A 1 409 ? -2.661 -14.703 -9.276 1.00 96.38 409 PRO A N 1
ATOM 3214 C CA . PRO A 1 409 ? -4.115 -14.880 -9.324 1.00 96.38 409 PRO A CA 1
ATOM 3215 C C . PRO A 1 409 ? -4.609 -16.254 -8.842 1.00 96.38 409 PRO A C 1
ATOM 3217 O O . PRO A 1 409 ? -5.725 -16.362 -8.341 1.00 96.38 409 PRO A O 1
ATOM 3220 N N . ASP A 1 410 ? -3.785 -17.294 -8.984 1.00 95.94 410 ASP A N 1
ATOM 3221 C CA . ASP A 1 410 ? -4.063 -18.652 -8.506 1.00 95.94 410 ASP A CA 1
ATOM 3222 C C . ASP A 1 410 ? -3.668 -18.890 -7.034 1.00 95.94 410 ASP A C 1
ATOM 3224 O O . ASP A 1 410 ? -3.953 -19.953 -6.487 1.00 95.94 410 ASP A O 1
ATOM 3228 N N . GLY A 1 411 ? -3.024 -17.914 -6.386 1.00 96.25 411 GLY A N 1
ATOM 3229 C CA . GLY A 1 411 ? -2.576 -17.979 -4.996 1.00 96.25 411 GLY A CA 1
ATOM 3230 C C . GLY A 1 411 ? -1.336 -18.843 -4.745 1.00 96.25 411 GLY A C 1
ATOM 3231 O O . GLY A 1 411 ? -0.966 -19.030 -3.588 1.00 96.25 411 GLY A O 1
ATOM 3232 N N . ASN A 1 412 ? -0.683 -19.375 -5.782 1.00 96.19 412 ASN A N 1
ATOM 3233 C CA . ASN A 1 412 ? 0.426 -20.321 -5.611 1.00 96.19 412 ASN A CA 1
ATOM 3234 C C . ASN A 1 412 ? 1.805 -19.659 -5.499 1.00 96.19 412 ASN A C 1
ATOM 3236 O O . ASN A 1 412 ? 2.741 -20.275 -4.990 1.00 96.19 412 ASN A O 1
ATOM 3240 N N . THR A 1 413 ? 1.945 -18.418 -5.960 1.00 98.56 413 THR A N 1
ATOM 3241 C CA . THR A 1 413 ? 3.194 -17.653 -5.895 1.00 98.56 413 THR A CA 1
ATOM 3242 C C . THR A 1 413 ? 2.955 -16.356 -5.139 1.00 98.56 413 THR A C 1
ATOM 3244 O O . THR A 1 413 ? 2.038 -15.606 -5.461 1.00 98.56 413 THR A O 1
ATOM 3247 N N . MET A 1 414 ? 3.787 -16.076 -4.143 1.00 98.81 414 MET A N 1
ATOM 3248 C CA . MET A 1 414 ? 3.844 -14.777 -3.478 1.00 98.81 414 MET A CA 1
ATOM 3249 C C . MET A 1 414 ? 4.968 -13.960 -4.109 1.00 98.81 414 MET A C 1
ATOM 3251 O O . MET A 1 414 ? 6.080 -14.455 -4.253 1.00 98.81 414 MET A O 1
ATOM 3255 N N . PHE A 1 415 ? 4.709 -12.711 -4.463 1.00 98.88 415 PHE A N 1
ATOM 3256 C CA . PHE A 1 415 ? 5.728 -11.769 -4.907 1.00 98.88 415 PHE A CA 1
ATOM 3257 C C . PHE A 1 415 ? 5.961 -10.730 -3.822 1.00 98.88 415 PHE A C 1
ATOM 3259 O O . PHE A 1 415 ? 5.003 -10.307 -3.182 1.00 98.88 415 PHE A O 1
ATOM 3266 N N . LEU A 1 416 ? 7.212 -10.322 -3.632 1.00 98.81 416 LEU A N 1
ATOM 3267 C CA . LEU A 1 416 ? 7.579 -9.202 -2.768 1.00 98.81 416 LEU A CA 1
ATOM 3268 C C . LEU A 1 416 ? 8.887 -8.566 -3.241 1.00 98.81 416 LEU A C 1
ATOM 3270 O O . LEU A 1 416 ? 9.627 -9.143 -4.049 1.00 98.81 416 LEU A O 1
ATOM 3274 N N . ASN A 1 417 ? 9.179 -7.388 -2.714 1.00 98.75 417 ASN A N 1
ATOM 3275 C CA . ASN A 1 417 ? 10.387 -6.629 -2.974 1.00 98.75 417 ASN A CA 1
ATOM 3276 C C . ASN A 1 417 ? 11.290 -6.603 -1.744 1.00 98.75 417 ASN A C 1
ATOM 3278 O O . ASN A 1 417 ? 10.818 -6.535 -0.614 1.00 98.75 417 ASN A O 1
ATOM 3282 N N . ILE A 1 418 ? 12.597 -6.660 -1.993 1.00 98.25 418 ILE A N 1
ATOM 3283 C CA . ILE A 1 418 ? 13.645 -6.350 -1.021 1.00 98.25 418 ILE A CA 1
ATOM 3284 C C . ILE A 1 418 ? 14.202 -4.999 -1.473 1.00 98.25 418 ILE A C 1
ATOM 3286 O O . ILE A 1 418 ? 14.989 -4.937 -2.428 1.00 98.25 418 ILE A O 1
ATOM 3290 N N . GLN A 1 419 ? 13.651 -3.930 -0.898 1.00 97.19 419 GLN A N 1
ATOM 3291 C CA . GLN A 1 419 ? 13.594 -2.595 -1.503 1.00 97.19 419 GLN A CA 1
ATOM 3292 C C . GLN A 1 419 ? 14.986 -2.001 -1.779 1.00 97.19 419 GLN A C 1
ATOM 3294 O O . GLN A 1 419 ? 15.332 -1.711 -2.930 1.00 97.19 419 GLN A O 1
ATOM 3299 N N . ASP A 1 420 ? 15.842 -1.916 -0.759 1.00 94.75 420 ASP A N 1
ATOM 3300 C CA . ASP A 1 420 ? 17.199 -1.368 -0.885 1.00 94.75 420 ASP A CA 1
ATOM 3301 C C . ASP A 1 420 ? 18.145 -2.286 -1.665 1.00 94.75 420 ASP A C 1
ATOM 3303 O O . ASP A 1 420 ? 19.070 -1.819 -2.333 1.00 94.75 420 ASP A O 1
ATOM 3307 N N . GLU A 1 421 ? 17.878 -3.593 -1.665 1.00 96.12 421 GLU A N 1
ATOM 3308 C CA . GLU A 1 421 ? 18.583 -4.551 -2.523 1.00 96.12 421 GLU A CA 1
ATOM 3309 C C . GLU A 1 421 ? 18.191 -4.423 -4.003 1.00 96.12 421 GLU A C 1
ATOM 3311 O O . GLU A 1 421 ? 18.837 -5.022 -4.870 1.00 96.12 421 GLU A O 1
ATOM 3316 N N . GLY A 1 422 ? 17.126 -3.672 -4.306 1.00 96.56 422 GLY A N 1
ATOM 3317 C CA . GLY A 1 422 ? 16.643 -3.440 -5.660 1.00 96.56 422 GLY A CA 1
ATOM 3318 C C . GLY A 1 422 ? 16.114 -4.700 -6.338 1.00 96.56 422 GLY A C 1
ATOM 3319 O O . GLY A 1 422 ? 16.232 -4.817 -7.559 1.00 96.56 422 GLY A O 1
ATOM 3320 N N . LYS A 1 423 ? 15.584 -5.667 -5.578 1.00 98.25 423 LYS A N 1
ATOM 3321 C CA . LYS A 1 423 ? 15.183 -6.989 -6.089 1.00 98.25 423 LYS A CA 1
ATOM 3322 C C . LYS A 1 423 ? 13.698 -7.244 -5.873 1.00 98.25 423 LYS A C 1
ATOM 3324 O O . LYS A 1 423 ? 13.173 -6.995 -4.796 1.00 98.25 423 LYS A O 1
ATOM 3329 N N . THR A 1 424 ? 13.064 -7.843 -6.875 1.00 98.75 424 THR A N 1
ATOM 3330 C CA . THR A 1 424 ? 11.744 -8.476 -6.752 1.00 98.75 424 THR A CA 1
ATOM 3331 C C . THR A 1 424 ? 11.932 -9.986 -6.750 1.00 98.75 424 THR A C 1
ATOM 3333 O O . THR A 1 424 ? 12.575 -10.527 -7.660 1.00 98.75 424 THR A O 1
ATOM 3336 N N . ILE A 1 425 ? 11.364 -10.675 -5.762 1.00 98.81 425 ILE A N 1
ATOM 3337 C CA . ILE A 1 425 ? 11.400 -12.136 -5.668 1.00 98.81 425 ILE A CA 1
ATOM 3338 C C . ILE A 1 425 ? 10.000 -12.734 -5.786 1.00 98.81 425 ILE A C 1
ATOM 3340 O O . ILE A 1 425 ? 9.008 -12.130 -5.388 1.00 98.81 425 ILE A O 1
ATOM 3344 N N . ALA A 1 426 ? 9.946 -13.940 -6.336 1.00 98.81 426 ALA A N 1
ATOM 3345 C CA . ALA A 1 426 ? 8.776 -14.798 -6.388 1.00 98.81 426 ALA A CA 1
ATOM 3346 C C . ALA A 1 426 ? 9.022 -15.997 -5.469 1.00 98.81 426 ALA A C 1
ATOM 3348 O O . ALA A 1 426 ? 9.965 -16.751 -5.702 1.00 98.81 426 ALA A O 1
ATOM 3349 N N . ILE A 1 427 ? 8.205 -16.150 -4.434 1.00 98.69 427 ILE A N 1
ATOM 3350 C CA . ILE A 1 427 ? 8.241 -17.223 -3.443 1.00 98.69 427 ILE A CA 1
ATOM 3351 C C . ILE A 1 427 ? 7.161 -18.243 -3.796 1.00 98.69 427 ILE A C 1
ATOM 3353 O O . ILE A 1 427 ? 6.005 -17.882 -4.021 1.00 98.69 427 ILE A O 1
ATOM 3357 N N . TYR A 1 428 ? 7.524 -19.518 -3.827 1.00 97.62 428 TYR A N 1
ATOM 3358 C CA . TYR A 1 428 ? 6.630 -20.622 -4.170 1.00 97.62 428 TYR A CA 1
ATOM 3359 C C . TYR A 1 428 ? 7.025 -21.893 -3.407 1.00 97.62 428 TYR A C 1
ATOM 3361 O O . TYR A 1 428 ? 8.077 -21.958 -2.771 1.00 97.62 428 TYR A O 1
ATOM 3369 N N . GLY A 1 429 ? 6.148 -22.896 -3.427 1.00 96.25 429 GLY A N 1
ATOM 3370 C CA . GLY A 1 429 ? 6.327 -24.152 -2.701 1.00 96.25 429 GLY A CA 1
ATOM 3371 C C . GLY A 1 429 ? 5.020 -24.647 -2.087 1.00 96.25 429 GLY A C 1
ATOM 3372 O O . GLY A 1 429 ? 3.933 -24.368 -2.593 1.00 96.25 429 GLY A O 1
ATOM 3373 N N . ASP A 1 430 ? 5.116 -25.391 -0.987 1.00 95.06 430 ASP A N 1
ATOM 3374 C CA . ASP A 1 430 ? 3.956 -26.006 -0.337 1.00 95.06 430 ASP A CA 1
ATOM 3375 C C . ASP A 1 430 ? 3.375 -25.112 0.770 1.00 95.06 430 ASP A C 1
ATOM 3377 O O . ASP A 1 430 ? 3.625 -25.300 1.964 1.00 95.06 430 ASP A O 1
ATOM 3381 N N . TRP A 1 431 ? 2.547 -24.144 0.371 1.00 94.44 431 TRP A N 1
ATOM 3382 C CA . TRP A 1 431 ? 1.836 -23.249 1.292 1.00 94.44 431 TRP A CA 1
ATOM 3383 C C . TRP A 1 431 ? 0.879 -23.979 2.247 1.00 94.44 431 TRP A C 1
ATOM 3385 O O . TRP A 1 431 ? 0.520 -23.437 3.296 1.00 94.44 431 TRP A O 1
ATOM 3395 N N . SER A 1 432 ? 0.467 -25.217 1.938 1.00 91.00 432 SER A N 1
ATOM 3396 C CA . SER A 1 432 ? -0.436 -25.978 2.811 1.00 91.00 432 SER A CA 1
ATOM 3397 C C . SER A 1 432 ? 0.204 -26.299 4.167 1.00 91.00 432 SER A C 1
ATOM 3399 O O . SER A 1 432 ? -0.500 -26.370 5.179 1.00 91.00 432 SER A O 1
ATOM 3401 N N . LYS A 1 433 ? 1.542 -26.366 4.222 1.00 90.94 433 LYS A N 1
ATOM 3402 C CA . LYS A 1 433 ? 2.292 -26.585 5.464 1.00 90.94 433 LYS A CA 1
ATOM 3403 C C . LYS A 1 433 ? 2.190 -25.430 6.450 1.00 90.94 433 LYS A C 1
ATOM 3405 O O . LYS A 1 433 ? 2.237 -25.665 7.654 1.00 90.94 433 LYS A O 1
ATOM 3410 N N . ILE A 1 434 ? 1.963 -24.200 5.977 1.00 88.44 434 ILE A N 1
ATOM 3411 C CA . ILE A 1 434 ? 1.664 -23.074 6.874 1.00 88.44 434 ILE A CA 1
ATOM 3412 C C . ILE A 1 434 ? 0.359 -23.345 7.626 1.00 88.44 434 ILE A C 1
ATOM 3414 O O . ILE A 1 434 ? 0.293 -23.140 8.833 1.00 88.44 434 ILE A O 1
ATOM 3418 N N . LYS A 1 435 ? -0.680 -23.864 6.955 1.00 76.88 435 LYS A N 1
ATOM 3419 C CA . LYS A 1 435 ? -1.947 -24.209 7.621 1.00 76.88 435 LYS A CA 1
ATOM 3420 C C . LYS A 1 435 ? -1.761 -25.325 8.647 1.00 76.88 435 LYS A C 1
ATOM 3422 O O . LYS A 1 435 ? -2.279 -25.204 9.751 1.00 76.88 435 LYS A O 1
ATOM 3427 N N . SER A 1 436 ? -1.028 -26.386 8.299 1.00 76.38 436 SER A N 1
ATOM 3428 C CA . SER A 1 436 ? -0.850 -27.540 9.190 1.00 76.38 436 SER A CA 1
ATOM 3429 C C . SER A 1 436 ? -0.017 -27.228 10.429 1.00 76.38 436 SER A C 1
ATOM 3431 O O . SER A 1 436 ? -0.246 -27.833 11.464 1.00 76.38 436 SER A O 1
ATOM 3433 N N . LEU A 1 437 ? 0.942 -26.300 10.337 1.00 72.69 437 LEU A N 1
ATOM 3434 C CA . LEU A 1 437 ? 1.782 -25.910 11.474 1.00 72.69 437 LEU A CA 1
ATOM 3435 C C . LEU A 1 437 ? 1.048 -25.026 12.493 1.00 72.69 437 LEU A C 1
ATOM 3437 O O . LEU A 1 437 ? 1.565 -24.835 13.587 1.00 72.69 437 LEU A O 1
ATOM 3441 N N . LYS A 1 438 ? -0.131 -24.494 12.145 1.00 66.81 438 LYS A N 1
ATOM 3442 C CA . LYS A 1 438 ? -0.977 -23.658 13.018 1.00 66.81 438 LYS A CA 1
ATOM 3443 C C . LYS A 1 438 ? -2.144 -24.417 13.667 1.00 66.81 438 LYS A C 1
ATOM 3445 O O . LYS A 1 438 ? -2.802 -23.854 14.543 1.00 66.81 438 LYS A O 1
ATOM 3450 N N . ALA A 1 439 ? -2.464 -25.614 13.167 1.00 53.88 439 ALA A N 1
ATOM 3451 C CA . ALA A 1 439 ? -3.534 -26.472 13.683 1.00 53.88 439 ALA A CA 1
ATOM 3452 C C . ALA A 1 439 ? -3.062 -27.204 14.942 1.00 53.88 439 ALA A C 1
ATOM 3454 O O . ALA A 1 439 ? -3.879 -27.293 15.889 1.00 53.88 439 ALA A O 1
#

Organism: NCBI:txid1123867

InterPro domains:
  IPR008557 Alkaline phosphatase PhoX [PF05787] (36-422)

Sequence (439 aa):
MDRRNFLKNSTKVGTALMALSLTPLRAKEKSNSLISLKKDPNKLFNLPNFLEYKVVAKNGEIMSDGLQTPPRPDGMACFQNKDGTITLIKNHEIGSRRLPSSYDSNLPQSISYDTNFAGVPYTGGTTNLVLDPQSLRKINHYRSLAGTVNNCAGGKTSWGSWISCEETRMEGHGYAFEVYADKQMSSVRRLNYMGRFNREAVSIYEPNGIVYQTEDDPSGLFYRFLPSNKKDLTKPGKLQALKIKSQIDPRNQKNNIKMGSRFEVEWVDIQDFDAKEQTTKQQGLIQGASPFNGSEGIITDKDSVFFTCKDGGFKEYGQIFRYYPSKYEGTKEEERAPGVIELYYESNSKNEYWGGDNIVISPWGDLIICEDNGSRGCKLLGIDPRGNLYAIGQVVDSSSEIAGVCFSPDGNTMFLNIQDEGKTIAIYGDWSKIKSLKA

pLDDT: mean 89.87, std 17.15, range [28.78, 98.94]

Radius of gyration: 21.6 Å; chains: 1; bounding box: 63×62×55 Å

Foldseek 3Di:
DDDDDDDPDDDDDDDPDDDDDDDDFDDDDDQPFLFDWDQDPVQFKTFGPQKDKDFLDFFQDQFPVRFTQHAQWFAWEWDQDPVRKIKIKTWHQAAPPPDPDPRFQPPDLVAALADDPVSTADDIAIKIFIANPPVRHTPGIGGFYIRAHRFHHEEDDPVAWTWTAHQDPPPVHGWIWITGNPDRRPHTGTLQQQFGARWAYWYAQVVQLKIWTWHFAQFTFTKIWRAPDSVRSNGHTWIKTKAFPVLDAQLALVVPDDAFDKTFIDIGTQPPRHQPPHHSSVSRVVVHHHGAGGWAAWYDDNFWIKIKHQQGHNRRQIWIKIKGAFPQHPDPCCVVGTIMMGRNDDDPDNVQGGRWHHWDQAPVGWIWTWHQHQDQKTFTWTADPSRRIHTRMIRRRHNFTKHRWYAHPVRAWIWIDSRNSRTIMIMGGPPVVVVVSVD

Secondary structure (DSSP, 8-state):
-----S--S------------------------SSPPBPPTTSSEEB-TTEEEEEEEETTPBPTTSPBPPS-EEEEEEEE-TTS-EEEEEEE---TTS---TTSTT--GGG-S-B-TTSPBPS-SEEEEEE-TTT--EEEEEEEE-S---EEEEEE-TTSEEEEEEB---TT---EEEEESSS--SS--B-GGG--SBEEEEEEETTTTEEEEEE-STTEE-EEEEESSTT-TTS-EEEEEEEETT---TT-TTS---TT-EEEEEEEEES-TT-SSS-HHHHHHHTTPPEESSEEEEEE-SS-EEEEETT-TTTTS-EEEEEE--TTTTSTTGGGS--EEEEEEE-S-TTT--SEEEEEE-TTSPEEEEE-SSSTTPEEEEE-TT--EEEEEEE-S----EEEEEE-TTSSEEEEEETTTTEEEEEEE-THHHHHHH-